Protein 8R7S (pdb70)

Solvent-accessible surface area: 17486 Å² total

Foldseek 3Di:
DLADDPVRDAWQPDPVNQQQFDQAGRRDRPWWKKKFFKDFFPRGQGMWIKTFQCVQFVQVSVFQQCLQAQVADDVHGRHHAAFWFFFAAAAQWKTKIFQRPPNHPPAFATSVGRWAFDGDQNYFQAAFFWKKFDADFGGGGGGMIITTPGRDRVCGPTIHTTMGIHHPSNVSSRNVRNPADADPRRGHPTTMGRNHMHTD/DQEDDPVRDAPQPDPVNQQPFDQAGRRDRPFWKKKFFKDFFNHTQGMWIKTFQCVQFVQVRVQQQCLQAQNADDVNHGHHAAFKWFFAAAAQWKTKIFQSPPNHPPAFATSVGRFAFDDDQNYFQAAFFWKKFDADWGGGGGGMIITTPGRDRVCGPTIHGTIGTHHDSNVVSRNVRNPADADPRRGHPTIMGRNHMHTD

B-factor: mean 18.12, std 10.49, range [7.28, 86.23]

Organism: Toxoplasma gondii (strain ATCC 50611 / Me49) (NCBI:txid508771)

Secondary structure (DSSP, 8-state):
--PPPTTSPPTT-SHHHHHT--SS-SS-TT--EEEEEEEETTEEEEEEEEEE-TTT-HHHHHHHHHHHHT--EETTEE-SSTT-BEEEEETTTEEEE--TTTSSS----BTTBS-B------S---STTEEEE--SSTT-B-S-EEEESS--GGGTTTS-EEEEEESHHHHHHHHHHHTS-B-TTS-BSS-EEEEEEEE-/--PPPGGGPPTT-SHHHHHT--SS-SS-TT--EEEEEEEETTEEEEEEEEEE-TTT-HHHHHHHHHHHHT--EETTEE-SSTT-BEEEEETTTEEEE--TTTSSS----BTTBS-B------S---STTEEEE--SSTT-B-S-EEEESS--GGGTTTS-EEEEEESHHHHHHHHHHHTS-B-TTS-BSS-EEEEEEEE-/--/--

Structure (mmCIF, N/CA/C/O backbone):
data_8R7S
#
_entry.id   8R7S
#
_cell.length_a   38.095
_cell.length_b   118.187
_cell.length_c   45.885
_cell.angle_alpha   90.000
_cell.angle_beta   103.270
_cell.angle_gamma   90.000
#
_symmetry.space_group_name_H-M   'P 1 21 1'
#
loop_
_entity.id
_entity.type
_entity.pdbx_description
1 polymer 'Peptidyl-prolyl cis-trans isomerase'
2 polymer 'CYCLOSPORIN A, 8 mutation'
3 water water
#
loop_
_atom_site.group_PDB
_atom_site.id
_atom_site.type_symbol
_atom_site.label_atom_id
_atom_site.label_alt_id
_atom_site.label_comp_id
_atom_site.label_asym_id
_atom_site.label_entity_id
_atom_site.label_seq_id
_atom_site.pdbx_PDB_ins_code
_atom_site.Cartn_x
_atom_site.Cartn_y
_atom_site.Cartn_z
_atom_site.occupancy
_atom_site.B_iso_or_equiv
_atom_site.auth_seq_id
_atom_site.auth_comp_id
_atom_site.auth_asym_id
_atom_site.auth_atom_id
_atom_site.pdbx_PDB_model_num
ATOM 1 N N . SER A 1 14 ? 34.46821 34.21448 24.03839 1.000 69.45234 12 SER A N 1
ATOM 2 C CA . SER A 1 14 ? 33.43937 33.29921 23.55638 1.000 43.36175 12 SER A CA 1
ATOM 3 C C . SER A 1 14 ? 32.09716 34.00408 23.40802 1.000 49.30848 12 SER A C 1
ATOM 4 O O . SER A 1 14 ? 31.63492 34.68923 24.32195 1.000 43.58663 12 SER A O 1
ATOM 7 N N . SER A 1 15 ? 31.47056 33.82912 22.24380 1.000 38.87807 13 SER A N 1
ATOM 8 C CA . SER A 1 15 ? 30.13220 34.35360 22.04213 1.000 33.02653 13 SER A CA 1
ATOM 9 C C . SER A 1 15 ? 29.06430 33.56202 22.79206 1.000 18.68192 13 SER A C 1
ATOM 10 O O . SER A 1 15 ? 27.93573 34.05794 22.90799 1.000 21.20542 13 SER A O 1
ATOM 13 N N . LEU A 1 16 ? 29.37752 32.36773 23.29488 1.000 20.57284 14 LEU A N 1
ATOM 14 C CA . LEU A 1 16 ? 28.34831 31.52860 23.90701 1.000 19.98607 14 LEU A CA 1
ATOM 15 C C . LEU A 1 16 ? 28.01287 32.08454 25.28858 1.000 18.01462 14 LEU A C 1
ATOM 16 O O . LEU A 1 16 ? 28.91336 32.26795 26.12894 1.000 20.61546 14 LEU A O 1
ATOM 21 N N . LEU A 1 17 ? 26.74067 32.40461 25.50800 1.000 16.92040 15 LEU A N 1
ATOM 22 C CA . LEU A 1 17 ? 26.28808 32.98064 26.77086 1.000 18.16789 15 LEU A CA 1
ATOM 23 C C . LEU A 1 17 ? 26.15516 31.89088 27.82302 1.000 17.85893 15 LEU A C 1
ATOM 24 O O . LEU A 1 17 ? 25.71289 30.77492 27.52933 1.000 20.26579 15 LEU A O 1
ATOM 29 N N . SER A 1 18 ? 26.57323 32.20228 29.05148 1.000 19.23764 16 SER A N 1
ATOM 30 C CA . SER A 1 18 ? 26.28349 31.24526 30.10364 1.000 20.40675 16 SER A CA 1
ATOM 31 C C . SER A 1 18 ? 24.81560 31.37921 30.50796 1.000 19.42268 16 SER A C 1
ATOM 32 O O . SER A 1 18 ? 24.13650 32.35455 30.17454 1.000 19.04763 16 SER A O 1
ATOM 35 N N . GLU A 1 19 ? 24.32535 30.36906 31.22759 1.000 20.88637 17 GLU A N 1
ATOM 36 C CA . GLU A 1 19 ? 22.90992 30.31899 31.57681 1.000 24.68646 17 GLU A CA 1
ATOM 37 C C . GLU A 1 19 ? 22.49509 31.42878 32.52419 1.000 31.05879 17 GLU A C 1
ATOM 38 O O . GLU A 1 19 ? 21.30543 31.75113 32.59898 1.000 50.36487 17 GLU A O 1
ATOM 44 N N . SER A 1 20 ? 23.44739 32.05162 33.21171 1.000 24.48830 18 SER A N 1
ATOM 45 C CA . SER A 1 20 ? 23.16790 33.22828 34.02280 1.000 27.75980 18 SER A CA 1
ATOM 46 C C . SER A 1 20 ? 23.21428 34.54108 33.24046 1.000 38.04185 18 SER A C 1
ATOM 47 O O . SER A 1 20 ? 22.77865 35.57090 33.76647 1.000 44.95457 18 SER A O 1
ATOM 50 N N . GLU A 1 21 ? 23.73373 34.53314 32.01333 1.000 22.75269 19 GLU A N 1
ATOM 51 C CA . GLU A 1 21 ? 23.86651 35.71340 31.16222 1.000 23.88243 19 GLU A CA 1
ATOM 52 C C . GLU A 1 21 ? 22.78616 35.80433 30.09361 1.000 20.02416 19 GLU A C 1
ATOM 53 O O . GLU A 1 21 ? 22.92633 36.60105 29.16185 1.000 23.79890 19 GLU A O 1
ATOM 59 N N . LEU A 1 22 ? 21.74133 34.97754 30.17021 1.000 20.23957 20 LEU A N 1
ATOM 60 C CA . LEU A 1 22 ? 20.79277 34.90993 29.07170 1.000 17.60585 20 LEU A CA 1
ATOM 61 C C . LEU A 1 22 ? 19.90796 36.15439 29.00058 1.000 20.49036 20 LEU A C 1
ATOM 62 O O . LEU A 1 22 ? 19.54434 36.73215 30.01996 1.000 21.14308 20 LEU A O 1
ATOM 67 N N . PRO A 1 23 ? 19.50061 36.54196 27.79531 1.000 20.20225 21 PRO A N 1
ATOM 68 C CA . PRO A 1 23 ? 18.63830 37.71520 27.65462 1.000 19.35084 21 PRO A CA 1
ATOM 69 C C . PRO A 1 23 ? 17.22512 37.43162 28.14183 1.000 20.99317 21 PRO A C 1
ATOM 70 O O . PRO A 1 23 ? 16.78166 36.28094 28.22884 1.000 20.96442 21 PRO A O 1
ATOM 74 N N . ALA A 1 24 ? 16.51110 38.51676 28.45196 1.000 20.53138 22 ALA A N 1
ATOM 75 C CA . ALA A 1 24 ? 15.11315 38.41835 28.85648 1.000 18.82124 22 ALA A CA 1
ATOM 76 C C . ALA A 1 24 ? 14.28997 37.82237 27.72791 1.000 17.48029 22 ALA A C 1
ATOM 77 O O . ALA A 1 24 ? 14.520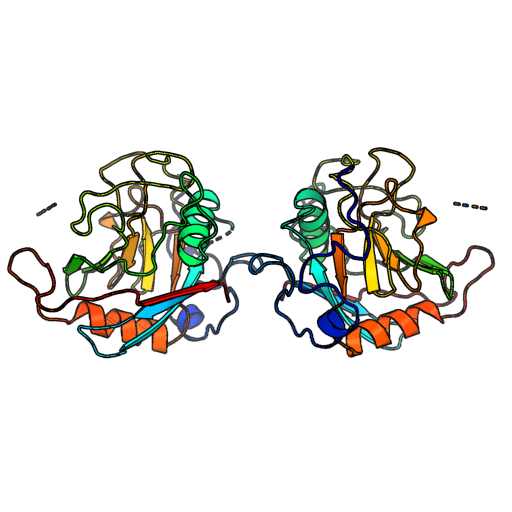58 38.10971 26.54952 1.000 18.17208 22 ALA A O 1
ATOM 79 N N . GLY A 1 25 ? 13.31202 36.98593 28.08535 1.000 15.54580 23 GLY A N 1
ATOM 80 C CA . GLY A 1 25 ? 12.36266 36.50501 27.10252 1.000 14.73974 23 GLY A CA 1
ATOM 81 C C . GLY A 1 25 ? 12.53492 35.05892 26.69882 1.000 14.65237 23 GLY A C 1
ATOM 82 O O . GLY A 1 25 ? 11.71429 34.56047 25.91123 1.000 14.89634 23 GLY A O 1
ATOM 83 N N . ILE A 1 26 ? 13.56525 34.35730 27.18352 1.000 13.02650 24 ILE A N 1
ATOM 84 C CA . ILE A 1 26 ? 13.83540 33.01833 26.69079 1.000 13.25368 24 ILE A CA 1
ATOM 85 C C . ILE A 1 26 ? 13.86221 31.96646 27.79496 1.000 12.23545 24 ILE A C 1
ATOM 86 O O . ILE A 1 26 ? 14.22459 30.81777 27.51753 1.000 13.55210 24 ILE A O 1
ATOM 91 N N . SER A 1 27 ? 13.48304 32.29027 29.02712 1.000 14.46902 25 SER A N 1
ATOM 92 C CA . SER A 1 27 ? 13.35134 31.22312 30.02323 1.000 14.60816 25 SER A CA 1
ATOM 93 C C . SER A 1 27 ? 12.17604 30.32342 29.64309 1.000 13.95231 25 SER A C 1
ATOM 94 O O . SER A 1 27 ? 11.26952 30.74324 28.91790 1.000 14.78558 25 SER A O 1
ATOM 97 N N . TYR A 1 28 ? 12.17176 29.08918 30.16819 1.000 15.05250 26 TYR A N 1
ATOM 98 C CA . TYR A 1 28 ? 11.04453 28.20275 29.89679 1.000 14.16107 26 TYR A CA 1
ATOM 99 C C . TYR A 1 28 ? 9.73594 28.86662 30.33464 1.000 14.98746 26 TYR A C 1
ATOM 100 O O . TYR A 1 28 ? 8.74692 28.86520 29.59549 1.000 16.15159 26 TYR A O 1
ATOM 109 N N . ALA A 1 29 ? 9.72827 29.45787 31.53735 1.000 15.97456 27 ALA A N 1
ATOM 110 C CA . ALA A 1 29 ? 8.51476 30.07720 32.06902 1.000 15.61587 27 ALA A CA 1
ATOM 111 C C . ALA A 1 29 ? 8.03802 31.21024 31.17396 1.000 17.68847 27 ALA A C 1
ATOM 112 O O . ALA A 1 29 ? 6.84050 31.34628 30.90961 1.000 17.95085 27 ALA A O 1
ATOM 114 N N . GLU A 1 30 ? 8.97206 32.00858 30.67591 1.000 16.06750 28 GLU A N 1
ATOM 115 C CA . GLU A 1 30 ? 8.60001 33.12668 29.81679 1.000 15.14144 28 GLU A CA 1
ATOM 116 C C . GLU A 1 30 ? 8.03251 32.60753 28.49660 1.000 14.51691 28 GLU A C 1
ATOM 117 O O . GLU A 1 30 ? 6.99068 33.08651 28.02585 1.000 15.95112 28 GLU A O 1
ATOM 123 N N . ALA A 1 31 ? 8.70074 31.62319 27.89503 1.000 13.26659 29 ALA A N 1
ATOM 124 C CA . ALA A 1 31 ? 8.24550 31.09775 26.61531 1.000 12.19716 29 ALA A CA 1
ATOM 125 C C . ALA A 1 31 ? 6.85508 30.48290 26.74548 1.000 13.27833 29 ALA A C 1
ATOM 126 O O . ALA A 1 31 ? 6.02787 30.59500 25.83254 1.000 13.17541 29 ALA A O 1
ATOM 128 N N . MET A 1 32 ? 6.58696 29.80959 27.87158 1.000 14.44264 30 MET A N 1
ATOM 129 C CA . MET A 1 32 ? 5.29584 29.15282 28.03456 1.000 16.32525 30 MET A CA 1
ATOM 130 C C . MET A 1 32 ? 4.16001 30.16263 28.22448 1.000 17.23832 30 MET A C 1
ATOM 131 O O . MET A 1 32 ? 2.98869 29.82457 27.99182 1.000 18.28323 30 MET A O 1
ATOM 136 N N . GLU A 1 33 ? 4.48032 31.39784 28.60185 1.000 16.71323 31 GLU A N 1
ATOM 137 C CA . GLU A 1 33 ? 3.50379 32.47393 28.65195 1.000 18.27974 31 GLU A CA 1
ATOM 138 C C . GLU A 1 33 ? 3.37851 33.21149 27.32936 1.000 19.03759 31 GLU A C 1
ATOM 139 O O . GLU A 1 33 ? 2.52860 34.11018 27.21485 1.000 23.05921 31 GLU A O 1
ATOM 145 N N . GLY A 1 34 ? 4.20596 32.86573 26.34610 1.000 16.85885 32 GLY A N 1
ATOM 146 C CA . GLY A 1 34 ? 4.12783 33.50407 25.05198 1.000 18.70933 32 GLY A CA 1
ATOM 147 C C . GLY A 1 34 ? 2.86939 33.12451 24.29796 1.000 22.30164 32 GLY A C 1
ATOM 148 O O . GLY A 1 34 ? 2.28101 32.05672 24.50484 1.000 22.13145 32 GLY A O 1
ATOM 149 N N . GLY A 1 35 ? 2.45391 34.04385 23.42487 1.000 25.99265 33 GLY A N 1
ATOM 150 C CA . GLY A 1 35 ? 1.31158 33.88607 22.54936 1.000 27.33978 33 GLY A CA 1
ATOM 151 C C . GLY A 1 35 ? 1.75068 33.73425 21.10807 1.000 24.30872 33 GLY A C 1
ATOM 152 O O . GLY A 1 35 ? 2.34550 32.73443 20.72941 1.000 22.37591 33 GLY A O 1
ATOM 153 N N . SER A 1 36 ? 1.46830 34.74045 20.28684 1.000 18.17148 34 SER A N 1
ATOM 154 C CA A SER A 1 36 ? 1.82015 34.71475 18.87640 0.545 15.01065 34 SER A CA 1
ATOM 155 C CA B SER A 1 36 ? 1.78642 34.73791 18.86751 0.455 16.03139 34 SER A CA 1
ATOM 156 C C . SER A 1 36 ? 2.73487 35.86538 18.48285 1.000 14.20482 34 SER A C 1
ATOM 157 O O . SER A 1 36 ? 2.99399 36.05779 17.28338 1.000 14.43365 34 SER A O 1
ATOM 162 N N . ARG A 1 37 ? 3.27077 36.58020 19.45784 1.000 12.71963 35 ARG A N 1
ATOM 163 C CA . ARG A 1 37 ? 4.21046 37.67481 19.24971 1.000 12.70085 35 ARG A CA 1
ATOM 164 C C . ARG A 1 37 ? 5.54370 37.32767 19.90571 1.000 12.55183 35 ARG A C 1
ATOM 165 O O . ARG A 1 37 ? 5.60123 36.57159 20.89376 1.000 12.52735 35 ARG A O 1
ATOM 173 N N . PRO A 1 38 ? 6.64467 37.80122 19.34397 1.000 11.21446 36 PRO A N 1
ATOM 174 C CA . PRO A 1 38 ? 7.96700 37.41074 19.85328 1.000 11.29499 36 PRO A CA 1
ATOM 175 C C . PRO A 1 38 ? 8.28226 38.00383 21.21535 1.000 11.31338 36 PRO A C 1
ATOM 176 O O . PRO A 1 38 ? 7.81438 39.08694 21.56990 1.000 13.25032 36 PRO A O 1
ATOM 180 N N . LEU A 1 39 ? 9.09901 37.28297 21.97959 1.000 11.91819 37 LEU A N 1
ATOM 181 C CA . LEU A 1 39 ? 9.50538 37.66362 23.32351 1.000 12.68212 37 LEU A CA 1
ATOM 182 C C . LEU A 1 39 ? 10.91589 38.20611 23.39762 1.000 12.12700 37 LEU A C 1
ATOM 183 O O . LEU A 1 39 ? 11.20399 38.99746 24.29974 1.000 14.13903 37 LEU A O 1
ATOM 188 N N . LEU A 1 40 ? 11.82746 37.78971 22.53895 1.000 12.61604 38 LEU A N 1
ATOM 189 C CA . LEU A 1 40 ? 13.22316 38.19527 22.66580 1.000 13.16555 38 LEU A CA 1
ATOM 190 C C . LEU A 1 40 ? 13.49429 39.53259 21.98773 1.000 12.48318 38 LEU A C 1
ATOM 191 O O . LEU A 1 40 ? 14.27408 40.33850 22.49981 1.000 14.34967 38 LEU A O 1
ATOM 196 N N . HIS A 1 41 ? 12.87346 39.79999 20.83535 1.000 12.83068 39 HIS A N 1
ATOM 197 C CA . HIS A 1 41 ? 13.07100 41.06685 20.12768 1.000 12.59899 39 HIS A CA 1
ATOM 198 C C . HIS A 1 41 ? 11.80717 41.33103 19.31960 1.000 12.58733 39 HIS A C 1
ATOM 199 O O . HIS A 1 41 ? 11.22719 40.38337 18.77788 1.000 11.86844 39 HIS A O 1
ATOM 206 N N . PRO A 1 42 ? 11.34606 42.57460 19.23405 1.000 12.89495 40 PRO A N 1
ATOM 207 C CA . PRO A 1 42 ? 10.04299 42.81509 18.61007 1.000 13.14711 40 PRO A CA 1
ATOM 208 C C . PRO A 1 42 ? 9.96045 42.47086 17.14429 1.000 13.00914 40 PRO A C 1
ATOM 209 O O . PRO A 1 42 ? 8.85305 42.29167 16.64269 1.000 13.70183 40 PRO A O 1
ATOM 213 N N . ASP A 1 43 ? 11.08681 42.42028 16.43491 1.000 11.84102 41 ASP A N 1
ATOM 214 C CA . ASP A 1 43 ? 11.04474 42.12746 15.01463 1.000 11.70479 41 ASP A CA 1
ATOM 215 C C . ASP A 1 43 ? 11.28495 40.65483 14.72234 1.000 11.11951 41 ASP A C 1
ATOM 216 O O . ASP A 1 43 ? 11.45323 40.28362 13.54635 1.000 12.15500 41 ASP A O 1
ATOM 221 N N . ASN A 1 44 ? 11.33914 39.78871 15.74362 1.000 10.82374 42 ASN A N 1
ATOM 222 C CA . ASN A 1 44 ? 11.50079 38.37084 15.45552 1.000 10.33929 42 ASN A CA 1
ATOM 223 C C . ASN A 1 44 ? 10.21795 37.81505 14.84604 1.000 10.36890 42 ASN A C 1
ATOM 224 O O . ASN A 1 44 ? 9.12346 38.04233 15.38467 1.000 12.11846 42 ASN A O 1
ATOM 229 N N . PRO A 1 45 ? 10.31169 37.02101 13.77951 1.000 10.39617 43 PRO A N 1
ATOM 230 C CA . PRO A 1 45 ? 9.10960 36.36617 13.25070 1.000 11.36475 43 PRO A CA 1
ATOM 231 C C . PRO A 1 45 ? 8.61537 35.26474 14.18060 1.000 10.38845 43 PRO A C 1
ATOM 232 O O . PRO A 1 45 ? 9.39487 34.64028 14.91613 1.000 11.46624 43 PRO A O 1
ATOM 236 N N . VAL A 1 46 ? 7.31262 35.03722 14.16197 1.000 11.22223 44 VAL A N 1
ATOM 237 C CA . VAL A 1 46 ? 6.70936 33.88909 14.82755 1.000 10.38367 44 VAL A CA 1
ATOM 238 C C . VAL A 1 46 ? 6.04362 33.06706 13.72994 1.000 10.32400 44 VAL A C 1
ATOM 239 O O . VAL A 1 46 ? 5.24815 33.60258 12.93709 1.000 10.90802 44 VAL A O 1
ATOM 243 N N . VAL A 1 47 ? 6.37749 31.77465 13.66602 1.000 10.16361 45 VAL A N 1
ATOM 244 C CA . VAL A 1 47 ? 5.86337 30.87954 12.65018 1.000 10.37464 45 VAL A CA 1
ATOM 245 C C . VAL A 1 47 ? 5.11784 29.75586 13.36948 1.000 9.97038 45 VAL A C 1
ATOM 246 O O . VAL A 1 47 ? 5.12614 29.66306 14.60909 1.000 10.14380 45 VAL A O 1
ATOM 250 N N . PHE A 1 48 ? 4.47157 28.89571 12.59145 1.000 10.88024 46 PHE A N 1
ATOM 251 C CA . PHE A 1 48 ? 3.74832 27.79717 13.20457 1.000 10.57633 46 PHE A CA 1
ATOM 252 C C . PHE A 1 48 ? 3.81931 26.56264 12.32443 1.000 10.59145 46 PHE A C 1
ATOM 253 O O . PHE A 1 48 ? 3.93310 26.66336 11.08629 1.000 11.32113 46 PHE A O 1
ATOM 261 N N . PHE A 1 49 ? 3.66407 25.39226 12.98399 1.000 10.19127 47 PHE A N 1
ATOM 262 C CA . PHE A 1 49 ? 3.38827 24.10997 12.33444 1.000 10.71121 47 PHE A CA 1
ATOM 263 C C . PHE A 1 49 ? 2.09031 23.57311 12.93201 1.000 12.07278 47 PHE A C 1
ATOM 264 O O . PHE A 1 49 ? 1.94230 23.50066 14.17149 1.000 12.42734 47 PHE A O 1
ATOM 272 N N . ASP A 1 50 ? 1.17529 23.13720 12.07384 1.000 10.91042 48 ASP A N 1
ATOM 273 C CA . ASP A 1 50 ? 0.10922 22.24181 12.52098 1.000 11.65229 48 ASP A CA 1
ATOM 274 C C . ASP A 1 50 ? 0.60041 20.81160 12.34016 1.000 12.35769 48 ASP A C 1
ATOM 275 O O . ASP A 1 50 ? 1.08439 20.45103 11.25450 1.000 12.69099 48 ASP A O 1
ATOM 280 N N . ILE A 1 51 ? 0.50834 20.00703 13.39439 1.000 11.70369 49 ILE A N 1
ATOM 281 C CA . ILE A 1 51 ? 1.09842 18.67350 13.42736 1.000 11.83287 49 ILE A CA 1
ATOM 282 C C . ILE A 1 51 ? -0.00486 17.63287 13.43671 1.000 12.32172 49 ILE A C 1
ATOM 283 O O . ILE A 1 51 ? -0.97388 17.73713 14.21483 1.000 13.16159 49 ILE A O 1
ATOM 288 N N . SER A 1 52 ? 0.16343 16.58993 12.61636 1.000 12.35602 50 SER A N 1
ATOM 289 C CA A SER A 1 52 ? -0.63596 15.38105 12.73438 0.299 13.02064 50 SER A CA 1
ATOM 290 C CA B SER A 1 52 ? -0.62256 15.37097 12.72540 0.701 12.96350 50 SER A CA 1
ATOM 291 C C . SER A 1 52 ? 0.27324 14.19776 13.04505 1.000 13.46251 50 SER A C 1
ATOM 292 O O . SER A 1 52 ? 1.38576 14.09758 12.52118 1.000 15.40569 50 SER A O 1
ATOM 297 N N . ILE A 1 53 ? -0.20311 13.30859 13.90044 1.000 13.38147 51 ILE A N 1
ATOM 298 C CA . ILE A 1 53 ? 0.47702 12.06549 14.19944 1.000 14.20236 51 ILE A CA 1
ATOM 299 C C . ILE A 1 53 ? -0.38102 10.96907 13.59417 1.000 14.47637 51 ILE A C 1
ATOM 300 O O . ILE A 1 53 ? -1.51056 10.72066 14.03152 1.000 15.45442 51 ILE A O 1
ATOM 305 N N . GLY A 1 54 ? 0.15260 10.34588 12.55979 1.000 16.00100 52 GLY A N 1
ATOM 306 C CA . GLY A 1 54 ? -0.67185 9.48405 11.74152 1.000 20.17341 52 GLY A CA 1
ATOM 307 C C . GLY A 1 54 ? -1.81811 10.27431 11.18876 1.000 17.41492 52 GLY A C 1
ATOM 308 O O . GLY A 1 54 ? -1.63473 11.37296 10.63326 1.000 20.25432 52 GLY A O 1
ATOM 309 N N . SER A 1 55 ? -3.01552 9.75192 11.42764 1.000 19.23896 53 SER A N 1
ATOM 310 C CA A SER A 1 55 ? -4.27691 10.35541 11.00684 0.500 20.05018 53 SER A CA 1
ATOM 311 C CA B SER A 1 55 ? -4.23545 10.41310 10.97716 0.500 20.79432 53 SER A CA 1
ATOM 312 C C . SER A 1 55 ? -4.83954 11.34099 12.02767 1.000 19.78193 53 SER A C 1
ATOM 313 O O . SER A 1 55 ? -5.92397 11.88287 11.79620 1.000 23.09699 53 SER A O 1
ATOM 318 N N . HIS A 1 56 ? -4.16079 11.54754 13.16327 1.000 18.06349 54 HIS A N 1
ATOM 319 C CA . HIS A 1 56 ? -4.70499 12.25911 14.32792 1.000 17.87216 54 HIS A CA 1
ATOM 320 C C . HIS A 1 56 ? -4.03293 13.63741 14.47467 1.000 16.70156 54 HIS A C 1
ATOM 321 O O . HIS A 1 56 ? -2.85123 13.71821 14.82600 1.000 15.81330 54 HIS A O 1
ATOM 328 N N . GLU A 1 57 ? -4.76835 14.72583 14.23371 1.000 17.59719 55 GLU A N 1
ATOM 329 C CA . GLU A 1 57 ? -4.27948 16.07845 14.52314 1.000 17.51658 55 GLU A CA 1
ATOM 330 C C . GLU A 1 57 ? -3.82345 16.14436 15.97120 1.000 15.79160 55 GLU A C 1
ATOM 331 O O . GLU A 1 57 ? -4.57044 15.76402 16.87458 1.000 18.81186 55 GLU A O 1
ATOM 337 N N . ALA A 1 58 ? -2.60060 16.61279 16.18564 1.000 15.62217 56 ALA A N 1
ATOM 338 C CA . ALA A 1 58 ? -2.01839 16.73587 17.52249 1.000 15.83381 56 ALA A CA 1
ATOM 339 C C . ALA A 1 58 ? -2.06185 18.15412 18.07059 1.000 19.33648 56 ALA A C 1
ATOM 340 O O . ALA A 1 58 ? -2.07398 18.33652 19.29284 1.000 25.69286 56 ALA A O 1
ATOM 342 N N . GLY A 1 59 ? -2.09732 19.16071 17.21295 1.000 15.23593 57 GLY A N 1
ATOM 343 C CA . GLY A 1 59 ? -2.14133 20.54018 17.64781 1.000 13.95441 57 GLY A CA 1
ATOM 344 C C . GLY A 1 59 ? -1.10177 21.36478 16.91550 1.000 14.14899 57 GLY A C 1
ATOM 345 O O . GLY A 1 59 ? -0.40678 20.90848 15.99606 1.000 14.86076 57 GLY A O 1
ATOM 346 N N . ARG A 1 60 ? -0.92550 22.58817 17.37707 1.000 12.55189 58 ARG A N 1
ATOM 347 C CA . ARG A 1 60 ? -0.07758 23.55805 16.71286 1.000 12.60784 58 ARG A CA 1
ATOM 348 C C . ARG A 1 60 ? 1.15013 23.87822 17.55634 1.000 11.37690 58 ARG A C 1
ATOM 349 O O . ARG A 1 60 ? 1.04616 24.05864 18.79069 1.000 12.45970 58 ARG A O 1
ATOM 357 N N . ILE A 1 61 ? 2.29671 23.96779 16.89674 1.000 10.82083 59 ILE A N 1
ATOM 358 C CA . ILE A 1 61 ? 3.51841 24.46486 17.52023 1.000 10.36834 59 ILE A CA 1
ATOM 359 C C . ILE A 1 61 ? 3.78445 25.85222 16.96586 1.000 10.61007 59 ILE A C 1
ATOM 360 O O . ILE A 1 61 ? 3.97567 26.01386 15.74626 1.000 12.21145 59 ILE A O 1
ATOM 365 N N . LYS A 1 62 ? 3.84266 26.84385 17.84353 1.000 10.57440 60 LYS A N 1
ATOM 366 C CA . LYS A 1 62 ? 4.23316 28.19610 17.45790 1.000 9.80709 60 LYS A CA 1
ATOM 367 C C . LYS A 1 62 ? 5.68262 28.38502 17.88009 1.000 10.70978 60 LYS A C 1
ATOM 368 O O . LYS A 1 62 ? 6.11004 27.89547 18.94027 1.000 10.07023 60 LYS A O 1
ATOM 374 N N . ILE A 1 63 ? 6.45259 29.06286 17.03088 1.000 9.40498 61 ILE A N 1
ATOM 375 C CA . ILE A 1 63 ? 7.89525 29.16122 17.22224 1.000 9.66941 61 ILE A CA 1
ATOM 376 C C . ILE A 1 63 ? 8.33259 30.59636 16.94955 1.000 9.24926 61 ILE A C 1
ATOM 377 O O . ILE A 1 63 ? 8.08954 31.11812 15.84472 1.000 10.77311 61 ILE A O 1
ATOM 382 N N . GLU A 1 64 ? 8.99394 31.23420 17.90674 1.000 9.10318 62 GLU A N 1
ATOM 383 C CA . GLU A 1 64 ? 9.69056 32.49851 17.66848 1.000 9.86737 62 GLU A CA 1
ATOM 384 C C . GLU A 1 64 ? 11.04499 32.18113 17.06197 1.000 8.91340 62 GLU A C 1
ATOM 385 O O . GLU A 1 64 ? 11.78712 31.34543 17.60989 1.000 9.85902 62 GLU A O 1
ATOM 391 N N . LEU A 1 65 ? 11.39418 32.84056 15.95771 1.000 9.37096 63 LEU A N 1
ATOM 392 C CA . LEU A 1 65 ? 12.69558 32.68288 15.33578 1.000 9.63770 63 LEU A CA 1
ATOM 393 C C . LEU A 1 65 ? 13.57685 33.86931 15.72770 1.000 9.54185 63 LEU A C 1
ATOM 394 O O . LEU A 1 65 ? 13.16980 35.03368 15.54989 1.000 10.08844 63 LEU A O 1
ATOM 399 N N . PHE A 1 66 ? 14.76625 33.60339 16.24591 1.000 9.18423 64 PHE A N 1
ATOM 400 C CA . PHE A 1 66 ? 15.63463 34.64943 16.81040 1.000 9.62583 64 PHE A CA 1
ATOM 401 C C . PHE A 1 66 ? 16.44579 35.33913 15.71211 1.000 10.47504 64 PHE A C 1
ATOM 402 O O . PHE A 1 66 ? 17.67544 35.23850 15.63282 1.000 10.92322 64 PHE A O 1
ATOM 410 N N A LYS A 1 67 ? 15.71187 36.06417 14.86174 0.426 11.19335 65 LYS A N 1
ATOM 411 N N B LYS A 1 67 ? 15.72620 36.04272 14.84206 0.574 10.35277 65 LYS A N 1
ATOM 412 C CA A LYS A 1 67 ? 16.29737 36.90595 13.82421 0.426 12.59164 65 LYS A CA 1
ATOM 413 C CA B LYS A 1 67 ? 16.37294 36.85968 13.82428 0.574 10.04709 65 LYS A CA 1
ATOM 414 C C A LYS A 1 67 ? 17.35695 37.84003 14.40414 0.426 12.01251 65 LYS A C 1
ATOM 415 C C B LYS A 1 67 ? 17.40769 37.80228 14.42757 0.574 10.54306 65 LYS A C 1
ATOM 416 O O A LYS A 1 67 ? 18.37296 38.10834 13.75186 0.426 13.28040 65 LYS A O 1
ATOM 417 O O B LYS A 1 67 ? 18.43896 38.06643 13.79490 0.574 10.74797 65 LYS A O 1
ATOM 428 N N . ASN A 1 68 ? 17.15958 38.30559 15.64035 1.000 11.89056 66 ASN A N 1
ATOM 429 C CA . ASN A 1 68 ? 18.10860 39.23518 16.24461 1.000 11.72880 66 ASN A CA 1
ATOM 430 C C . ASN A 1 68 ? 19.45508 38.60496 16.53990 1.000 11.91101 66 ASN A C 1
ATOM 431 O O . ASN A 1 68 ? 20.44845 39.33071 16.63368 1.000 14.64977 66 ASN A O 1
ATOM 436 N N . LEU A 1 69 ? 19.50124 37.29701 16.72838 1.000 11.42535 67 LEU A N 1
ATOM 437 C CA . LEU A 1 69 ? 20.73914 36.57333 17.04540 1.000 14.06288 67 LEU A CA 1
ATOM 438 C C . LEU A 1 69 ? 21.28003 35.71718 15.90725 1.000 11.52250 67 LEU A C 1
ATOM 439 O O . LEU A 1 69 ? 22.48235 35.41193 15.88417 1.000 12.76128 67 LEU A O 1
ATOM 444 N N . ALA A 1 70 ? 20.41420 35.27142 14.99312 1.000 11.12651 68 ALA A N 1
ATOM 445 C CA . ALA A 1 70 ? 20.77328 34.27110 13.98474 1.000 11.37711 68 ALA A CA 1
ATOM 446 C C . ALA A 1 70 ? 19.92306 34.56480 12.76246 1.000 11.87139 68 ALA A C 1
ATOM 447 O O . ALA A 1 70 ? 19.02291 33.79402 12.39585 1.000 11.44799 68 ALA A O 1
ATOM 449 N N . PRO A 1 71 ? 20.15675 35.71125 12.11059 1.000 11.67628 69 PRO A N 1
ATOM 450 C CA . PRO A 1 71 ? 19.22383 36.13844 11.05904 1.000 11.71369 69 PRO A CA 1
ATOM 451 C C . PRO A 1 71 ? 19.19211 35.19446 9.86998 1.000 11.88264 69 PRO A C 1
ATOM 452 O O . PRO A 1 71 ? 18.11913 34.98045 9.28133 1.000 11.86802 69 PRO A O 1
ATOM 456 N N . LYS A 1 72 ? 20.33540 34.66386 9.44347 1.000 11.85171 70 LYS A N 1
ATOM 457 C CA . LYS A 1 72 ? 20.29847 33.79644 8.27034 1.000 11.71771 70 LYS A CA 1
ATOM 458 C C . LYS A 1 72 ? 19.55523 32.50268 8.56125 1.000 12.23413 70 LYS A C 1
ATOM 459 O O . LYS A 1 72 ? 18.81299 31.99110 7.70330 1.000 12.26077 70 LYS A O 1
ATOM 465 N N . SER A 1 73 ? 19.77219 31.94574 9.75239 1.000 10.76613 71 SER A N 1
ATOM 466 C CA . SER A 1 73 ? 19.10693 30.70513 10.14213 1.000 10.27455 71 SER A CA 1
ATOM 467 C C . SER A 1 73 ? 17.61562 30.93198 10.29002 1.000 9.30655 71 SER A C 1
ATOM 468 O O . SER A 1 73 ? 16.79665 30.10664 9.86152 1.000 9.97157 71 SER A O 1
ATOM 471 N N . ALA A 1 74 ? 17.23615 32.08225 10.87486 1.000 10.37511 72 ALA A N 1
ATOM 472 C CA . ALA A 1 74 ? 15.82139 32.41123 11.04237 1.000 10.22339 72 ALA A CA 1
ATOM 473 C C . ALA A 1 74 ? 15.15441 32.56990 9.69371 1.000 10.62419 72 ALA A C 1
ATOM 474 O O . ALA A 1 74 ? 14.05319 32.04926 9.49123 1.000 10.76711 72 ALA A O 1
ATOM 476 N N . GLU A 1 75 ? 15.80269 33.26414 8.75836 1.000 10.56549 73 GLU A N 1
ATOM 477 C CA . GLU A 1 75 ? 15.14909 33.54654 7.48402 1.000 10.33375 73 GLU A CA 1
ATOM 478 C C . GLU A 1 75 ? 14.98514 32.28607 6.64407 1.000 11.07334 73 GLU A C 1
ATOM 479 O O . GLU A 1 75 ? 13.97345 32.12198 5.96354 1.000 11.14782 73 GLU A O 1
ATOM 485 N N . ASN A 1 76 ? 15.98199 31.39481 6.67794 1.000 10.91404 74 ASN A N 1
ATOM 486 C CA . ASN A 1 76 ? 15.88331 30.12046 5.98522 1.000 11.31084 74 ASN A CA 1
ATOM 487 C C . ASN A 1 76 ? 14.67191 29.34539 6.47741 1.000 10.16921 74 ASN A C 1
ATOM 488 O O . ASN A 1 76 ? 13.83199 28.91639 5.68312 1.000 10.70938 74 ASN A O 1
ATOM 493 N N . PHE A 1 77 ? 14.55459 29.17936 7.79453 1.000 9.40335 75 PHE A N 1
ATOM 494 C CA . PHE A 1 77 ? 13.42970 28.44499 8.36865 1.000 9.94587 75 PHE A CA 1
ATOM 495 C C . PHE A 1 77 ? 12.11577 29.13446 8.03502 1.000 9.88063 75 PHE A C 1
ATOM 496 O O . PHE A 1 77 ? 11.12205 28.48965 7.67579 1.000 10.18660 75 PHE A O 1
ATOM 504 N N . ARG A 1 78 ? 12.09296 30.46171 8.17990 1.000 10.20651 76 ARG A N 1
ATOM 505 C CA . ARG A 1 78 ? 10.86885 31.22026 7.92469 1.000 9.99423 76 ARG A CA 1
ATOM 506 C C . ARG A 1 78 ? 10.36447 31.00593 6.50722 1.000 10.44123 76 ARG A C 1
ATOM 507 O O . ARG A 1 78 ? 9.16899 30.74445 6.29408 1.000 10.84601 76 ARG A O 1
ATOM 515 N N . GLN A 1 79 ? 11.25364 31.10883 5.51712 1.000 10.30315 77 GLN A N 1
ATOM 516 C CA . GLN A 1 79 ? 10.79133 30.91784 4.14140 1.000 11.99984 77 GLN A CA 1
ATOM 517 C C . GLN A 1 79 ? 10.28575 29.49967 3.92828 1.000 10.88455 77 GLN A C 1
ATOM 518 O O . GLN A 1 79 ? 9.33475 29.29839 3.16352 1.000 11.70337 77 GLN A O 1
ATOM 524 N N . PHE A 1 80 ? 10.92068 28.50046 4.55504 1.000 10.42329 78 PHE A N 1
ATOM 525 C CA . PHE A 1 80 ? 10.40191 27.14701 4.40567 1.000 10.38531 78 PHE A CA 1
ATOM 526 C C . PHE A 1 80 ? 9.04396 26.96706 5.07965 1.000 10.57024 78 PHE A C 1
ATOM 527 O O . PHE A 1 80 ? 8.26842 26.10096 4.65854 1.000 11.85162 78 PHE A O 1
ATOM 535 N N . CYS A 1 81 ? 8.69638 27.81199 6.06232 1.000 11.76658 79 CYS A N 1
ATOM 536 C CA . CYS A 1 81 ? 7.36546 27.75687 6.65495 1.000 12.56534 79 CYS A CA 1
ATOM 537 C C . CYS A 1 81 ? 6.31345 28.37541 5.75515 1.000 13.71070 79 CYS A C 1
ATOM 538 O O . CYS A 1 81 ? 5.16387 27.94809 5.76360 1.000 14.78415 79 CYS A O 1
ATOM 541 N N . THR A 1 82 ? 6.64335 29.41442 5.00324 1.000 14.27366 80 THR A N 1
ATOM 542 C CA . THR A 1 82 ? 5.60944 30.13260 4.26675 1.000 14.40529 80 THR A CA 1
ATOM 543 C C . THR A 1 82 ? 5.46291 29.67461 2.82957 1.000 17.23054 80 THR A C 1
ATOM 544 O O . THR A 1 82 ? 4.49562 30.07645 2.16254 1.000 20.87479 80 THR A O 1
ATOM 548 N N . GLY A 1 83 ? 6.38208 28.85200 2.33558 1.000 16.57709 81 GLY A N 1
ATOM 549 C CA . GLY A 1 83 ? 6.34276 28.47328 0.94020 1.000 21.19044 81 GLY A CA 1
ATOM 550 C C . GLY A 1 83 ? 6.85670 29.53719 0.00867 1.000 18.52466 81 GLY A C 1
ATOM 551 O O . GLY A 1 83 ? 6.60611 29.45865 -1.20109 1.000 22.76373 81 GLY A O 1
ATOM 552 N N . GLU A 1 84 ? 7.58749 30.52276 0.52689 1.000 17.91113 82 GLU A N 1
ATOM 553 C CA . GLU A 1 84 ? 8.10024 31.63733 -0.26308 1.000 22.33605 82 GLU A CA 1
ATOM 554 C C . GLU A 1 84 ? 9.24128 31.23213 -1.16935 1.000 17.94003 82 GLU A C 1
ATOM 555 O O . GLU A 1 84 ? 9.47711 31.90342 -2.18377 1.000 22.49359 82 GLU A O 1
ATOM 561 N N . PHE A 1 85 ? 9.99391 30.21380 -0.79478 1.000 19.25552 83 PHE A N 1
ATOM 562 C CA . PHE A 1 85 ? 11.17844 29.82835 -1.53870 1.000 17.31700 83 PHE A CA 1
ATOM 563 C C . PHE A 1 85 ? 10.82699 28.88130 -2.66892 1.000 16.17656 83 PHE A C 1
ATOM 564 O O . PHE A 1 85 ? 10.16631 27.85939 -2.45184 1.000 17.11460 83 PHE A O 1
ATOM 572 N N . ARG A 1 86 ? 11.32054 29.19598 -3.86015 1.000 19.27812 84 ARG A N 1
ATOM 573 C CA . ARG A 1 86 ? 11.10762 28.37131 -5.04144 1.000 20.09187 84 ARG A CA 1
ATOM 574 C C . ARG A 1 86 ? 12.41687 27.73961 -5.47961 1.000 23.94296 84 ARG A C 1
ATOM 575 O O . ARG A 1 86 ? 13.44424 28.42030 -5.57556 1.000 25.87871 84 ARG A O 1
ATOM 583 N N . GLN A 1 87 ? 12.37312 26.44085 -5.73223 1.000 25.18010 85 GLN A N 1
ATOM 584 C CA . GLN A 1 87 ? 13.49219 25.71620 -6.31835 1.000 28.84923 85 GLN A CA 1
ATOM 585 C C . GLN A 1 87 ? 13.04740 25.23899 -7.68627 1.000 25.39619 85 GLN A C 1
ATOM 586 O O . GLN A 1 87 ? 12.05497 24.51381 -7.79914 1.000 28.95444 85 GLN A O 1
ATOM 592 N N . ASN A 1 88 ? 13.77531 25.65558 -8.72194 1.000 47.60921 86 ASN A N 1
ATOM 593 C CA . ASN A 1 88 ? 13.39854 25.35950 -10.10177 1.000 38.45477 86 ASN A CA 1
ATOM 594 C C . ASN A 1 88 ? 11.95298 25.78737 -10.35846 1.000 34.29958 86 ASN A C 1
ATOM 595 O O . ASN A 1 88 ? 11.16927 25.09203 -11.00880 1.000 30.38885 86 ASN A O 1
ATOM 600 N N . GLN A 1 89 ? 11.59813 26.93768 -9.78169 1.000 36.89978 87 GLN A N 1
ATOM 601 C CA . GLN A 1 89 ? 10.31447 27.62288 -9.92440 1.000 27.03443 87 GLN A CA 1
ATOM 602 C C . GLN A 1 89 ? 9.15269 26.88080 -9.25250 1.000 31.39978 87 GLN A C 1
ATOM 603 O O . GLN A 1 89 ? 7.98539 27.15033 -9.54197 1.000 43.14944 87 GLN A O 1
ATOM 609 N N . VAL A 1 90 ? 9.46133 25.98210 -8.32095 1.000 24.75738 88 VAL A N 1
ATOM 610 C CA . VAL A 1 90 ? 8.47408 25.22731 -7.55344 1.000 23.09754 88 VAL A CA 1
ATOM 611 C C . VAL A 1 90 ? 8.64203 25.59337 -6.08316 1.000 18.93582 88 VAL A C 1
ATOM 612 O O . VAL A 1 90 ? 9.74901 25.48588 -5.55921 1.000 20.07108 88 VAL A O 1
ATOM 616 N N . PRO A 1 91 ? 7.57532 25.99017 -5.37474 1.000 19.69707 89 PRO A N 1
ATOM 617 C CA . PRO A 1 91 ? 7.70146 26.27703 -3.93734 1.000 19.98525 89 PRO A CA 1
ATOM 618 C C . PRO A 1 91 ? 8.04487 25.00813 -3.19776 1.000 18.25081 89 PRO A C 1
ATOM 619 O O . PRO A 1 91 ? 7.53213 23.93013 -3.49670 1.000 19.85938 89 PRO A O 1
ATOM 623 N N . ILE A 1 92 ? 8.94736 25.14262 -2.24638 1.000 15.01775 90 ILE A N 1
ATOM 624 C CA . ILE A 1 92 ? 9.42055 24.01722 -1.45881 1.000 15.57182 90 ILE A CA 1
ATOM 625 C C . ILE A 1 92 ? 9.56711 24.46945 -0.02729 1.000 14.85760 90 ILE A C 1
ATOM 626 O O . ILE A 1 92 ? 9.90652 25.62467 0.24012 1.000 17.41078 90 ILE A O 1
ATOM 631 N N . GLY A 1 93 ? 9.32596 23.55340 0.89552 1.000 12.98238 91 GLY A N 1
ATOM 632 C CA . GLY A 1 93 ? 9.41844 23.91993 2.29744 1.000 13.13985 91 GLY A CA 1
ATOM 633 C C . GLY A 1 93 ? 8.86203 22.85051 3.21244 1.000 11.26734 91 GLY A C 1
ATOM 634 O O . GLY A 1 93 ? 8.79945 21.66186 2.85395 1.000 12.89116 91 GLY A O 1
ATOM 635 N N . TYR A 1 94 ? 8.44657 23.28563 4.39377 1.000 10.50057 92 TYR A N 1
ATOM 636 C CA . TYR A 1 94 ? 8.04370 22.35788 5.43506 1.000 10.72101 92 TYR A CA 1
ATOM 637 C C . TYR A 1 94 ? 6.61645 21.83516 5.31152 1.000 11.23957 92 TYR A C 1
ATOM 638 O O . TYR A 1 94 ? 6.26648 20.89700 6.03216 1.000 11.86079 92 TYR A O 1
ATOM 647 N N . LYS A 1 95 ? 5.78905 22.35121 4.41812 1.000 12.02846 93 LYS A N 1
ATOM 648 C CA . LYS A 1 95 ? 4.44448 21.80925 4.31503 1.000 12.43339 93 LYS A CA 1
ATOM 649 C C . LYS A 1 95 ? 4.54034 20.36515 3.82884 1.000 13.10031 93 LYS A C 1
ATOM 650 O O . LYS A 1 95 ? 5.12100 20.08743 2.76636 1.000 14.37717 93 LYS A O 1
ATOM 656 N N . GLY A 1 96 ? 3.99606 19.43391 4.61814 1.000 12.46993 94 GLY A N 1
ATOM 657 C CA . GLY A 1 96 ? 4.08178 18.03306 4.32952 1.000 13.74886 94 GLY A CA 1
ATOM 658 C C . GLY A 1 96 ? 5.35868 17.39399 4.79804 1.000 14.46706 94 GLY A C 1
ATOM 659 O O . GLY A 1 96 ? 5.51763 16.18657 4.60546 1.000 16.05781 94 GLY A O 1
ATOM 660 N N . ALA A 1 97 ? 6.27515 18.14088 5.39357 1.000 13.15137 95 ALA A N 1
ATOM 661 C CA . ALA A 1 97 ? 7.50299 17.54218 5.89918 1.000 13.20612 95 ALA A CA 1
ATOM 662 C C . ALA A 1 97 ? 7.22914 16.81459 7.21171 1.000 11.75306 95 ALA A C 1
ATOM 663 O O . ALA A 1 97 ? 6.16038 16.93264 7.82946 1.000 13.41936 95 ALA A O 1
ATOM 665 N N . THR A 1 98 ? 8.23750 16.09044 7.70364 1.000 11.51705 96 THR A N 1
ATOM 666 C CA . THR A 1 98 ? 8.00933 15.17690 8.81647 1.000 11.68151 96 THR A CA 1
ATOM 667 C C . THR A 1 98 ? 9.09821 15.34013 9.86611 1.000 11.17938 96 THR A C 1
ATOM 668 O O . THR A 1 98 ? 10.13850 15.96736 9.63444 1.000 11.14169 96 THR A O 1
ATOM 672 N N . PHE A 1 99 ? 8.84615 14.73834 11.02993 1.000 10.48729 97 PHE A N 1
ATOM 673 C CA . PHE A 1 99 ? 9.86093 14.51025 12.05811 1.000 9.85025 97 PHE A CA 1
ATOM 674 C C . PHE A 1 99 ? 10.29856 13.06002 11.90293 1.000 10.09730 97 PHE A C 1
ATOM 675 O O . PHE A 1 99 ? 9.56711 12.13086 12.29554 1.000 13.34088 97 PHE A O 1
ATOM 683 N N . HIS A 1 100 ? 11.49171 12.85017 11.32691 1.000 9.30803 98 HIS A N 1
ATOM 684 C CA . HIS A 1 100 ? 11.93493 11.52582 10.94038 1.000 9.18172 98 HIS A CA 1
ATOM 685 C C . HIS A 1 100 ? 12.82996 10.87277 11.97357 1.000 9.09663 98 HIS A C 1
ATOM 686 O O . HIS A 1 100 ? 13.10878 9.67355 11.81930 1.000 10.43631 98 HIS A O 1
ATOM 693 N N . ARG A 1 101 ? 13.25112 11.58433 13.01667 1.000 8.94539 99 ARG A N 1
ATOM 694 C CA . ARG A 1 101 ? 14.14399 10.98522 14.01124 1.000 9.54019 99 ARG A CA 1
ATOM 695 C C . ARG A 1 101 ? 13.74617 11.54558 15.36377 1.000 8.54778 99 ARG A C 1
ATOM 696 O O . ARG A 1 101 ? 13.80437 12.76411 15.58535 1.000 8.97923 99 ARG A O 1
ATOM 704 N N . ILE A 1 102 ? 13.29492 10.66795 16.25012 1.000 8.74311 100 ILE A N 1
ATOM 705 C CA . ILE A 1 102 ? 12.66433 11.05176 17.50683 1.000 9.01210 100 ILE A CA 1
ATOM 706 C C . ILE A 1 102 ? 13.32360 10.25931 18.61614 1.000 8.92967 100 ILE A C 1
ATOM 707 O O . ILE A 1 102 ? 13.30441 9.02143 18.57819 1.000 9.28232 100 ILE A O 1
ATOM 712 N N . ILE A 1 103 ? 13.94611 10.95348 19.57485 1.000 9.25765 101 ILE A N 1
ATOM 713 C CA . ILE A 1 103 ? 14.64487 10.28453 20.67361 1.000 9.72932 101 ILE A CA 1
ATOM 714 C C . ILE A 1 103 ? 14.09397 10.84391 21.97358 1.000 9.25530 101 ILE A C 1
ATOM 715 O O . ILE A 1 103 ? 14.41129 11.97562 22.38387 1.000 9.34938 101 ILE A O 1
ATOM 720 N N . LYS A 1 104 ? 13.25191 10.05395 22.61355 1.000 10.27389 102 LYS A N 1
ATOM 721 C CA . LYS A 1 104 ? 12.62277 10.44268 23.86196 1.000 10.00031 102 LYS A CA 1
ATOM 722 C C . LYS A 1 104 ? 13.66977 10.89299 24.87903 1.000 10.08442 102 LYS A C 1
ATOM 723 O O . LYS A 1 104 ? 14.74060 10.28551 25.01273 1.000 10.87915 102 LYS A O 1
ATOM 729 N N . ASN A 1 105 ? 13.37203 11.99662 25.57458 1.000 10.71430 103 ASN A N 1
ATOM 730 C CA . ASN A 1 105 ? 14.22440 12.58554 26.59808 1.000 10.34805 103 ASN A CA 1
ATOM 731 C C . ASN A 1 105 ? 15.45332 13.24763 26.00047 1.000 9.93674 103 ASN A C 1
ATOM 732 O O . ASN A 1 105 ? 16.35290 13.63272 26.75538 1.000 10.43953 103 ASN A O 1
ATOM 737 N N . PHE A 1 106 ? 15.48911 13.46352 24.68952 1.000 9.93351 104 PHE A N 1
ATOM 738 C CA . PHE A 1 106 ? 16.60060 14.13710 24.02884 1.000 9.14142 104 PHE A CA 1
ATOM 739 C C . PHE A 1 106 ? 16.04805 15.22853 23.11554 1.000 8.96403 104 PHE A C 1
ATOM 740 O O . PHE A 1 106 ? 16.12387 16.42421 23.45657 1.000 9.13214 104 PHE A O 1
ATOM 748 N N . MET A 1 107 ? 15.51605 14.86796 21.94357 1.000 8.53735 105 MET A N 1
ATOM 749 C CA . MET A 1 107 ? 15.04226 15.86339 20.97888 1.000 8.59259 105 MET A CA 1
ATOM 750 C C . MET A 1 107 ? 14.18288 15.19467 19.91215 1.000 8.19291 105 MET A C 1
ATOM 751 O O . MET A 1 107 ? 14.13691 13.95374 19.80951 1.000 9.02569 105 MET A O 1
ATOM 756 N N . ILE A 1 108 ? 13.48644 16.03446 19.13246 1.000 8.05177 106 ILE A N 1
ATOM 757 C CA . ILE A 1 108 ? 12.75949 15.61767 17.94378 1.000 8.05076 106 ILE A CA 1
ATOM 758 C C . ILE A 1 108 ? 13.37428 16.32871 16.75203 1.000 7.84624 106 ILE A C 1
ATOM 759 O O . ILE A 1 108 ? 13.57167 17.54718 16.79365 1.000 8.70039 106 ILE A O 1
ATOM 764 N N . GLN A 1 109 ? 13.67268 15.57541 15.68724 1.000 7.88802 107 GLN A N 1
ATOM 765 C CA . GLN A 1 109 ? 14.38630 16.09554 14.54108 1.000 8.02232 107 GLN A CA 1
ATOM 766 C C . GLN A 1 109 ? 13.52350 15.95630 13.29458 1.000 7.97728 107 GLN A C 1
ATOM 767 O O . GLN A 1 109 ? 12.89407 14.91021 13.06355 1.000 9.19646 107 GLN A O 1
ATOM 773 N N . GLY A 1 110 ? 13.49832 16.99879 12.46918 1.000 7.96349 108 GLY A N 1
ATOM 774 C CA . GLY A 1 110 ? 12.69600 16.94149 11.26341 1.000 8.68149 108 GLY A CA 1
ATOM 775 C C . GLY A 1 110 ? 13.12003 17.97042 10.23841 1.000 9.29845 108 GLY A C 1
ATOM 776 O O . GLY A 1 110 ? 14.22759 18.50694 10.29396 1.000 9.59423 108 GLY A O 1
ATOM 777 N N . GLY A 1 111 ? 12.23823 18.20229 9.27039 1.000 9.11481 109 GLY A N 1
ATOM 778 C CA . GLY A 1 111 ? 12.49973 19.20223 8.25271 1.000 9.97020 109 GLY A CA 1
ATOM 779 C C . GLY A 1 111 ? 13.22525 18.70971 7.03296 1.000 10.00534 109 GLY A C 1
ATOM 780 O O . GLY A 1 111 ? 13.59141 19.54942 6.18213 1.000 11.09373 109 GLY A O 1
ATOM 781 N N . ASP A 1 112 ? 13.42786 17.39164 6.89621 1.000 9.67154 110 ASP A N 1
ATOM 782 C CA . ASP A 1 112 ? 14.05257 16.89650 5.66939 1.000 10.21015 110 ASP A CA 1
ATOM 783 C C . ASP A 1 112 ? 12.94974 16.74415 4.61613 1.000 10.26994 110 ASP A C 1
ATOM 784 O O . ASP A 1 112 ? 12.44807 15.65265 4.33267 1.000 11.44634 110 ASP A O 1
ATOM 789 N N . PHE A 1 113 ? 12.58280 17.86346 3.97317 1.000 10.95642 111 PHE A N 1
ATOM 790 C CA . PHE A 1 113 ? 11.56885 17.80436 2.93395 1.000 11.53598 111 PHE A CA 1
ATOM 791 C C . PHE A 1 113 ? 12.11149 17.28092 1.62081 1.000 13.38937 111 PHE A C 1
ATOM 792 O O . PHE A 1 113 ? 11.32150 17.02306 0.71797 1.000 14.06479 111 PHE A O 1
ATOM 800 N N . VAL A 1 114 ? 13.43354 17.11214 1.50514 1.000 12.44771 112 VAL A N 1
ATOM 801 C CA . VAL A 1 114 ? 14.04150 16.62054 0.27369 1.000 13.81773 112 VAL A CA 1
ATOM 802 C C . VAL A 1 114 ? 13.90877 15.11480 0.18138 1.000 13.11161 112 VAL A C 1
ATOM 803 O O . VAL A 1 114 ? 13.45730 14.57551 -0.83664 1.000 15.85817 112 VAL A O 1
ATOM 807 N N . LYS A 1 115 ? 14.28162 14.41603 1.25508 1.000 13.89903 113 LYS A N 1
ATOM 808 C CA . LYS A 1 115 ? 14.39142 12.97374 1.23048 1.000 14.48239 113 LYS A CA 1
ATOM 809 C C . LYS A 1 115 ? 13.59677 12.30597 2.32291 1.000 14.18749 113 LYS A C 1
ATOM 810 O O . LYS A 1 115 ? 13.39019 11.08495 2.25590 1.000 16.06424 113 LYS A O 1
ATOM 816 N N . GLY A 1 116 ? 13.16672 13.03187 3.33561 1.000 13.35364 114 GLY A N 1
ATOM 817 C CA . GLY A 1 116 ? 12.31785 12.45990 4.36715 1.000 14.33295 114 GLY A CA 1
ATOM 818 C C . GLY A 1 116 ? 12.98835 11.50261 5.32050 1.000 15.89265 114 GLY A C 1
ATOM 819 O O . GLY A 1 116 ? 12.30276 10.87198 6.13170 1.000 14.95089 114 GLY A O 1
ATOM 820 N N . ASP A 1 117 ? 14.31339 11.40169 5.29731 1.000 12.97362 115 ASP A N 1
ATOM 821 C CA . ASP A 1 117 ? 14.99915 10.39335 6.09127 1.000 13.68952 115 ASP A CA 1
ATOM 822 C C . ASP A 1 117 ? 16.23795 10.86447 6.82084 1.000 12.31410 115 ASP A C 1
ATOM 823 O O . ASP A 1 117 ? 16.88042 10.04360 7.48680 1.000 13.69549 115 ASP A O 1
ATOM 828 N N . GLY A 1 118 ? 16.57790 12.14546 6.75771 1.000 10.86204 116 GLY A N 1
ATOM 829 C CA . GLY A 1 118 ? 17.76247 12.66231 7.40899 1.000 10.29072 116 GLY A CA 1
ATOM 830 C C . GLY A 1 118 ? 18.91960 12.84893 6.47029 1.000 10.25058 116 GLY A C 1
ATOM 831 O O . GLY A 1 118 ? 19.87454 13.55224 6.84952 1.000 11.33605 116 GLY A O 1
ATOM 832 N N . THR A 1 119 ? 18.84183 12.33526 5.23099 1.000 10.58259 117 THR A N 1
ATOM 833 C CA . THR A 1 119 ? 19.93451 12.53014 4.28903 1.000 11.08814 117 THR A CA 1
ATOM 834 C C . THR A 1 119 ? 19.82674 13.84724 3.52341 1.000 11.22750 117 THR A C 1
ATOM 835 O O . THR A 1 119 ? 20.81498 14.21648 2.86910 1.000 13.14120 117 THR A O 1
ATOM 839 N N . GLY A 1 120 ? 18.67138 14.52341 3.55241 1.000 10.97422 118 GLY A N 1
ATOM 840 C CA . GLY A 1 120 ? 18.44018 15.65680 2.67981 1.000 12.39720 118 GLY A CA 1
ATOM 841 C C . GLY A 1 120 ? 19.03755 16.94596 3.21800 1.000 10.92551 118 GLY A C 1
ATOM 842 O O . GLY A 1 120 ? 19.02444 17.22104 4.42019 1.000 10.84636 118 GLY A O 1
ATOM 843 N N . ARG A 1 121 ? 19.55423 17.75728 2.29016 1.000 11.71405 119 ARG A N 1
ATOM 844 C CA . ARG A 1 121 ? 20.05920 19.07194 2.62525 1.000 12.28668 119 ARG A CA 1
ATOM 845 C C . ARG A 1 121 ? 19.81089 20.03605 1.48205 1.000 11.77600 119 ARG A C 1
ATOM 846 O O . ARG A 1 121 ? 20.25822 19.80961 0.35147 1.000 14.34627 119 ARG A O 1
ATOM 854 N N . LEU A 1 122 ? 19.15458 21.14556 1.80712 1.000 11.81687 120 LEU A N 1
ATOM 855 C CA . LEU A 1 122 ? 18.96478 22.26633 0.89627 1.000 12.17738 120 LEU A CA 1
ATOM 856 C C . LEU A 1 122 ? 18.65693 23.46451 1.77428 1.000 11.47061 120 LEU A C 1
ATOM 857 O O . LEU A 1 122 ? 18.02157 23.31296 2.81344 1.000 12.16966 120 LEU A O 1
ATOM 862 N N . SER A 1 123 ? 19.10889 24.64948 1.36806 1.000 11.82533 121 SER A N 1
ATOM 863 C CA . SER A 1 123 ? 18.76875 25.88527 2.06742 1.000 11.49994 121 SER A CA 1
ATOM 864 C C . SER A 1 123 ? 18.34444 26.93232 1.05315 1.000 12.25374 121 SER A C 1
ATOM 865 O O . SER A 1 123 ? 18.54819 26.77964 -0.15498 1.000 12.76762 121 SER A O 1
ATOM 868 N N . ILE A 1 124 ? 17.84579 28.06114 1.56501 1.000 13.33425 122 ILE A N 1
ATOM 869 C CA . ILE A 1 124 ? 17.52701 29.17660 0.67313 1.000 12.92383 122 ILE A CA 1
ATOM 870 C C . ILE A 1 124 ? 18.76457 29.84883 0.09243 1.000 13.07628 122 ILE A C 1
ATOM 871 O O . ILE A 1 124 ? 18.63764 30.69494 -0.80721 1.000 14.87955 122 ILE A O 1
ATOM 876 N N . TYR A 1 125 ? 19.95829 29.48692 0.57772 1.000 13.94314 123 TYR A N 1
ATOM 877 C CA . TYR A 1 125 ? 21.22553 30.08566 0.16668 1.000 13.79594 123 TYR A CA 1
ATOM 878 C C . TYR A 1 125 ? 22.01828 29.21010 -0.78539 1.000 16.11662 123 TYR A C 1
ATOM 879 O O . TYR A 1 125 ? 23.05213 29.64758 -1.29594 1.000 18.28166 123 TYR A O 1
ATOM 888 N N . GLY A 1 126 ? 21.56323 28.00087 -1.04849 1.000 15.21192 124 GLY A N 1
ATOM 889 C CA . GLY A 1 126 ? 22.32633 27.03257 -1.80114 1.000 15.90038 124 GLY A CA 1
ATOM 890 C C . GLY A 1 126 ? 22.26641 25.70269 -1.08212 1.000 14.61394 124 GLY A C 1
ATOM 891 O O . GLY A 1 126 ? 21.39336 25.46970 -0.23626 1.000 13.58831 124 GLY A O 1
ATOM 892 N N . SER A 1 127 ? 23.19592 24.80601 -1.40034 1.000 14.48622 125 SER A N 1
ATOM 893 C CA . SER A 1 127 ? 23.15510 23.47094 -0.81448 1.000 14.61124 125 SER A CA 1
ATOM 894 C C . SER A 1 127 ? 23.29094 23.53136 0.69681 1.000 13.49093 125 SER A C 1
ATOM 895 O O . SER A 1 127 ? 22.66463 22.74855 1.41591 1.000 14.05786 125 SER A O 1
ATOM 898 N N . SER A 1 128 ? 24.10804 24.44566 1.20126 1.000 13.89541 126 SER A N 1
ATOM 899 C CA . SER A 1 128 ? 24.30499 24.57275 2.64087 1.000 12.92187 126 SER A CA 1
ATOM 900 C C . SER A 1 128 ? 24.55178 26.03720 2.98650 1.000 12.59543 126 SER A C 1
ATOM 901 O O . SER A 1 128 ? 24.76019 26.87954 2.09857 1.000 14.00285 126 SER A O 1
ATOM 904 N N . PHE A 1 129 ? 24.59358 26.34313 4.28497 1.000 12.05027 127 PHE A N 1
ATOM 905 C CA . PHE A 1 129 ? 25.01221 27.66201 4.73808 1.000 12.24593 127 PHE A CA 1
ATOM 906 C C . PHE A 1 129 ? 25.82900 27.55763 6.01455 1.000 12.64741 127 PHE A C 1
ATOM 907 O O . PHE A 1 129 ? 25.67390 26.59563 6.78346 1.000 12.29564 127 PHE A O 1
ATOM 915 N N . PRO A 1 130 ? 26.74648 28.50884 6.23360 1.000 12.54711 128 PRO A N 1
ATOM 916 C CA . PRO A 1 130 ? 27.64944 28.42379 7.38842 1.000 12.61446 128 PRO A CA 1
ATOM 917 C C . PRO A 1 130 ? 26.90982 28.60843 8.69838 1.000 11.76977 128 PRO A C 1
ATOM 918 O O . PRO A 1 130 ? 25.80898 29.17024 8.79406 1.000 12.66573 128 PRO A O 1
ATOM 922 N N . ASP A 1 131 ? 27.57962 28.15238 9.75298 1.000 12.46493 129 ASP A N 1
ATOM 923 C CA . ASP A 1 131 ? 27.15008 28.41260 11.11551 1.000 12.20326 129 ASP A CA 1
ATOM 924 C C . ASP A 1 131 ? 27.24621 29.89907 11.40373 1.000 12.85929 129 ASP A C 1
ATOM 925 O O . ASP A 1 131 ? 28.29863 30.50486 11.20846 1.000 14.64875 129 ASP A O 1
ATOM 930 N N . GLU A 1 132 ? 26.16066 30.46640 11.89875 1.000 12.47637 130 GLU A N 1
ATOM 931 C CA . GLU A 1 132 ? 26.18620 31.78652 12.51340 1.000 13.25674 130 GLU A CA 1
ATOM 932 C C . GLU A 1 132 ? 26.86952 31.69136 13.88813 1.000 14.95871 130 GLU A C 1
ATOM 933 O O . GLU A 1 132 ? 27.33829 30.62258 14.30598 1.000 14.01152 130 GLU A O 1
ATOM 939 N N . ALA A 1 133 ? 26.96047 32.82511 14.59523 1.000 14.40860 131 ALA A N 1
ATOM 940 C CA . ALA A 1 133 ? 27.58826 32.82443 15.91596 1.000 15.05749 131 ALA A CA 1
ATOM 941 C C . ALA A 1 133 ? 26.84202 31.86161 16.83929 1.000 13.70635 131 ALA A C 1
ATOM 942 O O . ALA A 1 133 ? 25.61651 31.77387 16.81332 1.000 14.27132 131 ALA A O 1
ATOM 944 N N . PHE A 1 134 ? 27.56991 31.16205 17.68777 1.000 14.75599 132 PHE A N 1
ATOM 945 C CA . PHE A 1 134 ? 26.93577 30.26054 18.65182 1.000 13.84984 132 PHE A CA 1
ATOM 946 C C . PHE A 1 134 ? 26.67238 31.05708 19.92871 1.000 15.44768 132 PHE A C 1
ATOM 947 O O . PHE A 1 134 ? 27.46323 31.04872 20.87785 1.000 19.02250 132 PHE A O 1
ATOM 955 N N . VAL A 1 135 ? 25.57690 31.81344 19.92870 1.000 13.47739 133 VAL A N 1
ATOM 956 C CA . VAL A 1 135 ? 25.24900 32.69738 21.05456 1.000 14.35478 133 VAL A CA 1
ATOM 957 C C . VAL A 1 135 ? 24.53819 31.93679 22.17446 1.000 12.95277 133 VAL A C 1
ATOM 958 O O . VAL A 1 135 ? 24.93231 32.00786 23.35310 1.000 13.94723 133 VAL A O 1
ATOM 962 N N . LEU A 1 136 ? 23.50764 31.15371 21.82543 1.000 12.40252 134 LEU A N 1
ATOM 963 C CA . LEU A 1 136 ? 22.71866 30.52935 22.88479 1.000 11.18385 134 LEU A CA 1
ATOM 964 C C . LEU A 1 136 ? 23.12117 29.06776 23.07985 1.000 12.55851 134 LEU A C 1
ATOM 965 O O . LEU A 1 136 ? 23.39676 28.34288 22.10633 1.000 12.14409 134 LEU A O 1
ATOM 970 N N . PRO A 1 137 ? 23.13020 28.62594 24.32923 1.000 10.82494 135 PRO A N 1
ATOM 971 C CA . PRO A 1 137 ? 23.33940 27.20820 24.64365 1.000 11.15455 135 PRO A CA 1
ATOM 972 C C . PRO A 1 137 ? 22.02636 26.43260 24.53400 1.000 10.96941 135 PRO A C 1
ATOM 973 O O . PRO A 1 137 ? 20.92295 26.98774 24.54022 1.000 10.92146 135 PRO A O 1
ATOM 977 N N . HIS A 1 138 ? 22.17489 25.11068 24.46664 1.000 10.07338 136 HIS A N 1
ATOM 978 C CA . HIS A 1 138 ? 21.04967 24.16476 24.43264 1.000 10.54583 136 HIS A CA 1
ATOM 979 C C . HIS A 1 138 ? 20.58056 23.87608 25.85999 1.000 10.15836 136 HIS A C 1
ATOM 980 O O . HIS A 1 138 ? 20.66492 22.74496 26.34779 1.000 11.62666 136 HIS A O 1
ATOM 987 N N . PHE A 1 139 ? 20.13041 24.94083 26.54799 1.000 10.58049 137 PHE A N 1
ATOM 988 C CA . PHE A 1 139 ? 20.03822 24.90391 28.00285 1.000 11.43676 137 PHE A CA 1
ATOM 989 C C . PHE A 1 139 ? 18.75417 24.28011 28.54677 1.000 11.09560 137 PHE A C 1
ATOM 990 O O . PHE A 1 139 ? 18.67571 24.06148 29.77613 1.000 12.61445 137 PHE A O 1
ATOM 998 N N . ARG A 1 140 ? 17.76161 24.00617 27.69018 1.000 10.91514 138 ARG A N 1
ATOM 999 C CA . ARG A 1 140 ? 16.47106 23.54363 28.19546 1.000 11.16213 138 ARG A CA 1
ATOM 1000 C C . ARG A 1 140 ? 15.70963 22.92703 27.03631 1.000 10.74252 138 ARG A C 1
ATOM 1001 O O . ARG A 1 140 ? 16.06776 23.10147 25.87973 1.000 9.75895 138 ARG A O 1
ATOM 1009 N N . SER A 1 141 ? 14.61842 22.26063 27.38113 1.000 11.23531 139 SER A N 1
ATOM 1010 C CA A SER A 1 141 ? 13.63148 21.81032 26.41275 0.773 10.69765 139 SER A CA 1
ATOM 1011 C CA B SER A 1 141 ? 13.66317 21.80649 26.38714 0.227 10.01134 139 SER A CA 1
ATOM 1012 C C . SER A 1 141 ? 12.96005 22.99822 25.74309 1.000 10.31058 139 SER A C 1
ATOM 1013 O O . SER A 1 141 ? 12.83056 24.09089 26.33256 1.000 10.97645 139 SER A O 1
ATOM 1018 N N . GLY A 1 142 ? 12.47676 22.78479 24.52725 1.000 9.42338 140 GLY A N 1
ATOM 1019 C CA . GLY A 1 142 ? 11.68724 23.78640 23.83166 1.000 10.07096 140 GLY A CA 1
ATOM 1020 C C . GLY A 1 142 ? 12.45915 24.74547 22.95029 1.000 9.16267 140 GLY A C 1
ATOM 1021 O O . GLY A 1 142 ? 11.88757 25.75966 22.50559 1.000 9.98917 140 GLY A O 1
ATOM 1022 N N . LEU A 1 143 ? 13.72184 24.47329 22.67184 1.000 8.76577 141 LEU A N 1
ATOM 1023 C CA . LEU A 1 143 ? 14.56633 25.30975 21.83006 1.000 8.94952 141 LEU A CA 1
ATOM 1024 C C . LEU A 1 143 ? 14.66350 24.71662 20.44020 1.000 8.25210 141 LEU A C 1
ATOM 1025 O O . LEU A 1 143 ? 14.69719 23.49520 20.28257 1.000 9.26195 141 LEU A O 1
ATOM 1030 N N . LEU A 1 144 ? 14.70977 25.59646 19.44542 1.000 8.02357 142 LEU A N 1
ATOM 1031 C CA . LEU A 1 144 ? 14.87660 25.21540 18.04347 1.000 7.87153 142 LEU A CA 1
ATOM 1032 C C . LEU A 1 144 ? 16.33699 25.37998 17.66188 1.000 8.03031 142 LEU A C 1
ATOM 1033 O O . LEU A 1 144 ? 16.92194 26.44925 17.91681 1.000 9.29323 142 LEU A O 1
ATOM 1038 N N . SER A 1 145 ? 16.93568 24.34000 17.09032 1.000 8.36425 143 SER A N 1
ATOM 1039 C CA . SER A 1 145 ? 18.35593 24.34740 16.76195 1.000 8.00037 143 SER A CA 1
ATOM 1040 C C . SER A 1 145 ? 18.57921 23.67038 15.41578 1.000 7.80385 143 SER A C 1
ATOM 1041 O O . SER A 1 145 ? 17.73832 22.88272 14.93659 1.000 8.10525 143 SER A O 1
ATOM 1044 N N . LEU A 1 146 ? 19.70436 23.96782 14.76225 1.000 8.26747 144 LEU A N 1
ATOM 1045 C CA . LEU A 1 146 ? 19.99136 23.46953 13.42053 1.000 8.70665 144 LEU A CA 1
ATOM 1046 C C . LEU A 1 146 ? 20.63410 22.10128 13.49097 1.000 8.16976 144 LEU A C 1
ATOM 1047 O O . LEU A 1 146 ? 21.65694 21.92403 14.16357 1.000 9.92779 144 LEU A O 1
ATOM 1052 N N . ALA A 1 147 ? 20.05612 21.13507 12.77990 1.000 8.52345 145 ALA A N 1
ATOM 1053 C CA . ALA A 1 147 ? 20.75082 19.86386 12.52529 1.000 8.81528 145 ALA A CA 1
ATOM 1054 C C . ALA A 1 147 ? 21.81089 20.10114 11.44983 1.000 9.73464 145 ALA A C 1
ATOM 1055 O O . ALA A 1 147 ? 21.66764 21.01529 10.63988 1.000 11.21429 145 ALA A O 1
ATOM 1057 N N . ASN A 1 148 ? 22.90399 19.33192 11.44433 1.000 8.93700 146 ASN A N 1
ATOM 1058 C CA . ASN A 1 148 ? 23.93193 19.52293 10.41253 1.000 9.39005 146 ASN A CA 1
ATOM 1059 C C . ASN A 1 148 ? 24.75902 18.25574 10.36344 1.000 9.66978 146 ASN A C 1
ATOM 1060 O O . ASN A 1 148 ? 24.42439 17.26069 11.01481 1.000 10.22587 146 ASN A O 1
ATOM 1065 N N . SER A 1 149 ? 25.82711 18.27493 9.59059 1.000 10.21619 147 SER A N 1
ATOM 1066 C CA . SER A 1 149 ? 26.70513 17.11649 9.48979 1.000 11.08481 147 SER A CA 1
ATOM 1067 C C . SER A 1 149 ? 28.13955 17.53702 9.70368 1.000 11.63968 147 SER A C 1
ATOM 1068 O O . SER A 1 149 ? 29.05563 17.01345 9.07209 1.000 15.28484 147 SER A O 1
ATOM 1071 N N . GLY A 1 150 ? 28.36505 18.46134 10.62209 1.000 12.46914 148 GLY A N 1
ATOM 1072 C CA . GLY A 1 150 ? 29.67678 19.00920 10.87560 1.000 15.22554 148 GLY A CA 1
ATOM 1073 C C . GLY A 1 150 ? 29.69238 20.49941 10.59473 1.000 14.83118 148 GLY A C 1
ATOM 1074 O O . GLY A 1 150 ? 28.67643 21.10625 10.24358 1.000 12.74714 148 GLY A O 1
ATOM 1075 N N . PRO A 1 151 ? 30.86096 21.11924 10.72978 1.000 14.56503 149 PRO A N 1
ATOM 1076 C CA . PRO A 1 151 ? 30.95391 22.58397 10.58798 1.000 15.14183 149 PRO A CA 1
ATOM 1077 C C . PRO A 1 151 ? 30.39266 23.06792 9.26195 1.000 12.86500 149 PRO A C 1
ATOM 1078 O O . PRO A 1 151 ? 30.68819 22.53208 8.19637 1.000 13.82500 149 PRO A O 1
ATOM 1082 N N . ASP A 1 152 ? 29.59034 24.13665 9.33624 1.000 13.72594 150 ASP A N 1
ATOM 1083 C CA . ASP A 1 152 ? 29.14323 24.85824 8.14337 1.000 13.41199 150 ASP A CA 1
ATOM 1084 C C . ASP A 1 152 ? 28.40279 23.97739 7.14021 1.000 13.64205 150 ASP A C 1
ATOM 1085 O O . ASP A 1 152 ? 28.65601 24.04203 5.93411 1.000 15.24199 150 ASP A O 1
ATOM 1090 N N . THR A 1 153 ? 27.43922 23.18201 7.63749 1.000 11.97290 151 THR A N 1
ATOM 1091 C CA . THR A 1 153 ? 26.65263 22.30897 6.76386 1.000 11.51124 151 THR A CA 1
ATOM 1092 C C . THR A 1 153 ? 25.16675 22.40391 7.05963 1.000 10.82580 151 THR A C 1
ATOM 1093 O O . THR A 1 153 ? 24.45006 21.40029 6.96705 1.000 12.52649 151 THR A O 1
ATOM 1097 N N . ASN A 1 154 ? 24.70902 23.59126 7.45890 1.000 10.79868 152 ASN A N 1
ATOM 1098 C CA . ASN A 1 154 ? 23.28909 23.78751 7.72033 1.000 10.59817 152 ASN A CA 1
ATOM 1099 C C . ASN A 1 154 ? 22.51780 23.74672 6.41084 1.000 10.28355 152 ASN A C 1
ATOM 1100 O O . ASN A 1 154 ? 23.00956 24.17499 5.36242 1.000 12.02117 152 ASN A O 1
ATOM 1105 N N . GLY A 1 155 ? 21.28330 23.23921 6.48742 1.000 10.26784 153 GLY A N 1
ATOM 1106 C CA . GLY A 1 155 ? 20.43789 23.14158 5.31175 1.000 10.49592 153 GLY A CA 1
ATOM 1107 C C . GLY A 1 155 ? 19.01203 23.39002 5.69035 1.000 10.62029 153 GLY A C 1
ATOM 1108 O O . GLY A 1 155 ? 18.63631 24.55203 5.91469 1.000 14.01022 153 GLY A O 1
ATOM 1109 N N . CYS A 1 156 ? 18.19236 22.34970 5.67816 1.000 9.66550 154 CYS A N 1
ATOM 1110 C CA . CYS A 1 156 ? 16.77323 22.45916 6.00130 1.000 10.37296 154 CYS A CA 1
ATOM 1111 C C . CYS A 1 156 ? 16.37054 21.77758 7.29504 1.000 9.36810 154 CYS A C 1
ATOM 1112 O O . CYS A 1 156 ? 15.32882 22.12250 7.87436 1.000 10.34067 154 CYS A O 1
ATOM 1115 N N . GLN A 1 157 ? 17.14537 20.81243 7.76627 1.000 8.78694 155 GLN A N 1
ATOM 1116 C CA . GLN A 1 157 ? 16.73247 20.07863 8.94982 1.000 9.48223 155 GLN A CA 1
ATOM 1117 C C . GLN A 1 157 ? 16.98324 20.86721 10.23235 1.000 8.57823 155 GLN A C 1
ATOM 1118 O O . GLN A 1 157 ? 17.77525 21.82469 10.28999 1.000 10.32540 155 GLN A O 1
ATOM 1124 N N . PHE A 1 158 ? 16.22501 20.51229 11.25008 1.000 7.91708 156 PHE A N 1
ATOM 1125 C CA . PHE A 1 158 ? 16.25346 21.20582 12.53288 1.000 8.43451 156 PHE A CA 1
ATOM 1126 C C . PHE A 1 158 ? 15.87172 20.19532 13.60099 1.000 7.61470 156 PHE A C 1
ATOM 1127 O O . PHE A 1 158 ? 15.41674 19.08546 13.32385 1.000 8.09619 156 PHE A O 1
ATOM 1135 N N . PHE A 1 159 ? 16.04025 20.60788 14.86365 1.000 8.06558 157 PHE A N 1
ATOM 1136 C CA . PHE A 1 159 ? 15.49626 19.82147 15.96056 1.000 7.58209 157 PHE A CA 1
ATOM 1137 C C . PHE A 1 159 ? 14.91654 20.74294 17.02289 1.000 7.54313 157 PHE A C 1
ATOM 1138 O O . PHE A 1 159 ? 15.27275 21.93498 17.11756 1.000 8.67011 157 PHE A O 1
ATOM 1146 N N . ILE A 1 160 ? 13.99245 20.20080 17.81065 1.000 7.67708 158 ILE A N 1
ATOM 1147 C CA . ILE A 1 160 ? 13.45139 20.88356 18.96797 1.000 8.24616 158 ILE A CA 1
ATOM 1148 C C . ILE A 1 160 ? 13.89215 20.07915 20.17935 1.000 8.28644 158 ILE A C 1
ATOM 1149 O O . ILE A 1 160 ? 13.68233 18.86048 20.24671 1.000 8.42228 158 ILE A O 1
ATOM 1154 N N . THR A 1 161 ? 14.56898 20.74843 21.09845 1.000 8.28761 159 THR A N 1
ATOM 1155 C CA . THR A 1 161 ? 15.07572 20.06096 22.27677 1.000 8.39231 159 THR A CA 1
ATOM 1156 C C . THR A 1 161 ? 13.93693 19.56407 23.16510 1.000 8.86734 159 THR A C 1
ATOM 1157 O O . THR A 1 161 ? 12.91813 20.24613 23.38425 1.000 9.47509 159 THR A O 1
ATOM 1161 N N . CYS A 1 162 ? 14.14106 18.37526 23.72538 1.000 8.77798 160 CYS A N 1
ATOM 1162 C CA . CYS A 1 162 ? 13.22853 17.80373 24.69017 1.000 9.34648 160 CYS A CA 1
ATOM 1163 C C . CYS A 1 162 ? 13.86836 17.64355 26.05556 1.000 9.83243 160 CYS A C 1
ATOM 1164 O O . CYS A 1 162 ? 13.24143 17.08511 26.97009 1.000 11.76837 160 CYS A O 1
ATOM 1167 N N . ALA A 1 163 ? 15.09781 18.15485 26.21015 1.000 10.40480 161 ALA A N 1
ATOM 1168 C CA . ALA A 1 163 ? 15.86250 18.13000 27.43661 1.000 11.38536 161 ALA A CA 1
ATOM 1169 C C . ALA A 1 163 ? 16.98661 19.11702 27.21238 1.000 10.99806 161 ALA A C 1
ATOM 1170 O O . ALA A 1 163 ? 17.28885 19.48672 26.08413 1.000 11.35425 161 ALA A O 1
ATOM 1172 N N . LYS A 1 164 ? 17.65930 19.46740 28.30289 1.000 11.59627 162 LYS A N 1
ATOM 1173 C CA . LYS A 1 164 ? 18.95913 20.12950 28.20831 1.000 11.50829 162 LYS A CA 1
ATOM 1174 C C . LYS A 1 164 ? 19.94478 19.22927 27.45725 1.000 11.36504 162 LYS A C 1
ATOM 1175 O O . LYS A 1 164 ? 19.95763 18.00243 27.64419 1.000 12.51963 162 LYS A O 1
ATOM 1181 N N . CYS A 1 165 ? 20.78250 19.81610 26.60525 1.000 10.48667 163 CYS A N 1
ATOM 1182 C CA . CYS A 1 165 ? 21.68840 19.00068 25.77220 1.000 10.21789 163 CYS A CA 1
ATOM 1183 C C . CYS A 1 165 ? 22.87613 19.87810 25.37160 1.000 10.29493 163 CYS A C 1
ATOM 1184 O O . CYS A 1 165 ? 23.21481 20.07074 24.20027 1.000 10.75746 163 CYS A O 1
ATOM 1187 N N . ASP A 1 166 ? 23.60186 20.34378 26.38080 1.000 10.56997 164 ASP A N 1
ATOM 1188 C CA . ASP A 1 166 ? 24.70175 21.27701 26.19599 1.000 11.69000 164 ASP A CA 1
ATOM 1189 C C . ASP A 1 166 ? 25.90607 20.67989 25.50624 1.000 10.96302 164 ASP A C 1
ATOM 1190 O O . ASP A 1 166 ? 26.75892 21.44869 25.03698 1.000 11.60055 164 ASP A O 1
ATOM 1195 N N . TRP A 1 167 ? 25.97524 19.36095 25.37089 1.000 10.89166 165 TRP A N 1
ATOM 1196 C CA . TRP A 1 167 ? 27.05041 18.78478 24.56892 1.000 11.00834 165 TRP A CA 1
ATOM 1197 C C . TRP A 1 167 ? 26.92373 19.17569 23.10465 1.000 10.57027 165 TRP A C 1
ATOM 1198 O O . TRP A 1 167 ? 27.88961 18.96766 22.36533 1.000 12.68642 165 TRP A O 1
ATOM 1209 N N . LEU A 1 168 ? 25.78228 19.73150 22.66733 1.000 10.27452 166 LEU A N 1
ATOM 1210 C CA . LEU A 1 168 ? 25.59098 20.22287 21.30715 1.000 10.34126 166 LEU A CA 1
ATOM 1211 C C . LEU A 1 168 ? 26.06629 21.66003 21.13777 1.000 10.72864 166 LEU A C 1
ATOM 1212 O O . LEU A 1 168 ? 26.11480 22.16054 19.99901 1.000 10.50977 166 LEU A O 1
ATOM 1217 N N . ASN A 1 169 ? 26.44357 22.32844 22.23295 1.000 10.35263 167 ASN A N 1
ATOM 1218 C CA . ASN A 1 169 ? 26.84070 23.73613 22.15071 1.000 10.88399 167 ASN A CA 1
ATOM 1219 C C . ASN A 1 169 ? 28.06255 23.91957 21.25050 1.000 11.00180 167 ASN A C 1
ATOM 1220 O O . ASN A 1 169 ? 28.98819 23.10289 21.25330 1.000 12.84508 167 ASN A O 1
ATOM 1225 N N . ARG A 1 170 ? 28.06730 25.02180 20.49203 1.000 11.52018 168 ARG A N 1
ATOM 1226 C CA . ARG A 1 170 ? 29.15035 25.36616 19.57184 1.000 12.43524 168 ARG A CA 1
ATOM 1227 C C . ARG A 1 170 ? 29.25183 24.42479 18.38914 1.000 12.59788 168 ARG A C 1
ATOM 1228 O O . ARG A 1 170 ? 30.22951 24.49478 17.62785 1.000 14.63873 168 ARG A O 1
ATOM 1236 N N . LYS A 1 171 ? 28.29098 23.51200 18.23124 1.000 12.56101 169 LYS A N 1
ATOM 1237 C CA . LYS A 1 171 ? 28.20204 22.68792 17.04279 1.000 12.35397 169 LYS A CA 1
ATOM 1238 C C . LYS A 1 171 ? 26.88943 22.87534 16.30767 1.000 11.22027 169 LYS A C 1
ATOM 1239 O O . LYS A 1 171 ? 26.79216 22.50079 15.14221 1.000 12.69615 169 LYS A O 1
ATOM 1245 N N . HIS A 1 172 ? 25.87133 23.39418 16.97360 1.000 10.06736 170 HIS A N 1
ATOM 1246 C CA . HIS A 1 172 ? 24.55660 23.64916 16.38854 1.000 9.70154 170 HIS A CA 1
ATOM 1247 C C . HIS A 1 172 ? 24.09045 25.01148 16.83855 1.000 9.42939 170 HIS A C 1
ATOM 1248 O O . HIS A 1 172 ? 24.19667 25.31367 18.03428 1.000 10.81275 170 HIS A O 1
ATOM 1255 N N . VAL A 1 173 ? 23.57549 25.81186 15.91964 1.000 9.17658 171 VAL A N 1
ATOM 1256 C CA . VAL A 1 173 ? 23.06834 27.14100 16.25183 1.000 9.57054 171 VAL A CA 1
ATOM 1257 C C . VAL A 1 173 ? 21.65195 27.02324 16.78295 1.000 8.87831 171 VAL A C 1
ATOM 1258 O O . VAL A 1 173 ? 20.74555 26.56989 16.06529 1.000 9.35916 171 VAL A O 1
ATOM 1262 N N . VAL A 1 174 ? 21.44206 27.47608 18.01457 1.000 9.08399 172 VAL A N 1
ATOM 1263 C CA . VAL A 1 174 ? 20.11016 27.61464 18.60492 1.000 8.80140 172 VAL A CA 1
ATOM 1264 C C . VAL A 1 174 ? 19.50430 28.90904 18.07590 1.000 9.60160 172 VAL A C 1
ATOM 1265 O O . VAL A 1 174 ? 20.06117 29.99726 18.28144 1.000 10.77765 172 VAL A O 1
ATOM 1269 N N . PHE A 1 175 ? 18.37988 28.80488 17.36326 1.000 8.98735 173 PHE A N 1
ATOM 1270 C CA . PHE A 1 175 ? 17.84642 29.96437 16.64929 1.000 9.61210 173 PHE A CA 1
ATOM 1271 C C . PHE A 1 175 ? 16.36618 30.20563 16.87799 1.000 9.61851 173 PHE A C 1
ATOM 1272 O O . PHE A 1 175 ? 15.79541 31.05772 16.18846 1.000 9.91538 173 PHE A O 1
ATOM 1280 N N . GLY A 1 176 ? 15.72136 29.54066 17.82632 1.000 8.77929 174 GLY A N 1
ATOM 1281 C CA . GLY A 1 176 ? 14.33764 29.85376 18.10629 1.000 9.65497 174 GLY A CA 1
ATOM 1282 C C . GLY A 1 176 ? 13.84965 29.17947 19.35047 1.000 8.59177 174 GLY A C 1
ATOM 1283 O O . GLY A 1 176 ? 14.59023 28.42561 20.00663 1.000 8.78466 174 GLY A O 1
ATOM 1284 N N . GLN A 1 177 ? 12.59923 29.43794 19.70714 1.000 8.98689 175 GLN A N 1
ATOM 1285 C CA . GLN A 1 177 ? 11.97278 28.79567 20.85213 1.000 10.09957 175 GLN A CA 1
ATOM 1286 C C . GLN A 1 177 ? 10.49920 28.57766 20.57584 1.000 9.80699 175 GLN A C 1
ATOM 1287 O O . GLN A 1 177 ? 9.83018 29.42576 19.97021 1.000 10.65911 175 GLN A O 1
ATOM 1293 N N . VAL A 1 178 ? 9.96508 27.45938 21.04380 1.000 9.46002 176 VAL A N 1
ATOM 1294 C CA . VAL A 1 178 ? 8.51932 27.29908 20.95137 1.000 9.97248 176 VAL A CA 1
ATOM 1295 C C . VAL A 1 178 ? 7.81613 28.20527 21.96548 1.000 10.13044 176 VAL A C 1
ATOM 1296 O O . VAL A 1 178 ? 8.33521 28.48430 23.06010 1.000 10.87222 176 VAL A O 1
ATOM 1300 N N . LEU A 1 179 ? 6.61389 28.66756 21.60777 1.000 10.32065 177 LEU A N 1
ATOM 1301 C CA . LEU A 1 179 ? 5.84849 29.60596 22.42542 1.000 11.12051 177 LEU A CA 1
ATOM 1302 C C . LEU A 1 179 ? 4.55131 28.97262 22.89104 1.000 12.26453 177 LEU A C 1
ATOM 1303 O O . LEU A 1 179 ? 3.77233 28.47269 22.06301 1.000 12.66592 177 LEU A O 1
ATOM 1308 N N . GLY A 1 180 ? 4.29511 29.03850 24.18880 1.000 12.75098 178 GLY A N 1
ATOM 1309 C CA . GLY A 1 180 ? 3.00182 28.65406 24.74239 1.000 14.20520 178 GLY A CA 1
ATOM 1310 C C . GLY A 1 180 ? 2.95147 27.19740 25.15210 1.000 12.96389 178 GLY A C 1
ATOM 1311 O O . GLY A 1 180 ? 3.65832 26.32790 24.61632 1.000 14.44348 178 GLY A O 1
ATOM 1312 N N . LYS A 1 181 ? 2.08440 26.92895 26.13768 1.000 15.13737 179 LYS A N 1
ATOM 1313 C CA . LYS A 1 181 ? 1.92644 25.57014 26.66665 1.000 14.14000 179 LYS A CA 1
ATOM 1314 C C . LYS A 1 181 ? 1.47176 24.55889 25.62691 1.000 13.11216 179 LYS A C 1
ATOM 1315 O O . LYS A 1 181 ? 1.97102 23.42866 25.62920 1.000 13.73771 179 LYS A O 1
ATOM 1321 N N . GLU A 1 182 ? 0.52686 24.92314 24.74324 1.000 14.88592 180 GLU A N 1
ATOM 1322 C CA . GLU A 1 182 ? 0.09633 23.97314 23.71251 1.000 19.69181 180 GLU A CA 1
ATOM 1323 C C . GLU A 1 182 ? 1.26826 23.52208 22.85877 1.000 15.22754 180 GLU A C 1
ATOM 1324 O O . GLU A 1 182 ? 1.40065 22.33446 22.53423 1.000 15.31004 180 GLU A O 1
ATOM 1330 N N . SER A 1 183 ? 2.14414 24.46104 22.49450 1.000 12.70741 181 SER A N 1
ATOM 1331 C CA . SER A 1 183 ? 3.29059 24.09847 21.67225 1.000 12.66557 181 SER A CA 1
ATOM 1332 C C . SER A 1 183 ? 4.10465 22.99613 22.32773 1.000 12.42739 181 SER A C 1
ATOM 1333 O O . SER A 1 183 ? 4.47672 22.00777 21.68544 1.000 12.99058 181 SER A O 1
ATOM 1336 N N . MET A 1 184 ? 4.42317 23.16847 23.61610 1.000 12.24938 182 MET A N 1
ATOM 1337 C CA . MET A 1 184 ? 5.17592 22.13695 24.30979 1.000 13.23281 182 MET A CA 1
ATOM 1338 C C . MET A 1 184 ? 4.41509 20.85091 24.43654 1.000 12.66078 182 MET A C 1
ATOM 1339 O O . MET A 1 184 ? 5.02869 19.77852 24.38217 1.000 14.11398 182 MET A O 1
ATOM 1344 N N . GLN A 1 185 ? 3.09743 20.91657 24.63182 1.000 12.35616 183 GLN A N 1
ATOM 1345 C CA . GLN A 1 185 ? 2.33637 19.68005 24.69545 1.000 13.10096 183 GLN A CA 1
ATOM 1346 C C . GLN A 1 185 ? 2.46595 18.90810 23.39767 1.000 13.75811 183 GLN A C 1
ATOM 1347 O O . GLN A 1 185 ? 2.54156 17.67419 23.40005 1.000 13.28980 183 GLN A O 1
ATOM 1353 N N . VAL A 1 186 ? 2.44582 19.62096 22.27465 1.000 11.87708 184 VAL A N 1
ATOM 1354 C CA . VAL A 1 186 ? 2.57778 18.95927 20.97966 1.000 12.17367 184 VAL A CA 1
ATOM 1355 C C . VAL A 1 186 ? 3.96524 18.37682 20.81661 1.000 11.10409 184 VAL A C 1
ATOM 1356 O O . VAL A 1 186 ? 4.11278 17.22923 20.36373 1.000 11.90580 184 VAL A O 1
ATOM 1360 N N . VAL A 1 187 ? 4.99351 19.12717 21.22914 1.000 11.63366 185 VAL A N 1
ATOM 1361 C CA . VAL A 1 187 ? 6.35803 18.59709 21.19480 1.000 10.65255 185 VAL A CA 1
ATOM 1362 C C . VAL A 1 187 ? 6.44598 17.29774 21.98278 1.000 11.00648 185 VAL A C 1
ATOM 1363 O O . VAL A 1 187 ? 7.01317 16.30223 21.51231 1.000 10.93405 185 VAL A O 1
ATOM 1367 N N . ARG A 1 188 ? 5.86124 17.27989 23.18337 1.000 11.04072 186 ARG A N 1
ATOM 1368 C CA . ARG A 1 188 ? 5.91008 16.07507 24.01366 1.000 12.02964 186 ARG A CA 1
ATOM 1369 C C . ARG A 1 188 ? 5.15712 14.91595 23.36777 1.000 12.26176 186 ARG A C 1
ATOM 1370 O O . ARG A 1 188 ? 5.57136 13.75572 23.51213 1.000 12.70640 186 ARG A O 1
ATOM 1378 N N . LYS A 1 189 ? 4.02578 15.19423 22.69034 1.000 11.98171 187 LYS A N 1
ATOM 1379 C CA . LYS A 1 189 ? 3.33122 14.12769 21.97606 1.000 13.06815 187 LYS A CA 1
ATOM 1380 C C . LYS A 1 189 ? 4.23684 13.51597 20.91952 1.000 11.76710 187 LYS A C 1
ATOM 1381 O O . LYS A 1 189 ? 4.37214 12.29176 20.82740 1.000 12.13076 187 LYS A O 1
ATOM 1387 N N . ILE A 1 190 ? 4.89166 14.35334 20.12051 1.000 10.74383 188 ILE A N 1
ATOM 1388 C CA . ILE A 1 190 ? 5.78641 13.84999 19.08751 1.000 10.41155 188 ILE A CA 1
ATOM 1389 C C . ILE A 1 190 ? 6.89478 13.02158 19.71862 1.000 10.51479 188 ILE A C 1
ATOM 1390 O O . ILE A 1 190 ? 7.23351 11.92449 19.23711 1.000 10.70220 188 ILE A O 1
ATOM 1395 N N . GLU A 1 191 ? 7.48435 13.54539 20.80433 1.000 10.66791 189 GLU A N 1
ATOM 1396 C CA . GLU A 1 191 ? 8.61186 12.91473 21.47185 1.000 10.44933 189 GLU A CA 1
ATOM 1397 C C . GLU A 1 191 ? 8.30331 11.49123 21.88808 1.000 10.39624 189 GLU A C 1
ATOM 1398 O O . GLU A 1 191 ? 9.22636 10.67594 22.00846 1.000 11.49344 189 GLU A O 1
ATOM 1404 N N . HIS A 1 192 ? 7.04552 11.20831 22.21967 1.000 10.95931 190 HIS A N 1
ATOM 1405 C CA . HIS A 1 192 ? 6.68299 9.92842 22.79321 1.000 12.34225 190 HIS A CA 1
ATOM 1406 C C . HIS A 1 192 ? 6.08490 8.93713 21.80478 1.000 12.58586 190 HIS A C 1
ATOM 1407 O O . HIS A 1 192 ? 5.63870 7.85666 22.22663 1.000 14.77601 190 HIS A O 1
ATOM 1414 N N . VAL A 1 193 ? 6.09846 9.23535 20.50390 1.000 12.60492 191 VAL A N 1
ATOM 1415 C CA . VAL A 1 193 ? 5.55496 8.26180 19.56008 1.000 13.54326 191 VAL A CA 1
ATOM 1416 C C . VAL A 1 193 ? 6.48294 7.05495 19.46192 1.000 13.95185 191 VAL A C 1
ATOM 1417 O O . VAL A 1 193 ? 7.70794 7.13997 19.65923 1.000 14.74273 191 VAL A O 1
ATOM 1421 N N . THR A 1 194 ? 5.91154 5.92393 19.09768 1.000 13.80937 192 THR A N 1
ATOM 1422 C CA . THR A 1 194 ? 6.69109 4.70112 18.96326 1.000 13.20316 192 THR A CA 1
ATOM 1423 C C . THR A 1 194 ? 7.64003 4.81021 17.78052 1.000 12.60016 192 THR A C 1
ATOM 1424 O O . THR A 1 194 ? 7.26082 5.27830 16.70505 1.000 15.00407 192 THR A O 1
ATOM 1428 N N . VAL A 1 195 ? 8.87213 4.38077 17.98749 1.000 12.19693 193 VAL A N 1
ATOM 1429 C CA . VAL A 1 195 ? 9.91011 4.45011 16.96634 1.000 12.50510 193 VAL A CA 1
ATOM 1430 C C . VAL A 1 195 ? 10.48516 3.06594 16.68152 1.000 12.95008 193 VAL A C 1
ATOM 1431 O O . VAL A 1 195 ? 10.44560 2.15561 17.51609 1.000 15.52928 193 VAL A O 1
ATOM 1435 N N . ASP A 1 196 ? 11.09288 2.94062 15.49501 1.000 13.38653 194 ASP A N 1
ATOM 1436 C CA . ASP A 1 196 ? 11.82972 1.73873 15.11942 1.000 15.40165 194 ASP A CA 1
ATOM 1437 C C . ASP A 1 196 ? 13.26208 1.82775 15.66016 1.000 15.02123 194 ASP A C 1
ATOM 1438 O O . ASP A 1 196 ? 13.62049 2.75752 16.40208 1.000 14.79764 194 ASP A O 1
ATOM 1443 N N . GLY A 1 197 ? 14.09680 0.85212 15.27932 1.000 16.09803 195 GLY A N 1
ATOM 1444 C CA . GLY A 1 197 ? 15.45604 0.77050 15.76469 1.000 17.53815 195 GLY A CA 1
ATOM 1445 C C . GLY A 1 197 ? 16.32966 1.92788 15.33315 1.000 18.21129 195 GLY A C 1
ATOM 1446 O O . GLY A 1 197 ? 17.35222 2.18334 15.97124 1.000 23.32945 195 GLY A O 1
ATOM 1447 N N . GLY A 1 198 ? 15.95556 2.61881 14.26351 1.000 16.62040 196 GLY A N 1
ATOM 1448 C CA . GLY A 1 198 ? 16.64319 3.80658 13.81166 1.000 17.85137 196 GLY A CA 1
ATOM 1449 C C . GLY A 1 198 ? 16.04589 5.09397 14.33390 1.000 13.66136 196 GLY A C 1
ATOM 1450 O O . GLY A 1 198 ? 16.36683 6.16955 13.81425 1.000 14.37802 196 GLY A O 1
ATOM 1451 N N . ASN A 1 199 ? 15.14737 5.01101 15.31202 1.000 12.25416 197 ASN A N 1
ATOM 1452 C CA . ASN A 1 199 ? 14.47883 6.16631 15.89624 1.000 11.48488 197 ASN A CA 1
ATOM 1453 C C . ASN A 1 199 ? 13.55632 6.85844 14.91988 1.000 10.41194 197 ASN A C 1
ATOM 1454 O O . ASN A 1 199 ? 13.20584 8.01885 15.12083 1.000 10.99652 197 ASN A O 1
ATOM 1459 N N . ARG A 1 200 ? 13.12060 6.16237 13.88526 1.000 11.13711 198 ARG A N 1
ATOM 1460 C CA . ARG A 1 200 ? 12.14809 6.71290 12.95070 1.000 11.08780 198 ARG A CA 1
ATOM 1461 C C . ARG A 1 200 ? 10.75892 6.33238 13.44011 1.000 11.59564 198 ARG A C 1
ATOM 1462 O O . ARG A 1 200 ? 10.53470 5.15892 13.77781 1.000 12.29749 198 ARG A O 1
ATOM 1470 N N . PRO A 1 201 ? 9.80358 7.25652 13.51766 1.000 11.63687 199 PRO A N 1
ATOM 1471 C CA . PRO A 1 201 ? 8.46952 6.91102 14.03852 1.000 12.87349 199 PRO A CA 1
ATOM 1472 C C . PRO A 1 201 ? 7.82236 5.84651 13.17601 1.000 13.91451 199 PRO A C 1
ATOM 1473 O O . PRO A 1 201 ? 7.96618 5.83035 11.95144 1.000 14.35659 199 PRO A O 1
ATOM 1477 N N . ARG A 1 202 ? 7.08574 4.96805 13.83948 1.000 14.59063 200 ARG A N 1
ATOM 1478 C CA . ARG A 1 202 ? 6.35212 3.93674 13.10527 1.000 16.20003 200 ARG A CA 1
ATOM 1479 C C . ARG A 1 202 ? 5.12321 4.48657 12.40279 1.000 19.13364 200 ARG A C 1
ATOM 1480 O O . ARG A 1 202 ? 4.62371 3.86533 11.45596 1.000 20.84536 200 ARG A O 1
ATOM 1488 N N . ILE A 1 203 ? 4.60267 5.61183 12.86047 1.000 15.85858 201 ILE A N 1
ATOM 1489 C CA . ILE A 1 203 ? 3.51041 6.29114 12.18836 1.000 17.32880 201 ILE A CA 1
ATOM 1490 C C . ILE A 1 203 ? 4.02408 7.69353 11.90768 1.000 16.11023 201 ILE A C 1
ATOM 1491 O O . ILE A 1 203 ? 4.64103 8.30249 12.79002 1.000 15.85305 201 ILE A O 1
ATOM 1496 N N . PRO A 1 204 ? 3.88836 8.20408 10.69751 1.000 16.62503 202 PRO A N 1
ATOM 1497 C CA A PRO A 1 204 ? 4.55702 9.47090 10.41128 0.494 12.08110 202 PRO A CA 1
ATOM 1498 C CA B PRO A 1 204 ? 4.50527 9.48564 10.34765 0.506 19.30385 202 PRO A CA 1
ATOM 1499 C C . PRO A 1 204 ? 3.97114 10.64167 11.18359 1.000 12.49593 202 PRO A C 1
ATOM 1500 O O . PRO A 1 204 ? 2.77615 10.71440 11.50503 1.000 13.64780 202 PRO A O 1
ATOM 1507 N N . VAL A 1 205 ? 4.86074 11.55845 11.49489 1.000 11.76441 203 VAL A N 1
ATOM 1508 C CA . VAL A 1 205 ? 4.55729 12.79061 12.19987 1.000 10.69859 203 VAL A CA 1
ATOM 1509 C C . VAL A 1 205 ? 4.77365 13.91159 11.19382 1.000 10.52878 203 VAL A C 1
ATOM 1510 O O . VAL A 1 205 ? 5.90016 14.16448 10.75289 1.000 10.88341 203 VAL A O 1
ATOM 1514 N N . THR A 1 206 ? 3.68123 14.56606 10.78238 1.000 11.44677 204 THR A N 1
ATOM 1515 C CA . THR A 1 206 ? 3.70289 15.45190 9.62763 1.000 12.86907 204 THR A CA 1
ATOM 1516 C C . THR A 1 206 ? 3.30548 16.86550 10.00231 1.000 11.09065 204 THR A C 1
ATOM 1517 O O . THR A 1 206 ? 2.35001 17.08366 10.76182 1.000 13.11203 204 THR A O 1
ATOM 1521 N N . VAL A 1 207 ? 4.00896 17.82549 9.41459 1.000 11.54249 205 VAL A N 1
ATOM 1522 C CA . VAL A 1 207 ? 3.60936 19.22958 9.36669 1.000 13.33828 205 VAL A CA 1
ATOM 1523 C C . VAL A 1 207 ? 2.54694 19.33665 8.27160 1.000 13.70303 205 VAL A C 1
ATOM 1524 O O . VAL A 1 207 ? 2.86872 19.31551 7.07697 1.000 15.75205 205 VAL A O 1
ATOM 1528 N N . THR A 1 208 ? 1.28332 19.39043 8.64628 1.000 12.15795 206 THR A N 1
ATOM 1529 C CA . THR A 1 208 ? 0.27236 19.42723 7.58792 1.000 13.54787 206 THR A CA 1
ATOM 1530 C C . THR A 1 208 ? 0.08362 20.82196 7.00433 1.000 13.92258 206 THR A C 1
ATOM 1531 O O . THR A 1 208 ? -0.36017 20.95802 5.84818 1.000 15.86813 206 THR A O 1
ATOM 1535 N N . GLN A 1 209 ? 0.36476 21.85516 7.78492 1.000 12.42459 207 GLN A N 1
ATOM 1536 C CA . GLN A 1 209 ? 0.24381 23.23719 7.36103 1.000 13.44433 207 GLN A CA 1
ATOM 1537 C C . GLN A 1 209 ? 1.27446 23.99401 8.15975 1.000 11.54348 207 GLN A C 1
ATOM 1538 O O . GLN A 1 209 ? 1.56527 23.64916 9.31137 1.000 12.29044 207 GLN A O 1
ATOM 1544 N N . CYS A 1 210 ? 1.79765 25.06413 7.57617 1.000 11.87538 208 CYS A N 1
ATOM 1545 C CA . CYS A 1 210 ? 2.73322 25.90520 8.29709 1.000 11.21855 208 CYS A CA 1
ATOM 1546 C C . CYS A 1 210 ? 2.67211 27.28990 7.68916 1.000 11.94476 208 CYS A C 1
ATOM 1547 O O . CYS A 1 210 ? 2.13019 27.49377 6.58971 1.000 12.78012 208 CYS A O 1
ATOM 1550 N N . GLY A 1 211 ? 3.21239 28.25321 8.42458 1.000 12.10729 209 GLY A N 1
ATOM 1551 C CA . GLY A 1 211 ? 3.16832 29.61727 7.95159 1.000 12.86408 209 GLY A CA 1
ATOM 1552 C C . GLY A 1 211 ? 3.65088 30.54726 9.03514 1.000 11.75409 209 GLY A C 1
ATOM 1553 O O . GLY A 1 211 ? 4.30636 30.13670 9.99840 1.000 11.48162 209 GLY A O 1
ATOM 1554 N N . GLU A 1 212 ? 3.36801 31.82199 8.82650 1.000 13.04724 210 GLU A N 1
ATOM 1555 C CA . GLU A 1 212 ? 3.86167 32.88633 9.68555 1.000 11.41313 210 GLU A CA 1
ATOM 1556 C C . GLU A 1 212 ? 2.67803 33.60222 10.32002 1.000 14.21701 210 GLU A C 1
ATOM 1557 O O . GLU A 1 212 ? 1.68712 33.88846 9.63556 1.000 15.67038 210 GLU A O 1
ATOM 1563 N N . LEU A 1 213 ? 2.79286 33.92604 11.61552 1.000 13.35848 211 LEU A N 1
ATOM 1564 C CA . LEU A 1 213 ? 1.73892 34.59816 12.37187 1.000 12.33433 211 LEU A CA 1
ATOM 1565 C C . LEU A 1 213 ? 1.96450 36.10837 12.44913 1.000 15.08657 211 LEU A C 1
ATOM 1566 O O . LEU A 1 213 ? 3.00764 36.63968 12.04057 1.000 14.97857 211 LEU A O 1
ATOM 1572 N N . SER B 1 14 ? 9.24795 49.00572 -17.14468 1.000 45.76657 12 SER B N 1
ATOM 1573 C CA . SER B 1 14 ? 9.03698 49.82095 -15.94683 1.000 42.94239 12 SER B CA 1
ATOM 1574 C C . SER B 1 14 ? 8.60025 48.97427 -14.75213 1.000 31.55508 12 SER B C 1
ATOM 1575 O O . SER B 1 14 ? 7.96083 47.93625 -14.91891 1.000 43.40524 12 SER B O 1
ATOM 1578 N N . SER B 1 15 ? 8.92822 49.43532 -13.54427 1.000 34.61564 13 SER B N 1
ATOM 1579 C CA . SER B 1 15 ? 8.59608 48.68070 -12.34271 1.000 35.89252 13 SER B CA 1
ATOM 1580 C C . SER B 1 15 ? 7.22091 49.03019 -11.77479 1.000 22.58801 13 SER B C 1
ATOM 1581 O O . SER B 1 15 ? 6.68104 48.26769 -10.96577 1.000 23.39158 13 SER B O 1
ATOM 1584 N N . LEU B 1 16 ? 6.62762 50.14082 -12.19721 1.000 21.76063 14 LEU B N 1
ATOM 1585 C CA . LEU B 1 16 ? 5.39808 50.60814 -11.57065 1.000 21.46434 14 LEU B CA 1
ATOM 1586 C C . LEU B 1 16 ? 4.19954 49.76321 -12.00031 1.000 26.53976 14 LEU B C 1
ATOM 1587 O O . LEU B 1 16 ? 3.92489 49.61302 -13.19902 1.000 23.12917 14 LEU B O 1
ATOM 1592 N N . LEU B 1 17 ? 3.46165 49.25103 -11.01538 1.000 20.24252 15 LEU B N 1
ATOM 1593 C CA . LEU B 1 17 ? 2.24293 48.48802 -11.27412 1.000 22.52052 15 LEU B CA 1
ATOM 1594 C C . LEU B 1 17 ? 1.06250 49.39357 -11.57505 1.000 22.81636 15 LEU B C 1
ATOM 1595 O O . LEU B 1 17 ? 0.85420 50.41742 -10.91882 1.000 24.38988 15 LEU B O 1
ATOM 1600 N N . SER B 1 18 ? 0.26786 48.98413 -12.56436 1.000 26.93663 16 SER B N 1
ATOM 1601 C CA . SER B 1 18 ? -1.00847 49.63889 -12.78452 1.000 32.66213 16 SER B CA 1
ATOM 1602 C C . SER B 1 18 ? -2.00023 49.16391 -11.72759 1.000 27.72139 16 SER B C 1
ATOM 1603 O O . SER B 1 18 ? -1.79790 48.14683 -11.05542 1.000 24.68604 16 SER B O 1
ATOM 1606 N N . GLU B 1 19 ? -3.06593 49.93930 -11.54491 1.000 29.58222 17 GLU B N 1
ATOM 1607 C CA . GLU B 1 19 ? -4.05334 49.59115 -10.52872 1.000 35.30073 17 GLU B CA 1
ATOM 1608 C C . GLU B 1 19 ? -4.68008 48.22724 -10.78637 1.000 36.98999 17 GLU B C 1
ATOM 1609 O O . GLU B 1 19 ? -5.04978 47.52727 -9.83695 1.000 55.87438 17 GLU B O 1
ATOM 1615 N N . SER B 1 20 ? -4.78155 47.81433 -12.04969 1.000 33.41169 18 SER B N 1
ATOM 1616 C CA . SER B 1 20 ? -5.31410 46.48181 -12.32937 1.000 32.05642 18 SER B CA 1
ATOM 1617 C C . SER B 1 20 ? -4.33315 45.36444 -11.99128 1.000 42.98444 18 SER B C 1
ATOM 1618 O O . SER B 1 20 ? -4.73811 44.19770 -11.93921 1.000 43.82414 18 SER B O 1
ATOM 1621 N N . GLU B 1 21 ? -3.06875 45.69554 -11.74655 1.000 30.90607 19 GLU B N 1
ATOM 1622 C CA . GLU B 1 21 ? -2.00789 44.73739 -11.47501 1.000 29.22178 19 GLU B CA 1
ATOM 1623 C C . GLU B 1 21 ? -1.66115 44.64086 -9.98957 1.000 24.73953 19 GLU B C 1
ATOM 1624 O O . GLU B 1 21 ? -0.68349 43.97533 -9.63998 1.000 30.36003 19 GLU B O 1
ATOM 1630 N N . LEU B 1 22 ? -2.41421 45.29808 -9.10985 1.000 24.17892 20 LEU B N 1
ATOM 1631 C CA . LEU B 1 22 ? -1.97818 45.40944 -7.72891 1.000 20.21658 20 LEU B CA 1
ATOM 1632 C C . LEU B 1 22 ? -2.09946 44.06779 -7.00338 1.000 22.65185 20 LEU B C 1
ATOM 1633 O O . LEU B 1 22 ? -3.02788 43.28972 -7.26406 1.000 24.60801 20 LEU B O 1
ATOM 1638 N N . PRO B 1 23 ? -1.18073 43.77151 -6.09244 1.000 22.60836 21 PRO B N 1
ATOM 1639 C CA . PRO B 1 23 ? -1.27086 42.53270 -5.30961 1.000 21.17590 21 PRO B CA 1
ATOM 1640 C C . PRO B 1 23 ? -2.42945 42.57726 -4.32229 1.000 22.53977 21 PRO B C 1
ATOM 1641 O O . PRO B 1 23 ? -2.90182 43.64586 -3.92777 1.000 22.55961 21 PRO B O 1
ATOM 1645 N N . ALA B 1 24 ? -2.86179 41.39128 -3.89222 1.000 23.75022 22 ALA B N 1
ATOM 1646 C CA . ALA B 1 24 ? -3.88273 41.30001 -2.85764 1.000 19.31273 22 ALA B CA 1
ATOM 1647 C C . ALA B 1 24 ? -3.38452 41.90266 -1.54460 1.000 18.54034 22 ALA B C 1
ATOM 1648 O O . ALA B 1 24 ? -2.20389 41.79509 -1.19805 1.000 20.89200 22 ALA B O 1
ATOM 1650 N N . GLY B 1 25 ? -4.32156 42.48624 -0.78451 1.000 19.23558 23 GLY B N 1
ATOM 1651 C CA . GLY B 1 25 ? -4.07342 42.93596 0.57510 1.000 17.60921 23 GLY B CA 1
ATOM 1652 C C . GLY B 1 25 ? -3.88802 44.42335 0.74260 1.000 17.58553 23 GLY B C 1
ATOM 1653 O O . GLY B 1 25 ? -3.62842 44.86697 1.87032 1.000 18.81470 23 GLY B O 1
ATOM 1654 N N . ILE B 1 26 ? -4.00581 45.21375 -0.33104 1.000 16.57362 24 ILE B N 1
ATOM 1655 C CA . ILE B 1 26 ? -3.66865 46.63192 -0.25884 1.000 16.37292 24 ILE B CA 1
ATOM 1656 C C . ILE B 1 26 ? -4.77650 47.53019 -0.78470 1.000 17.35902 24 ILE B C 1
ATOM 1657 O O . ILE B 1 26 ? -4.57856 48.74366 -0.91105 1.000 16.38505 24 ILE B O 1
ATOM 1662 N N . SER B 1 27 ? -5.95118 46.97366 -1.07504 1.000 18.73691 25 SER B N 1
ATOM 1663 C CA . SER B 1 27 ? -7.06429 47.86080 -1.35963 1.000 17.54408 25 SER B CA 1
ATOM 1664 C C . SER B 1 27 ? -7.47661 48.61426 -0.10449 1.000 18.49647 25 SER B C 1
ATOM 1665 O O . SER B 1 27 ? -7.16525 48.21861 1.02124 1.000 18.67892 25 SER B O 1
ATOM 1668 N N . TYR B 1 28 ? -8.16919 49.73231 -0.29997 1.000 19.75979 26 TYR B N 1
ATOM 1669 C CA . TYR B 1 28 ? -8.68387 50.46718 0.84370 1.000 18.61166 26 TYR B CA 1
ATOM 1670 C C . TYR B 1 28 ? -9.54449 49.57837 1.73740 1.000 22.54888 26 TYR B C 1
ATOM 1671 O O . TYR B 1 28 ? -9.36143 49.54776 2.96104 1.000 18.73795 26 TYR B O 1
ATOM 1680 N N . ALA B 1 29 ? -10.49154 48.84976 1.14406 1.000 19.36109 27 ALA B N 1
ATOM 1681 C CA . ALA B 1 29 ? -11.36268 47.98742 1.93451 1.000 20.74579 27 ALA B CA 1
ATOM 1682 C C . ALA B 1 29 ? -10.56682 46.95877 2.72057 1.000 28.76521 27 ALA B C 1
ATOM 1683 O O . ALA B 1 29 ? -10.85454 46.72421 3.89366 1.000 19.69246 27 ALA B O 1
ATOM 1685 N N . GLU B 1 30 ? -9.57823 46.32475 2.08576 1.000 18.17881 28 GLU B N 1
ATOM 1686 C CA . GLU B 1 30 ? -8.75336 45.32712 2.77854 1.000 19.85599 28 GLU B CA 1
ATOM 1687 C C . GLU B 1 30 ? -7.98875 45.92977 3.94173 1.000 17.54349 28 GLU B C 1
ATOM 1688 O O . GLU B 1 30 ? -7.97081 45.36903 5.04447 1.000 17.71628 28 GLU B O 1
ATOM 1694 N N . ALA B 1 31 ? -7.36836 47.08098 3.71301 1.000 16.23753 29 ALA B N 1
ATOM 1695 C CA . ALA B 1 31 ? -6.57169 47.69305 4.77087 1.000 15.19992 29 ALA B CA 1
ATOM 1696 C C . ALA B 1 31 ? -7.45037 48.08214 5.95385 1.000 15.87449 29 ALA B C 1
ATOM 1697 O O . ALA B 1 31 ? -7.02352 47.96703 7.11237 1.000 15.83368 29 ALA B O 1
ATOM 1699 N N . MET B 1 32 ? -8.68547 48.53964 5.68607 1.000 16.15440 30 MET B N 1
ATOM 1700 C CA . MET B 1 32 ? -9.57263 48.94852 6.76615 1.000 18.54868 30 MET B CA 1
ATOM 1701 C C . MET B 1 32 ? -10.05165 47.78517 7.61352 1.000 20.38213 30 MET B C 1
ATOM 1702 O O . MET B 1 32 ? -10.48226 48.00533 8.75162 1.000 20.42574 30 MET B O 1
ATOM 1707 N N . GLU B 1 33 ? -9.94422 46.56288 7.10498 1.000 18.41362 31 GLU B N 1
ATOM 1708 C CA . GLU B 1 33 ? -10.24322 45.34678 7.84898 1.000 21.94500 31 GLU B CA 1
ATOM 1709 C C . GLU B 1 33 ? -9.02856 44.82763 8.59865 1.000 20.44712 31 GLU B C 1
ATOM 1710 O O . GLU B 1 33 ? -9.14675 43.85331 9.35680 1.000 23.57628 31 GLU B O 1
ATOM 1716 N N . GLY B 1 34 ? -7.85998 45.42936 8.40226 1.000 18.63428 32 GLY B N 1
ATOM 1717 C CA . GLY B 1 34 ? -6.66573 44.94179 9.07005 1.000 18.44939 32 GLY B CA 1
ATOM 1718 C C . GLY B 1 34 ? -6.67994 45.25523 10.55093 1.000 32.76226 32 GLY B C 1
ATOM 1719 O O . GLY B 1 34 ? -7.33664 46.19358 11.01676 1.000 24.39894 32 GLY B O 1
ATOM 1720 N N . GLY B 1 35 ? -5.95294 44.43040 11.29690 1.000 26.13687 33 GLY B N 1
ATOM 1721 C CA . GLY B 1 35 ? -5.76875 44.63133 12.71607 1.000 24.89039 33 GLY B CA 1
ATOM 1722 C C . GLY B 1 35 ? -4.33925 45.03350 12.99407 1.000 26.39722 33 GLY B C 1
ATOM 1723 O O . GLY B 1 35 ? -3.93420 46.15289 12.68633 1.000 24.71604 33 GLY B O 1
ATOM 1724 N N . SER B 1 36 ? -3.54394 44.11119 13.52504 1.000 19.59621 34 SER B N 1
ATOM 1725 C CA A SER B 1 36 ? -2.16203 44.39226 13.89260 0.724 17.24889 34 SER B CA 1
ATOM 1726 C CA B SER B 1 36 ? -2.16611 44.37645 13.90969 0.276 16.84816 34 SER B CA 1
ATOM 1727 C C . SER B 1 36 ? -1.19330 43.48312 13.15915 1.000 13.73721 34 SER B C 1
ATOM 1728 O O . SER B 1 36 ? 0.00043 43.47173 13.49148 1.000 15.55425 34 SER B O 1
ATOM 1733 N N . ARG B 1 37 ? -1.67303 42.72877 12.17429 1.000 14.52134 35 ARG B N 1
ATOM 1734 C CA . ARG B 1 37 ? -0.85351 41.78812 11.42168 1.000 14.00764 35 ARG B CA 1
ATOM 1735 C C . ARG B 1 37 ? -0.83683 42.20102 9.94658 1.000 13.07019 35 ARG B C 1
ATOM 1736 O O . ARG B 1 37 ? -1.79886 42.80467 9.46025 1.000 14.30615 35 ARG B O 1
ATOM 1744 N N . PRO B 1 38 ? 0.25574 41.96215 9.22210 1.000 12.75712 36 PRO B N 1
ATOM 1745 C CA . PRO B 1 38 ? 0.35350 42.46488 7.84942 1.000 13.44278 36 PRO B CA 1
ATOM 1746 C C . PRO B 1 38 ? -0.59274 41.75498 6.90298 1.000 13.46463 36 PRO B C 1
ATOM 1747 O O . PRO B 1 38 ? -0.92140 40.57860 7.07307 1.000 13.92192 36 PRO B O 1
ATOM 1751 N N . LEU B 1 39 ? -0.96779 42.46838 5.84798 1.000 13.43300 37 LEU B N 1
ATOM 1752 C CA . LEU B 1 39 ? -1.88673 41.95284 4.84454 1.000 13.96787 37 LEU B CA 1
ATOM 1753 C C . LEU B 1 39 ? -1.23898 41.66363 3.50258 1.000 15.89619 37 LEU B C 1
ATOM 1754 O O . LEU B 1 39 ? -1.75133 40.80490 2.76902 1.000 16.39843 37 LEU B O 1
ATOM 1759 N N . LEU B 1 40 ? -0.16244 42.36385 3.13435 1.000 15.05860 38 LEU B N 1
ATOM 1760 C CA . LEU B 1 40 ? 0.42450 42.16067 1.81312 1.000 14.10403 38 LEU B CA 1
ATOM 1761 C C . LEU B 1 40 ? 1.38386 40.98607 1.78979 1.000 15.37772 38 LEU B C 1
ATOM 1762 O O . LEU B 1 40 ? 1.44912 40.25269 0.79536 1.000 16.49099 38 LEU B O 1
ATOM 1767 N N . HIS B 1 41 ? 2.19493 40.84390 2.84851 1.000 14.51779 39 HIS B N 1
ATOM 1768 C CA . HIS B 1 41 ? 3.11782 39.72884 2.91809 1.000 14.10554 39 HIS B CA 1
ATOM 1769 C C . HIS B 1 41 ? 3.28958 39.38047 4.38596 1.000 15.24975 39 HIS B C 1
ATOM 1770 O O . HIS B 1 41 ? 3.33354 40.30143 5.23070 1.000 13.62675 39 HIS B O 1
ATOM 1777 N N . PRO B 1 42 ? 3.37378 38.08342 4.72237 1.000 14.78753 40 PRO B N 1
ATOM 1778 C CA . PRO B 1 42 ? 3.33660 37.70317 6.14565 1.000 14.54867 40 PRO B CA 1
ATOM 1779 C C . PRO B 1 42 ? 4.51737 38.18387 6.96067 1.000 14.64271 40 PRO B C 1
ATOM 1780 O O . PRO B 1 42 ? 4.40594 38.24912 8.18697 1.000 14.84968 40 PRO B O 1
ATOM 1784 N N . ASP B 1 43 ? 5.64236 38.50088 6.33868 1.000 12.59874 41 ASP B N 1
ATOM 1785 C CA . ASP B 1 43 ? 6.80051 38.97479 7.08654 1.000 12.06507 41 ASP B CA 1
ATOM 1786 C C . ASP B 1 43 ? 6.90559 40.49401 7.15739 1.000 13.68687 41 ASP B C 1
ATOM 1787 O O . ASP B 1 43 ? 7.92915 41.01616 7.65011 1.000 13.06773 41 ASP B O 1
ATOM 1792 N N . ASN B 1 44 ? 5.90159 41.22777 6.69630 1.000 11.23459 42 ASN B N 1
ATOM 1793 C CA . ASN B 1 44 ? 5.97790 42.66496 6.79796 1.000 12.42690 42 ASN B CA 1
ATOM 1794 C C . ASN B 1 44 ? 5.78979 43.08164 8.25365 1.000 11.38773 42 ASN B C 1
ATOM 1795 O O . ASN B 1 44 ? 4.86514 42.61352 8.92963 1.000 12.91541 42 ASN B O 1
ATOM 1800 N N . PRO B 1 45 ? 6.62638 43.97540 8.77930 1.000 11.60948 43 PRO B N 1
ATOM 1801 C CA . PRO B 1 45 ? 6.43304 44.44274 10.15786 1.000 11.53758 43 PRO B CA 1
ATOM 1802 C C . PRO B 1 45 ? 5.25225 45.39419 10.21707 1.000 12.29217 43 PRO B C 1
ATOM 1803 O O . PRO B 1 45 ? 4.91705 46.09467 9.24316 1.000 12.68635 43 PRO B O 1
ATOM 1807 N N . VAL B 1 46 ? 4.59581 45.41004 11.37946 1.000 10.89663 44 VAL B N 1
ATOM 1808 C CA . VAL B 1 46 ? 3.52863 46.36212 11.67634 1.000 11.39595 44 VAL B CA 1
ATOM 1809 C C . VAL B 1 46 ? 3.98701 47.20765 12.85628 1.000 10.63256 44 VAL B C 1
ATOM 1810 O O . VAL B 1 46 ? 4.40218 46.66801 13.88875 1.000 11.03456 44 VAL B O 1
ATOM 1814 N N . VAL B 1 47 ? 3.93519 48.52985 12.68071 1.000 10.60247 45 VAL B N 1
ATOM 1815 C CA . VAL B 1 47 ? 4.36427 49.49155 13.68606 1.000 10.98858 45 VAL B CA 1
ATOM 1816 C C . VAL B 1 47 ? 3.18546 50.38279 14.04211 1.000 10.51592 45 VAL B C 1
ATOM 1817 O O . VAL B 1 47 ? 2.12967 50.31977 13.41650 1.000 10.67535 45 VAL B O 1
ATOM 1821 N N . PHE B 1 48 ? 3.37483 51.22936 15.05282 1.000 10.16045 46 PHE B N 1
ATOM 1822 C CA . PHE B 1 48 ? 2.30446 52.13529 15.42857 1.000 11.33062 46 PHE B CA 1
ATOM 1823 C C . PHE B 1 48 ? 2.86441 53.48006 15.86379 1.000 10.25245 46 PHE B C 1
ATOM 1824 O O . PHE B 1 48 ? 4.00112 53.57891 16.36655 1.000 10.59974 46 PHE B O 1
ATOM 1832 N N . PHE B 1 49 ? 2.00918 54.50193 15.73462 1.000 10.30053 47 PHE B N 1
ATOM 1833 C CA . PHE B 1 49 ? 2.20173 55.82713 16.30730 1.000 9.07915 47 PHE B CA 1
ATOM 1834 C C . PHE B 1 49 ? 0.98344 56.10052 17.18336 1.000 10.84429 47 PHE B C 1
ATOM 1835 O O . PHE B 1 49 ? -0.15965 55.91790 16.71627 1.000 12.17448 47 PHE B O 1
ATOM 1843 N N . ASP B 1 50 ? 1.18701 56.57355 18.40987 1.000 10.17115 48 ASP B N 1
ATOM 1844 C CA . ASP B 1 50 ? 0.12985 57.24565 19.16107 1.000 11.16219 48 ASP B 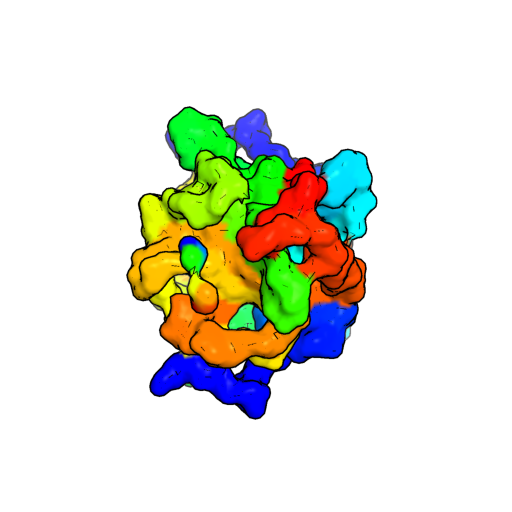CA 1
ATOM 1845 C C . ASP B 1 50 ? 0.31149 58.72961 18.94157 1.000 11.15844 48 ASP B C 1
ATOM 1846 O O . ASP B 1 50 ? 1.43879 59.23865 19.03214 1.000 12.63460 48 ASP B O 1
ATOM 1851 N N . ILE B 1 51 ? -0.78310 59.41474 18.60917 1.000 10.92682 49 ILE B N 1
ATOM 1852 C CA . ILE B 1 51 ? -0.75051 60.78677 18.12340 1.000 10.26519 49 ILE B CA 1
ATOM 1853 C C . ILE B 1 51 ? -1.38863 61.67629 19.16333 1.000 10.42639 49 ILE B C 1
ATOM 1854 O O . ILE B 1 51 ? -2.45693 61.34524 19.71119 1.000 12.21897 49 ILE B O 1
ATOM 1859 N N . SER B 1 52 ? -0.76407 62.81176 19.44921 1.000 10.45248 50 SER B N 1
ATOM 1860 C CA A SER B 1 52 ? -1.37852 63.88482 20.21962 0.418 12.52019 50 SER B CA 1
ATOM 1861 C CA B SER B 1 52 ? -1.41946 63.87322 20.20162 0.582 10.99153 50 SER B CA 1
ATOM 1862 C C . SER B 1 52 ? -1.60392 65.07505 19.29531 1.000 11.17645 50 SER B C 1
ATOM 1863 O O . SER B 1 52 ? -0.72227 65.42472 18.51266 1.000 12.05338 50 SER B O 1
ATOM 1868 N N . ILE B 1 53 ? -2.77251 65.69380 19.39182 1.000 11.93967 51 ILE B N 1
ATOM 1869 C CA . ILE B 1 53 ? -3.04354 66.96665 18.72794 1.000 12.39632 51 ILE B CA 1
ATOM 1870 C C . ILE B 1 53 ? -3.08500 67.99540 19.83080 1.000 11.95466 51 ILE B C 1
ATOM 1871 O O . ILE B 1 53 ? -3.93430 67.92950 20.72663 1.000 13.81587 51 ILE B O 1
ATOM 1876 N N . GLY B 1 54 ? -2.13747 68.93680 19.81604 1.000 13.87125 52 GLY B N 1
ATOM 1877 C CA . GLY B 1 54 ? -1.88332 69.72975 21.00317 1.000 14.38892 52 GLY B CA 1
ATOM 1878 C C . GLY B 1 54 ? -1.52978 68.80103 22.14487 1.000 12.60222 52 GLY B C 1
ATOM 1879 O O . GLY B 1 54 ? -0.65270 67.92363 22.02532 1.000 13.26926 52 GLY B O 1
ATOM 1880 N N . SER B 1 55 ? -2.25317 68.92706 23.24369 1.000 14.78152 53 SER B N 1
ATOM 1881 C CA A SER B 1 55 ? -2.03606 68.06070 24.39290 0.367 15.50216 53 SER B CA 1
ATOM 1882 C CA B SER B 1 55 ? -2.04267 68.09434 24.41374 0.633 16.21582 53 SER B CA 1
ATOM 1883 C C . SER B 1 55 ? -3.08206 66.98275 24.52666 1.000 14.99878 53 SER B C 1
ATOM 1884 O O . SER B 1 55 ? -3.15246 66.32318 25.56367 1.000 18.71920 53 SER B O 1
ATOM 1889 N N . HIS B 1 56 ? -3.86908 66.76405 23.49775 1.000 15.38301 54 HIS B N 1
ATOM 1890 C CA . HIS B 1 56 ? -4.95563 65.79895 23.55915 1.000 16.83817 54 HIS B CA 1
ATOM 1891 C C . HIS B 1 56 ? -4.64449 64.54720 22.74928 1.000 15.90442 54 HIS B C 1
ATOM 1892 O O . HIS B 1 56 ? -4.25843 64.61648 21.58170 1.000 16.84565 54 HIS B O 1
ATOM 1899 N N . GLU B 1 57 ? -4.81872 63.39465 23.38654 1.000 16.76258 55 GLU B N 1
ATOM 1900 C CA . GLU B 1 57 ? -4.56398 62.12826 22.73069 1.000 16.42245 55 GLU B CA 1
ATOM 1901 C C . GLU B 1 57 ? -5.60824 61.91529 21.64479 1.000 18.43275 55 GLU B C 1
ATOM 1902 O O . GLU B 1 57 ? -6.81293 62.05068 21.89449 1.000 25.40661 55 GLU B O 1
ATOM 1908 N N . ALA B 1 58 ? -5.15414 61.64824 20.42760 1.000 14.34683 56 ALA B N 1
ATOM 1909 C CA . ALA B 1 58 ? -6.03969 61.53333 19.27939 1.000 15.01429 56 ALA B CA 1
ATOM 1910 C C . ALA B 1 58 ? -6.23166 60.10157 18.82292 1.000 15.17294 56 ALA B C 1
ATOM 1911 O O . ALA B 1 58 ? -7.13838 59.84187 18.01659 1.000 20.26485 56 ALA B O 1
ATOM 1913 N N . GLY B 1 59 ? -5.43864 59.16063 19.32344 1.000 13.95078 57 GLY B N 1
ATOM 1914 C CA . GLY B 1 59 ? -5.58326 57.78704 18.94191 1.000 14.86833 57 GLY B CA 1
ATOM 1915 C C . GLY B 1 59 ? -4.32517 57.24666 18.30185 1.000 13.34171 57 GLY B C 1
ATOM 1916 O O . GLY B 1 59 ? -3.26766 57.89089 18.26945 1.000 14.22175 57 GLY B O 1
ATOM 1917 N N . ARG B 1 60 ? -4.46140 56.06462 17.72861 1.000 12.71135 58 ARG B N 1
ATOM 1918 C CA . ARG B 1 60 ? -3.33848 55.28389 17.23885 1.000 13.24903 58 ARG B CA 1
ATOM 1919 C C . ARG B 1 60 ? -3.42030 55.06718 15.73129 1.000 12.07688 58 ARG B C 1
ATOM 1920 O O . ARG B 1 60 ? -4.49323 54.74206 15.19812 1.000 13.72196 58 ARG B O 1
ATOM 1928 N N . ILE B 1 61 ? -2.28052 55.20153 15.05144 1.000 10.60753 59 ILE B N 1
ATOM 1929 C CA . ILE B 1 61 ? -2.14243 54.82915 13.64118 1.000 10.97583 59 ILE B CA 1
ATOM 1930 C C . ILE B 1 61 ? -1.27681 53.58374 13.59987 1.000 11.39230 59 ILE B C 1
ATOM 1931 O O . ILE B 1 61 ? -0.11942 53.61863 14.04120 1.000 11.72481 59 ILE B O 1
ATOM 1936 N N . LYS B 1 62 ? -1.81735 52.48120 13.09113 1.000 10.76060 60 LYS B N 1
ATOM 1937 C CA . LYS B 1 62 ? -1.05110 51.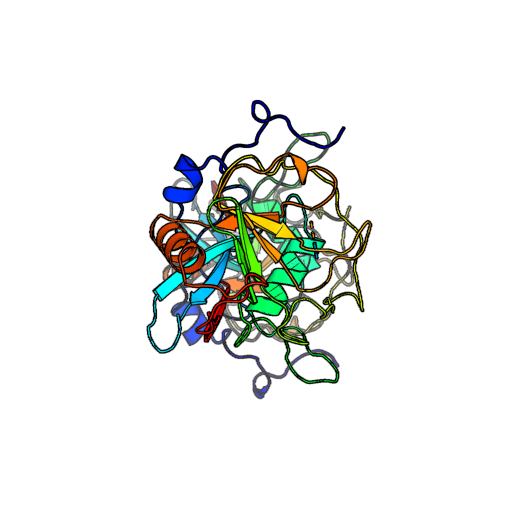26592 12.85504 1.000 10.39115 60 LYS B CA 1
ATOM 1938 C C . LYS B 1 62 ? -0.66975 51.23399 11.38720 1.000 10.97746 60 LYS B C 1
ATOM 1939 O O . LYS B 1 62 ? -1.46893 51.59881 10.51499 1.000 11.03349 60 LYS B O 1
ATOM 1945 N N . ILE B 1 63 ? 0.56099 50.80066 11.11360 1.000 11.03951 61 ILE B N 1
ATOM 1946 C CA . ILE B 1 63 ? 1.15302 50.88057 9.78866 1.000 10.63848 61 ILE B CA 1
ATOM 1947 C C . ILE B 1 63 ? 1.81160 49.55806 9.44273 1.000 10.11157 61 ILE B C 1
ATOM 1948 O O . ILE B 1 63 ? 2.73158 49.12801 10.14604 1.000 10.98446 61 ILE B O 1
ATOM 1953 N N . GLU B 1 64 ? 1.38016 48.94155 8.35150 1.000 10.44722 62 GLU B N 1
ATOM 1954 C CA . GLU B 1 64 ? 2.12672 47.83815 7.75733 1.000 10.96868 62 GLU B CA 1
ATOM 1955 C C . GLU B 1 64 ? 3.21322 48.40356 6.85636 1.000 10.70109 62 GLU B C 1
ATOM 1956 O O . GLU B 1 64 ? 2.96333 49.26704 6.01970 1.000 11.62338 62 GLU B O 1
ATOM 1962 N N . LEU B 1 65 ? 4.44477 47.93559 7.04241 1.000 10.61832 63 LEU B N 1
ATOM 1963 C CA . LEU B 1 65 ? 5.58100 48.37585 6.23737 1.000 10.30961 63 LEU B CA 1
ATOM 1964 C C . LEU B 1 65 ? 5.88425 47.29807 5.21765 1.000 10.42672 63 LEU B C 1
ATOM 1965 O O . LEU B 1 65 ? 6.09651 46.13909 5.58913 1.000 11.28741 63 LEU B O 1
ATOM 1970 N N . PHE B 1 66 ? 5.93654 47.67055 3.94591 1.000 11.17602 64 PHE B N 1
ATOM 1971 C CA . PHE B 1 66 ? 6.03878 46.71649 2.84466 1.000 11.57087 64 PHE B CA 1
ATOM 1972 C C . PHE B 1 66 ? 7.48074 46.28017 2.61202 1.000 11.91978 64 PHE B C 1
ATOM 1973 O O . PHE B 1 66 ? 8.08711 46.54353 1.56944 1.000 13.34136 64 PHE B O 1
ATOM 1981 N N . LYS B 1 67 ? 8.00859 45.57145 3.60774 1.000 11.87027 65 LYS B N 1
ATOM 1982 C CA B LYS B 1 67 ? 9.34303 44.99266 3.50576 0.340 12.32602 65 LYS B CA 1
ATOM 1983 C CA C LYS B 1 67 ? 9.33837 44.98129 3.50976 0.660 12.57026 65 LYS B CA 1
ATOM 1984 C C . LYS B 1 67 ? 9.49504 44.12530 2.25593 1.000 11.75075 65 LYS B C 1
ATOM 1985 O O . LYS B 1 67 ? 10.57518 44.08283 1.65445 1.000 13.27377 65 LYS B O 1
ATOM 1996 N N . ASN B 1 68 ? 8.42990 43.43182 1.83569 1.000 12.38281 66 ASN B N 1
ATOM 1997 C CA . ASN B 1 68 ? 8.52780 42.58199 0.65495 1.000 13.67365 66 ASN B CA 1
ATOM 1998 C C . ASN B 1 68 ? 8.84111 43.35606 -0.62542 1.000 15.36495 66 ASN B C 1
ATOM 1999 O O . ASN B 1 68 ? 9.41112 42.77936 -1.56476 1.000 16.82999 66 ASN B O 1
ATOM 2004 N N . LEU B 1 69 ? 8.42998 44.62659 -0.71077 1.000 13.14499 67 LEU B N 1
ATOM 2005 C CA . LEU B 1 69 ? 8.60150 45.45490 -1.90505 1.000 15.59593 67 LEU B CA 1
ATOM 2006 C C . LEU B 1 69 ? 9.63370 46.54660 -1.76072 1.000 13.20297 67 LEU B C 1
ATOM 2007 O O . LEU B 1 69 ? 10.17503 46.98831 -2.78356 1.000 14.83657 67 LEU B O 1
ATOM 2012 N N . ALA B 1 70 ? 9.89243 47.00093 -0.54529 1.000 12.87589 68 ALA B N 1
ATOM 2013 C CA . ALA B 1 70 ? 10.74237 48.15932 -0.27275 1.000 11.88282 68 ALA B CA 1
ATOM 2014 C C . ALA B 1 70 ? 11.45349 47.87205 1.04287 1.000 11.93363 68 ALA B C 1
ATOM 2015 O O . ALA B 1 70 ? 11.20244 48.51127 2.07046 1.000 11.62230 68 ALA B O 1
ATOM 2017 N N . PRO B 1 71 ? 12.34053 46.87824 1.05994 1.000 12.93526 69 PRO B N 1
ATOM 2018 C CA . PRO B 1 71 ? 12.91527 46.47259 2.35819 1.000 12.90331 69 PRO B CA 1
ATOM 2019 C C . PRO B 1 71 ? 13.74329 47.53250 3.04803 1.000 12.76605 69 PRO B C 1
ATOM 2020 O O . PRO B 1 71 ? 13.69412 47.64472 4.27950 1.000 12.15177 69 PRO B O 1
ATOM 2024 N N . LYS B 1 72 ? 14.53110 48.30769 2.30480 1.000 13.09869 70 LYS B N 1
ATOM 2025 C CA . LYS B 1 72 ? 15.33595 49.31810 2.98551 1.000 13.56108 70 LYS B CA 1
ATOM 2026 C C . LYS B 1 72 ? 14.45612 50.40008 3.55609 1.000 11.66309 70 LYS B C 1
ATOM 2027 O O . LYS B 1 72 ? 14.70184 50.87210 4.67739 1.000 12.63296 70 LYS B O 1
ATOM 2033 N N . SER B 1 73 ? 13.43677 50.81289 2.79275 1.000 11.66135 71 SER B N 1
ATOM 2034 C CA . SER B 1 73 ? 12.54439 51.85866 3.27866 1.000 11.40576 71 SER B CA 1
ATOM 2035 C C . SER B 1 73 ? 11.78291 51.38532 4.51286 1.000 10.57062 71 SER B C 1
ATOM 2036 O O . SER B 1 73 ? 11.59102 52.14114 5.48627 1.000 10.75672 71 SER B O 1
ATOM 2039 N N . ALA B 1 74 ? 11.32781 50.12565 4.48740 1.000 10.59995 72 ALA B N 1
ATOM 2040 C CA . ALA B 1 74 ? 10.60856 49.56877 5.61766 1.000 10.79502 72 ALA B CA 1
ATOM 2041 C C . ALA B 1 74 ? 11.48872 49.50562 6.85753 1.000 10.32378 72 ALA B C 1
ATOM 2042 O O . ALA B 1 74 ? 11.04491 49.86889 7.94710 1.000 10.53188 72 ALA B O 1
ATOM 2044 N N . GLU B 1 75 ? 12.73195 49.04259 6.71078 1.000 11.55236 73 GLU B N 1
ATOM 2045 C CA . GLU B 1 75 ? 13.55819 48.84132 7.89319 1.000 11.23911 73 GLU B CA 1
ATOM 2046 C C . GLU B 1 75 ? 13.97412 50.17647 8.50990 1.000 11.20113 73 GLU B C 1
ATOM 2047 O O . GLU B 1 75 ? 14.11227 50.28824 9.73580 1.000 10.92592 73 GLU B O 1
ATOM 2053 N N . ASN B 1 76 ? 14.23654 51.18112 7.66095 1.000 10.46881 74 ASN B N 1
ATOM 2054 C CA . ASN B 1 76 ? 14.52384 52.53012 8.12345 1.000 9.60444 74 ASN B CA 1
ATOM 2055 C C . ASN B 1 76 ? 13.39969 53.02776 9.02507 1.000 10.30738 74 ASN B C 1
ATOM 2056 O O . ASN B 1 76 ? 13.62664 53.43325 10.17566 1.000 10.66431 74 ASN B O 1
ATOM 2061 N N . PHE B 1 77 ? 12.17455 53.00340 8.50656 1.000 9.72178 75 PHE B N 1
ATOM 2062 C CA . PHE B 1 77 ? 11.02814 53.45666 9.28281 1.000 8.97251 75 PHE B CA 1
ATOM 2063 C C . PHE B 1 77 ? 10.87698 52.62608 10.55363 1.000 9.79580 75 PHE B C 1
ATOM 2064 O O . PHE B 1 77 ? 10.59258 53.15160 11.62989 1.000 9.94575 75 PHE B O 1
ATOM 2072 N N . ARG B 1 78 ? 11.01074 51.30196 10.42234 1.000 9.74545 76 ARG B N 1
ATOM 2073 C CA . ARG B 1 78 ? 10.80355 50.41414 11.57050 1.000 9.70179 76 ARG B CA 1
ATOM 2074 C C . ARG B 1 78 ? 11.75861 50.75180 12.71041 1.000 10.11296 76 ARG B C 1
ATOM 2075 O O . ARG B 1 78 ? 11.33105 50.87247 13.86154 1.000 10.36499 76 ARG B O 1
ATOM 2083 N N . GLN B 1 79 ? 13.04844 50.89814 12.41196 1.000 10.11239 77 GLN B N 1
ATOM 2084 C CA . GLN B 1 79 ? 13.97944 51.20906 13.48282 1.000 10.87801 77 GLN B CA 1
ATOM 2085 C C . GLN B 1 79 ? 13.68934 52.55641 14.11156 1.000 10.76439 77 GLN B C 1
ATOM 2086 O O . GLN B 1 79 ? 13.87688 52.70888 15.31912 1.000 11.22992 77 GLN B O 1
ATOM 2092 N N . PHE B 1 80 ? 13.25093 53.53957 13.32231 1.000 9.57668 78 PHE B N 1
ATOM 2093 C CA . PHE B 1 80 ? 12.88326 54.82311 13.91021 1.000 9.59932 78 PHE B CA 1
ATOM 2094 C C . PHE B 1 80 ? 11.65623 54.71712 14.81102 1.000 10.23040 78 PHE B C 1
ATOM 2095 O O . PHE B 1 80 ? 11.46145 55.59285 15.66432 1.000 10.75958 78 PHE B O 1
ATOM 2103 N N . CYS B 1 81 ? 10.84997 53.64865 14.68877 1.000 10.16039 79 CYS B N 1
ATOM 2104 C CA . CYS B 1 81 ? 9.72899 53.45410 15.60146 1.000 11.75312 79 CYS B CA 1
ATOM 2105 C C . CYS B 1 81 ? 10.11837 52.73719 16.88222 1.000 11.20324 79 CYS B C 1
ATOM 2106 O O . CYS B 1 81 ? 9.46122 52.92938 17.89555 1.000 13.43356 79 CYS B O 1
ATOM 2109 N N . THR B 1 82 ? 11.15451 51.90390 16.88351 1.000 12.42311 80 THR B N 1
ATOM 2110 C CA . THR B 1 82 ? 11.39489 51.03467 18.02360 1.000 13.39392 80 THR B CA 1
ATOM 2111 C C . THR B 1 82 ? 12.51031 51.49802 18.94043 1.000 16.50243 80 THR B C 1
ATOM 2112 O O . THR B 1 82 ? 12.69414 50.88550 19.99309 1.000 20.76814 80 THR B O 1
ATOM 2116 N N . GLY B 1 83 ? 13.27573 52.52695 18.56641 1.000 15.86704 81 GLY B N 1
ATOM 2117 C CA . GLY B 1 83 ? 14.41700 52.94980 19.35018 1.000 18.59183 81 GLY B CA 1
ATOM 2118 C C . GLY B 1 83 ? 15.67452 52.17552 19.07162 1.000 16.43038 81 GLY B C 1
ATOM 2119 O O . GLY B 1 83 ? 16.64391 52.30334 19.84036 1.000 20.96498 81 GLY B O 1
ATOM 2120 N N . GLU B 1 84 ? 15.69359 51.36497 18.01480 1.000 16.16949 82 GLU B N 1
ATOM 2121 C CA . GLU B 1 84 ? 16.83665 50.50474 17.69870 1.000 20.41101 82 GLU B CA 1
ATOM 2122 C C . GLU B 1 84 ? 17.99924 51.23083 17.06356 1.000 18.36764 82 GLU B C 1
ATOM 2123 O O . GLU B 1 84 ? 19.11678 50.69033 17.07385 1.000 22.87769 82 GLU B O 1
ATOM 2129 N N . PHE B 1 85 ? 17.78102 52.39943 16.50165 1.000 15.41515 83 PHE B N 1
ATOM 2130 C CA . PHE B 1 85 ? 18.82247 53.10506 15.79527 1.000 15.57021 83 PHE B CA 1
ATOM 2131 C C . PHE B 1 85 ? 19.44725 54.12068 16.73341 1.000 16.63221 83 PHE B C 1
ATOM 2132 O O . PHE B 1 85 ? 18.75530 54.98975 17.27037 1.000 15.30724 83 PHE B O 1
ATOM 2140 N N . ARG B 1 86 ? 20.75890 54.01162 16.92806 1.000 16.71730 84 ARG B N 1
ATOM 2141 C CA . ARG B 1 86 ? 21.46246 54.92439 17.81642 1.000 17.67119 84 ARG B CA 1
ATOM 2142 C C . ARG B 1 86 ? 22.52753 55.71833 17.07041 1.000 28.00814 84 ARG B C 1
ATOM 2143 O O . ARG B 1 86 ? 23.07945 55.26706 16.05523 1.000 24.99054 84 ARG B O 1
ATOM 2151 N N . GLN B 1 87 ? 22.81931 56.90890 17.59647 1.000 22.61114 85 GLN B N 1
ATOM 2152 C CA . GLN B 1 87 ? 24.02923 57.65110 17.24988 1.000 24.39682 85 GLN B CA 1
ATOM 2153 C C . GLN B 1 87 ? 24.83936 57.84107 18.52075 1.000 38.49328 85 GLN B C 1
ATOM 2154 O O . GLN B 1 87 ? 24.38510 58.52414 19.44307 1.000 22.79304 85 GLN B O 1
ATOM 2160 N N . ASN B 1 88 ? 26.03690 57.25904 18.56010 1.000 26.14384 86 ASN B N 1
ATOM 2161 C CA . ASN B 1 88 ? 26.91505 57.36080 19.72701 1.000 28.11975 86 ASN B CA 1
ATOM 2162 C C . ASN B 1 88 ? 26.16094 56.97374 20.99374 1.000 41.24792 86 ASN B C 1
ATOM 2163 O O . ASN B 1 88 ? 26.19804 57.66925 22.01209 1.000 40.72044 86 ASN B O 1
ATOM 2168 N N . GLN B 1 89 ? 25.42037 55.86755 20.89280 1.000 26.79858 87 GLN B N 1
ATOM 2169 C CA . GLN B 1 89 ? 24.66604 55.24666 21.98090 1.000 31.67740 87 GLN B CA 1
ATOM 2170 C C . GLN B 1 89 ? 23.36322 55.96605 22.29289 1.000 25.45489 87 GLN B C 1
ATOM 2171 O O . GLN B 1 89 ? 22.68527 55.57544 23.25757 1.000 41.05647 87 GLN B O 1
ATOM 2177 N N . VAL B 1 90 ? 22.97898 56.98452 21.52407 1.000 20.33788 88 VAL B N 1
ATOM 2178 C CA . VAL B 1 90 ? 21.76358 57.74674 21.79041 1.000 20.47536 88 VAL B CA 1
ATOM 2179 C C . VAL B 1 90 ? 20.69578 57.33049 20.78054 1.000 17.10256 88 VAL B C 1
ATOM 2180 O O . VAL B 1 90 ? 20.84290 57.61545 19.57951 1.000 16.78986 88 VAL B O 1
ATOM 2184 N N . PRO B 1 91 ? 19.60655 56.70048 21.20942 1.000 17.34927 89 PRO B N 1
ATOM 2185 C CA . PRO B 1 91 ? 18.53405 56.36442 20.26351 1.000 14.39549 89 PRO B CA 1
ATOM 2186 C C . PRO B 1 91 ? 17.91454 57.61292 19.68251 1.000 14.49869 89 PRO B C 1
ATOM 2187 O O . PRO B 1 91 ? 17.74560 58.62319 20.36918 1.000 16.04800 89 PRO B O 1
ATOM 2191 N N . ILE B 1 92 ? 17.55871 57.53088 18.41276 1.000 12.14072 90 ILE B N 1
ATOM 2192 C CA . ILE B 1 92 ? 16.88113 58.60874 17.72901 1.000 12.47481 90 ILE B CA 1
ATOM 2193 C C . ILE B 1 92 ? 15.80761 58.00655 16.84701 1.000 12.80187 90 ILE B C 1
ATOM 2194 O O . ILE B 1 92 ? 15.97505 56.92019 16.27107 1.000 13.00892 90 ILE B O 1
ATOM 2199 N N . GLY B 1 93 ? 14.70794 58.72834 16.69696 1.000 11.48738 91 GLY B N 1
ATOM 2200 C CA . GLY B 1 93 ? 13.59587 58.19961 15.93521 1.000 11.63320 91 GLY B CA 1
ATOM 2201 C C . GLY B 1 93 ? 12.36519 59.06955 16.05839 1.000 11.06311 91 GLY B C 1
ATOM 2202 O O . GLY B 1 93 ? 12.45193 60.25998 16.37927 1.000 11.25613 91 GLY B O 1
ATOM 2203 N N . TYR B 1 94 ? 11.22109 58.45148 15.81803 1.000 9.93548 92 TYR B N 1
ATOM 2204 C CA . TYR B 1 94 ? 9.98058 59.18858 15.65205 1.000 9.84522 92 TYR B CA 1
ATOM 2205 C C . TYR B 1 94 ? 9.29324 59.57004 16.94440 1.000 10.12430 92 TYR B C 1
ATOM 2206 O O . TYR B 1 94 ? 8.35674 60.37459 16.88972 1.000 10.15959 92 TYR B O 1
ATOM 2215 N N . LYS B 1 95 ? 9.73875 59.09753 18.09392 1.000 10.43955 93 LYS B N 1
ATOM 2216 C CA . LYS B 1 95 ? 9.05758 59.49909 19.31063 1.000 11.62209 93 LYS B CA 1
ATOM 2217 C C . LYS B 1 95 ? 9.34824 60.97364 19.54160 1.000 10.93628 93 LYS B C 1
ATOM 2218 O O . LYS B 1 95 ? 10.52366 61.37174 19.67340 1.000 13.24546 93 LYS B O 1
ATOM 2224 N N . GLY B 1 96 ? 8.30399 61.79952 19.60639 1.000 11.32282 94 GLY B N 1
ATOM 2225 C CA . GLY B 1 96 ? 8.44689 63.24098 19.69648 1.000 12.72332 94 GLY B CA 1
ATOM 2226 C C . GLY B 1 96 ? 8.47218 63.95054 18.36697 1.000 11.52525 94 GLY B C 1
ATOM 2227 O O . GLY B 1 96 ? 8.52643 65.19121 18.33539 1.000 11.93700 94 GLY B O 1
ATOM 2228 N N . ALA B 1 97 ? 8.46908 63.21956 17.26503 1.000 11.07393 95 ALA B N 1
ATOM 2229 C CA . ALA B 1 97 ? 8.46556 63.84186 15.95444 1.000 11.38678 95 ALA B CA 1
ATOM 2230 C C . ALA B 1 97 ? 7.07458 64.37387 15.63144 1.000 10.45988 95 ALA B C 1
ATOM 2231 O O . ALA B 1 97 ? 6.05660 63.83418 16.08612 1.000 11.55452 95 ALA B O 1
ATOM 2233 N N . THR B 1 98 ? 7.02460 65.44960 14.85734 1.000 10.41151 96 THR B N 1
ATOM 2234 C CA . THR B 1 98 ? 5.76579 66.12123 14.53110 1.000 9.92971 96 THR B CA 1
ATOM 2235 C C . THR B 1 98 ? 5.36894 65.92349 13.06737 1.000 11.02661 96 THR B C 1
ATOM 2236 O O . THR B 1 98 ? 6.15444 65.47038 12.22093 1.000 10.57280 96 THR B O 1
ATOM 2240 N N . PHE B 1 99 ? 4.12422 66.28546 12.76730 1.000 10.98035 97 PHE B N 1
ATOM 2241 C CA . PHE B 1 99 ? 3.66354 66.47866 11.39353 1.000 10.71622 97 PHE B CA 1
ATOM 2242 C C . PHE B 1 99 ? 3.70051 67.96820 11.12512 1.000 11.35959 97 PHE B C 1
ATOM 2243 O O . PHE B 1 99 ? 2.90262 68.73215 11.67514 1.000 13.03972 97 PHE B O 1
ATOM 2251 N N . HIS B 1 100 ? 4.67790 68.39587 10.34257 1.000 10.19042 98 HIS B N 1
ATOM 2252 C CA . HIS B 1 100 ? 4.92927 69.80536 10.18100 1.000 11.56504 98 HIS B CA 1
ATOM 2253 C C . HIS B 1 100 ? 4.24142 70.40343 8.96770 1.000 10.76377 98 HIS B C 1
ATOM 2254 O O . HIS B 1 100 ? 4.25955 71.63990 8.82808 1.000 11.96910 98 HIS B O 1
ATOM 2261 N N . ARG B 1 101 ? 3.64836 69.60098 8.09149 1.000 10.03328 99 ARG B N 1
ATOM 2262 C CA . ARG B 1 101 ? 3.06063 70.12802 6.85812 1.000 9.65518 99 ARG B CA 1
ATOM 2263 C C . ARG B 1 101 ? 1.85069 69.28835 6.54011 1.000 10.08671 99 ARG B C 1
ATOM 2264 O O . ARG B 1 101 ? 1.95855 68.07734 6.35902 1.000 10.62999 99 ARG B O 1
ATOM 2272 N N . ILE B 1 102 ? 0.69916 69.93060 6.52184 1.000 10.31387 100 ILE B N 1
ATOM 2273 C CA . ILE B 1 102 ? -0.58240 69.25157 6.43432 1.000 11.56268 100 ILE B CA 1
ATOM 2274 C C . ILE B 1 102 ? -1.38666 69.94872 5.34758 1.000 9.97207 100 ILE B C 1
ATOM 2275 O O . ILE B 1 102 ? -1.66012 71.14892 5.46068 1.000 11.58042 100 ILE B O 1
ATOM 2280 N N . ILE B 1 103 ? -1.76775 69.20677 4.31197 1.000 11.05055 101 ILE B N 1
ATOM 2281 C CA . ILE B 1 103 ? -2.48732 69.77571 3.16247 1.000 12.08517 101 ILE B CA 1
ATOM 2282 C C . ILE B 1 103 ? -3.76037 68.97957 2.93527 1.000 12.40067 101 ILE B C 1
ATOM 2283 O O . ILE B 1 103 ? -3.72117 67.86272 2.40614 1.000 12.21552 101 ILE B O 1
ATOM 2288 N N . LYS B 1 104 ? -4.86971 69.54178 3.39752 1.000 13.46285 102 LYS B N 1
ATOM 2289 C CA . LYS B 1 104 ? -6.17484 68.90507 3.27831 1.000 13.35826 102 LYS B CA 1
ATOM 2290 C C . LYS B 1 104 ? -6.43476 68.46118 1.84033 1.000 13.93520 102 LYS B C 1
ATOM 2291 O O . LYS B 1 104 ? -6.14727 69.19499 0.88483 1.000 15.42005 102 LYS B O 1
ATOM 2297 N N . ASN B 1 105 ? -6.95111 67.24115 1.70577 1.000 15.09243 103 ASN B N 1
ATOM 2298 C CA . ASN B 1 105 ? -7.28438 66.64103 0.41496 1.000 16.84862 103 ASN B CA 1
ATOM 2299 C C . ASN B 1 105 ? -6.04115 66.23573 -0.37469 1.000 16.25523 103 ASN B C 1
ATOM 2300 O O . ASN B 1 105 ? -6.16026 65.88023 -1.56367 1.000 17.62070 103 ASN B O 1
ATOM 2305 N N . PHE B 1 106 ? -4.85704 66.23331 0.25931 1.000 14.50525 104 PHE B N 1
ATOM 2306 C CA . PHE B 1 106 ? -3.61859 65.83142 -0.40383 1.000 13.34327 104 PHE B CA 1
ATOM 2307 C C . PHE B 1 106 ? -2.87041 64.82833 0.47534 1.000 11.84640 104 PHE B C 1
ATOM 2308 O O . PHE B 1 106 ? -2.88641 63.62547 0.18726 1.000 12.08671 104 PHE B O 1
ATOM 2316 N N . MET B 1 107 ? -2.23287 65.28126 1.56030 1.000 11.73300 105 MET B N 1
ATOM 2317 C CA . MET B 1 107 ? -1.44575 64.37996 2.39466 1.000 11.37374 105 MET B CA 1
ATOM 2318 C C . MET B 1 107 ? -1.07305 65.09488 3.69280 1.000 10.34878 105 MET B C 1
ATOM 2319 O O . MET B 1 107 ? -1.23905 66.32365 3.83688 1.000 10.87616 105 MET B O 1
ATOM 2324 N N . ILE B 1 108 ? -0.56895 64.29008 4.64278 1.000 9.88678 106 ILE B N 1
ATOM 2325 C CA . ILE B 1 108 ? 0.02826 64.78564 5.87832 1.000 9.84153 106 ILE B CA 1
ATOM 2326 C C . ILE B 1 108 ? 1.48392 64.35410 5.91583 1.000 9.21745 106 ILE B C 1
ATOM 2327 O O . ILE B 1 108 ? 1.79049 63.19547 5.61332 1.000 9.96511 106 ILE B O 1
ATOM 2332 N N . GLN B 1 109 ? 2.37920 65.28321 6.25086 1.000 9.59855 107 GLN B N 1
ATOM 2333 C CA . GLN B 1 109 ? 3.81411 65.04557 6.15085 1.000 9.14489 107 GLN B CA 1
ATOM 2334 C C . GLN B 1 109 ? 4.45146 65.22685 7.52603 1.000 9.17389 107 GLN B C 1
ATOM 2335 O O . GLN B 1 109 ? 4.16262 66.20035 8.24153 1.000 9.74182 107 GLN B O 1
ATOM 2341 N N . GLY B 1 110 ? 5.33797 64.31428 7.89248 1.000 9.01483 108 GLY B N 1
ATOM 2342 C CA . GLY B 1 110 ? 6.02062 64.43008 9.16550 1.000 9.67020 108 GLY B CA 1
ATOM 2343 C C . GLY B 1 110 ? 7.28667 63.60340 9.21093 1.000 9.58255 108 GLY B C 1
ATOM 2344 O O . GLY B 1 110 ? 7.84893 63.20879 8.18763 1.000 10.13959 108 GLY B O 1
ATOM 2345 N N . GLY B 1 111 ? 7.78169 63.40127 10.43486 1.000 9.34937 109 GLY B N 1
ATOM 2346 C CA . GLY B 1 111 ? 8.95161 62.60444 10.67720 1.000 11.28272 109 GLY B CA 1
ATOM 2347 C C . GLY B 1 111 ? 10.26601 63.32339 10.67111 1.000 10.29838 109 GLY B C 1
ATOM 2348 O O . GLY B 1 111 ? 11.30954 62.65836 10.72769 1.000 10.89700 109 GLY B O 1
ATOM 2349 N N . ASP B 1 112 ? 10.27598 64.65848 10.64261 1.000 9.67268 110 ASP B N 1
ATOM 2350 C CA . ASP B 1 112 ? 11.54341 65.37777 10.70569 1.000 9.21016 110 ASP B CA 1
ATOM 2351 C C . ASP B 1 112 ? 11.95252 65.52141 12.17429 1.000 9.79433 110 ASP B C 1
ATOM 2352 O O . ASP B 1 112 ? 11.76221 66.56509 12.81020 1.000 10.32758 110 ASP B O 1
ATOM 2357 N N . PHE B 1 113 ? 12.53902 64.45069 12.72298 1.000 10.57293 111 PHE B N 1
ATOM 2358 C CA . PHE B 1 113 ? 13.05855 64.50982 14.08762 1.000 10.91651 111 PHE B CA 1
ATOM 2359 C C . PHE B 1 113 ? 14.40579 65.21032 14.15365 1.000 10.89462 111 PHE B C 1
ATOM 2360 O O . PHE B 1 113 ? 14.90548 65.47874 15.25646 1.000 13.42577 111 PHE B O 1
ATOM 2368 N N . VAL B 1 114 ? 15.01612 65.52997 13.01059 1.000 10.66594 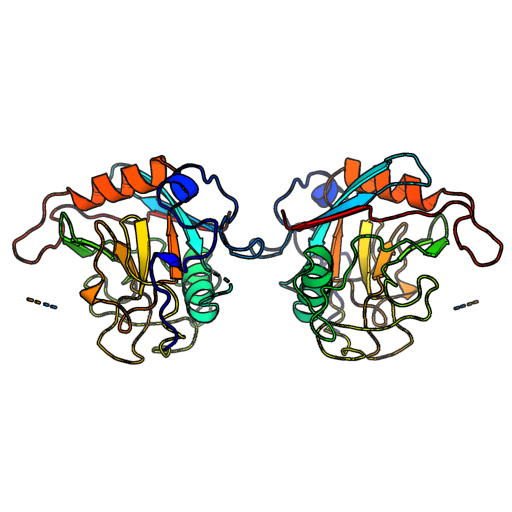112 VAL B N 1
ATOM 2369 C CA . VAL B 1 114 ? 16.30257 66.19477 13.00033 1.000 12.68979 112 VAL B CA 1
ATOM 2370 C C . VAL B 1 114 ? 16.12491 67.66055 13.31370 1.000 10.90623 112 VAL B C 1
ATOM 2371 O O . VAL B 1 114 ? 16.74974 68.18226 14.24042 1.000 13.28116 112 VAL B O 1
ATOM 2375 N N . LYS B 1 115 ? 15.23674 68.32698 12.56413 1.000 12.23743 113 LYS B N 1
ATOM 2376 C CA . LYS B 1 115 ? 15.09142 69.75667 12.68791 1.000 13.16386 113 LYS B CA 1
ATOM 2377 C C . LYS B 1 115 ? 13.67414 70.19930 12.99367 1.000 11.68972 113 LYS B C 1
ATOM 2378 O O . LYS B 1 115 ? 13.48400 71.36952 13.36039 1.000 13.80442 113 LYS B O 1
ATOM 2384 N N . GLY B 1 116 ? 12.67997 69.34815 12.84648 1.000 11.63596 114 GLY B N 1
ATOM 2385 C CA . GLY B 1 116 ? 11.32340 69.69972 13.21123 1.000 12.21007 114 GLY B CA 1
ATOM 2386 C C . GLY B 1 116 ? 10.59346 70.56331 12.20449 1.000 12.09520 114 GLY B C 1
ATOM 2387 O O . GLY B 1 116 ? 9.44302 70.92488 12.45022 1.000 16.02525 114 GLY B O 1
ATOM 2388 N N . ASP B 1 117 ? 11.21154 70.92734 11.07280 1.000 12.11044 115 ASP B N 1
ATOM 2389 C CA . ASP B 1 117 ? 10.62432 71.93704 10.18739 1.000 12.61203 115 ASP B CA 1
ATOM 2390 C C . ASP B 1 117 ? 10.53803 71.49864 8.74009 1.000 12.27203 115 ASP B C 1
ATOM 2391 O O . ASP B 1 117 ? 10.04952 72.28300 7.90904 1.000 13.24259 115 ASP B O 1
ATOM 2396 N N . GLY B 1 118 ? 10.93505 70.27690 8.41375 1.000 10.96292 116 GLY B N 1
ATOM 2397 C CA . GLY B 1 118 ? 10.96951 69.81378 7.05018 1.000 11.45698 116 GLY B CA 1
ATOM 2398 C C .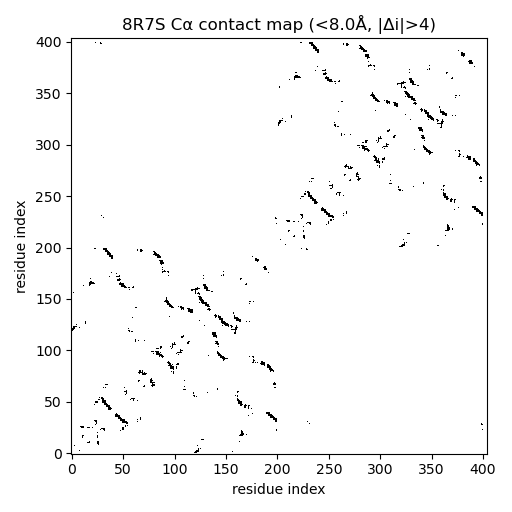 GLY B 1 118 ? 12.32743 69.86266 6.39875 1.000 11.01134 116 GLY B C 1
ATOM 2399 O O . GLY B 1 118 ? 12.47996 69.29753 5.29595 1.000 12.26031 116 GLY B O 1
ATOM 2400 N N . THR B 1 119 ? 13.32293 70.47695 7.02622 1.000 11.37499 117 THR B N 1
ATOM 2401 C CA . THR B 1 119 ? 14.62952 70.48116 6.39752 1.000 12.55670 117 THR B CA 1
ATOM 2402 C C . THR B 1 119 ? 15.49491 69.28085 6.75874 1.000 13.55595 117 THR B C 1
ATOM 2403 O O . THR B 1 119 ? 16.57953 69.12104 6.17475 1.000 17.25178 117 THR B O 1
ATOM 2407 N N . GLY B 1 120 ? 15.06429 68.44664 7.71050 1.000 12.58913 118 GLY B N 1
ATOM 2408 C CA . GLY B 1 120 ? 15.95320 67.42801 8.24798 1.000 13.68073 118 GLY B CA 1
ATOM 2409 C C . GLY B 1 120 ? 16.00223 66.17048 7.40607 1.000 12.19846 118 GLY B C 1
ATOM 2410 O O . GLY B 1 120 ? 15.00853 65.71856 6.84526 1.000 13.36776 118 GLY B O 1
ATOM 2411 N N . ARG B 1 121 ? 17.18709 65.58052 7.34427 1.000 13.11932 119 ARG B N 1
ATOM 2412 C CA . ARG B 1 121 ? 17.37754 64.33428 6.61465 1.000 14.26171 119 ARG B CA 1
ATOM 2413 C C . ARG B 1 121 ? 18.39947 63.47502 7.34184 1.000 14.05054 119 ARG B C 1
ATOM 2414 O O . ARG B 1 121 ? 19.54538 63.88259 7.53309 1.000 16.92073 119 ARG B O 1
ATOM 2422 N N . LEU B 1 122 ? 17.98034 62.28771 7.75636 1.000 12.91697 120 LEU B N 1
ATOM 2423 C CA . LEU B 1 122 ? 18.86106 61.29675 8.34566 1.000 12.10686 120 LEU B CA 1
ATOM 2424 C C . LEU B 1 122 ? 18.19318 59.95053 8.11985 1.000 11.99263 120 LEU B C 1
ATOM 2425 O O . LEU B 1 122 ? 16.97068 59.85313 8.22744 1.000 13.05761 120 LEU B O 1
ATOM 2430 N N . SER B 1 123 ? 18.98026 58.93381 7.79673 1.000 12.41550 121 SER B N 1
ATOM 2431 C CA . SER B 1 123 ? 18.45417 57.58167 7.67796 1.000 12.78976 121 SER B CA 1
ATOM 2432 C C . SER B 1 123 ? 19.31164 56.64757 8.52142 1.000 12.35774 121 SER B C 1
ATOM 2433 O O . SER B 1 123 ? 20.39083 57.01467 8.98660 1.000 13.01953 121 SER B O 1
ATOM 2436 N N . ILE B 1 124 ? 18.82888 55.41658 8.72179 1.000 12.39149 122 ILE B N 1
ATOM 2437 C CA . ILE B 1 124 ? 19.63882 54.42724 9.41462 1.000 13.27502 122 ILE B CA 1
ATOM 2438 C C . ILE B 1 124 ? 20.84002 54.00321 8.59295 1.000 13.66099 122 ILE B C 1
ATOM 2439 O O . ILE B 1 124 ? 21.76237 53.38138 9.12253 1.000 14.32160 122 ILE B O 1
ATOM 2444 N N . TYR B 1 125 ? 20.86233 54.35069 7.30234 1.000 13.62426 123 TYR B N 1
ATOM 2445 C CA . TYR B 1 125 ? 21.92446 53.92625 6.40268 1.000 15.79366 123 TYR B CA 1
ATOM 2446 C C . TYR B 1 125 ? 22.98407 54.98774 6.21161 1.000 19.09997 123 TYR B C 1
ATOM 2447 O O . TYR B 1 125 ? 24.02311 54.71414 5.58428 1.000 22.70880 123 TYR B O 1
ATOM 2456 N N . GLY B 1 126 ? 22.76152 56.16159 6.73957 1.000 15.26122 124 GLY B N 1
ATOM 2457 C CA . GLY B 1 126 ? 23.64483 57.27488 6.53649 1.000 17.33620 124 GLY B CA 1
ATOM 2458 C C . GLY B 1 126 ? 22.84645 58.52836 6.32472 1.000 15.06508 124 GLY B C 1
ATOM 2459 O O . GLY B 1 126 ? 21.66559 58.60098 6.67135 1.000 16.89260 124 GLY B O 1
ATOM 2460 N N . SER B 1 127 ? 23.51087 59.53847 5.76538 1.000 18.48473 125 SER B N 1
ATOM 2461 C CA . SER B 1 127 ? 22.85355 60.82949 5.59138 1.000 16.61369 125 SER B CA 1
ATOM 2462 C C . SER B 1 127 ? 21.59976 60.72805 4.73921 1.000 18.46031 125 SER B C 1
ATOM 2463 O O . SER B 1 127 ? 20.64094 61.46789 4.94463 1.000 21.76996 125 SER B O 1
ATOM 2466 N N . SER B 1 128 ? 21.60392 59.84534 3.75081 1.000 16.62877 126 SER B N 1
ATOM 2467 C CA . SER B 1 128 ? 20.44959 59.64679 2.88454 1.000 17.53368 126 SER B CA 1
ATOM 2468 C C . SER B 1 128 ? 20.50774 58.21215 2.39789 1.000 15.56435 126 SER B C 1
ATOM 2469 O O . SER B 1 128 ? 21.50234 57.51294 2.63359 1.000 19.03685 126 SER B O 1
ATOM 2472 N N . PHE B 1 129 ? 19.44771 57.76995 1.70901 1.000 14.02166 127 PHE B N 1
ATOM 2473 C CA . PHE B 1 129 ? 19.51443 56.48937 1.03292 1.000 14.43329 127 PHE B CA 1
ATOM 2474 C C . PHE B 1 129 ? 18.80314 56.56304 -0.30758 1.000 14.92496 127 PHE B C 1
ATOM 2475 O O . PHE B 1 129 ? 17.87684 57.37644 -0.49246 1.000 14.83233 127 PHE B O 1
ATOM 2483 N N . PRO B 1 130 ? 19.25208 55.76612 -1.27657 1.000 15.89306 128 PRO B N 1
ATOM 2484 C CA . PRO B 1 130 ? 18.66444 55.82889 -2.61509 1.000 17.28331 128 PRO B CA 1
ATOM 2485 C C . PRO B 1 130 ? 17.22271 55.34454 -2.66298 1.000 15.26369 128 PRO B C 1
ATOM 2486 O O . PRO B 1 130 ? 16.71528 54.61429 -1.80099 1.000 15.55026 128 PRO B O 1
ATOM 2490 N N . ASP B 1 131 ? 16.55305 55.74630 -3.73606 1.000 15.75620 129 ASP B N 1
ATOM 2491 C CA . ASP B 1 131 ? 15.23555 55.18812 -4.03479 1.000 14.76526 129 ASP B CA 1
ATOM 2492 C C . ASP B 1 131 ? 15.33253 53.70573 -4.37612 1.000 14.14130 129 ASP B C 1
ATOM 2493 O O . ASP B 1 131 ? 16.13166 53.30431 -5.22418 1.000 16.18053 129 ASP B O 1
ATOM 2498 N N . GLU B 1 132 ? 14.51493 52.90449 -3.69257 1.000 14.44278 130 GLU B N 1
ATOM 2499 C CA . GLU B 1 132 ? 14.24417 51.54434 -4.11918 1.000 15.41306 130 GLU B CA 1
ATOM 2500 C C . GLU B 1 132 ? 13.35878 51.56895 -5.36505 1.000 15.53633 130 GLU B C 1
ATOM 2501 O O . GLU B 1 132 ? 12.98976 52.63815 -5.88091 1.000 16.11945 130 GLU B O 1
ATOM 2507 N N . ALA B 1 133 ? 13.03678 50.38879 -5.90117 1.000 17.32338 131 ALA B N 1
ATOM 2508 C CA . ALA B 1 133 ? 12.17365 50.32230 -7.07589 1.000 17.67998 131 ALA B CA 1
ATOM 2509 C C . ALA B 1 133 ? 10.83345 50.98131 -6.77710 1.000 15.90987 131 ALA B C 1
ATOM 2510 O O . ALA B 1 133 ? 10.29415 50.85585 -5.68326 1.000 16.54182 131 ALA B O 1
ATOM 2512 N N . PHE B 1 134 ? 10.27885 51.67233 -7.76892 1.000 17.49375 132 PHE B N 1
ATOM 2513 C CA . PHE B 1 134 ? 8.97057 52.30087 -7.60374 1.000 15.61464 132 PHE B CA 1
ATOM 2514 C C . PHE B 1 134 ? 7.92554 51.29614 -8.07662 1.000 17.22602 132 PHE B C 1
ATOM 2515 O O . PHE B 1 134 ? 7.50393 51.27937 -9.24279 1.000 20.01495 132 PHE B O 1
ATOM 2523 N N . VAL B 1 135 ? 7.53728 50.41266 -7.16142 1.000 17.47526 133 VAL B N 1
ATOM 2524 C CA . VAL B 1 135 ? 6.59656 49.34824 -7.50246 1.000 17.97726 133 VAL B CA 1
ATOM 2525 C C . VAL B 1 135 ? 5.15339 49.83264 -7.37589 1.000 16.87323 133 VAL B C 1
ATOM 2526 O O . VAL B 1 135 ? 4.34660 49.67183 -8.30575 1.000 18.54613 133 VAL B O 1
ATOM 2530 N N . LEU B 1 136 ? 4.79244 50.38236 -6.23076 1.000 15.09715 134 LEU B N 1
ATOM 2531 C CA . LEU B 1 136 ? 3.41148 50.77648 -6.01669 1.000 15.69211 134 LEU B CA 1
ATOM 2532 C C . LEU B 1 136 ? 3.16005 52.23566 -6.40732 1.000 15.34855 134 LEU B C 1
ATOM 2533 O O . LEU B 1 136 ? 3.97811 53.13120 -6.13176 1.000 15.38844 134 LEU B O 1
ATOM 2538 N N . PRO B 1 137 ? 2.00338 52.47734 -6.99002 1.000 15.33169 135 PRO B N 1
ATOM 2539 C CA . PRO B 1 137 ? 1.54058 53.84567 -7.22360 1.000 16.12620 135 PRO B CA 1
ATOM 2540 C C . PRO B 1 137 ? 0.85641 54.41845 -5.98946 1.000 14.56497 135 PRO B C 1
ATOM 2541 O O . PRO B 1 137 ? 0.44403 53.71133 -5.05271 1.000 14.64521 135 PRO B O 1
ATOM 2545 N N . HIS B 1 138 ? 0.73595 55.75468 -6.00242 1.000 13.81222 136 HIS B N 1
ATOM 2546 C CA . HIS B 1 138 ? 0.02871 56.47523 -4.94076 1.000 13.58024 136 HIS B CA 1
ATOM 2547 C C . HIS B 1 138 ? -1.47561 56.48526 -5.21112 1.000 14.14656 136 HIS B C 1
ATOM 2548 O O . HIS B 1 138 ? -2.09656 57.52055 -5.43915 1.000 15.53014 136 HIS B O 1
ATOM 2555 N N . PHE B 1 139 ? -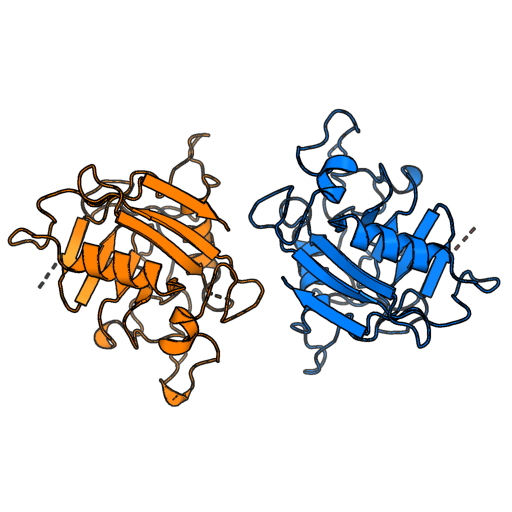2.06792 55.29002 -5.22055 1.000 14.61528 137 PHE B N 1
ATOM 2556 C CA . PHE B 1 139 ? -3.35427 55.12281 -5.89495 1.000 15.43253 137 PHE B CA 1
ATOM 2557 C C . PHE B 1 139 ? -4.55670 55.43351 -5.01840 1.000 15.09800 137 PHE B C 1
ATOM 2558 O O . PHE B 1 139 ? -5.68341 55.43785 -5.53418 1.000 17.26878 137 PHE B O 1
ATOM 2566 N N . ARG B 1 140 ? -4.36655 55.72252 -3.74118 1.000 14.47457 138 ARG B N 1
ATOM 2567 C CA . ARG B 1 140 ? -5.48550 55.95023 -2.82902 1.000 14.82949 138 ARG B CA 1
ATOM 2568 C C . ARG B 1 140 ? -4.97869 56.64682 -1.57494 1.000 14.14337 138 ARG B C 1
ATOM 2569 O O . ARG B 1 140 ? -3.76992 56.72804 -1.33780 1.000 14.51234 138 ARG B O 1
ATOM 2577 N N . SER B 1 141 ? -5.92593 57.10939 -0.75406 1.00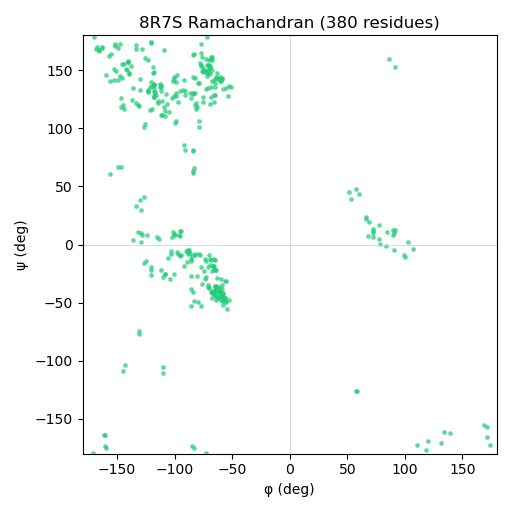0 15.17217 139 SER B N 1
ATOM 2578 C CA A SER B 1 141 ? -5.65490 57.54634 0.60842 0.730 14.05642 139 SER B CA 1
ATOM 2579 C CA B SER B 1 141 ? -5.58479 57.56497 0.58136 0.270 15.82813 139 SER B CA 1
ATOM 2580 C C . SER B 1 141 ? -5.12602 56.39412 1.45471 1.000 13.99514 139 SER B C 1
ATOM 2581 O O . SER B 1 141 ? -5.43130 55.23211 1.20325 1.000 14.34298 139 SER B O 1
ATOM 2586 N N . GLY B 1 142 ? -4.36323 56.72120 2.49419 1.000 12.95501 140 GLY B N 1
ATOM 2587 C CA . GLY B 1 142 ? -3.92547 55.75750 3.50654 1.000 13.37967 140 GLY B CA 1
ATOM 2588 C C . GLY B 1 142 ? -2.61963 55.04266 3.22614 1.000 11.93411 140 GLY B C 1
ATOM 2589 O O . GLY B 1 142 ? -2.33013 54.02296 3.88975 1.000 12.38017 140 GLY B O 1
ATOM 2590 N N . LEU B 1 143 ? -1.85054 55.49205 2.24455 1.000 11.72470 141 LEU B N 1
ATOM 2591 C CA . LEU B 1 143 ? -0.56192 54.92363 1.88939 1.000 11.58052 141 LEU B CA 1
ATOM 2592 C C . LEU B 1 143 ? 0.54873 55.74459 2.52240 1.000 10.27350 141 LEU B C 1
ATOM 2593 O O . LEU B 1 143 ? 0.45974 56.97248 2.67396 1.000 11.16689 141 LEU B O 1
ATOM 2598 N N . LEU B 1 144 ? 1.60978 55.04536 2.89539 1.000 11.05236 142 LEU B N 1
ATOM 2599 C CA . LEU B 1 144 ? 2.83645 55.66528 3.40306 1.000 10.06172 142 LEU B CA 1
ATOM 2600 C C . LEU B 1 144 ? 3.86994 55.76392 2.29368 1.000 9.81290 142 LEU B C 1
ATOM 2601 O O . LEU B 1 144 ? 4.10916 54.77740 1.57744 1.000 10.92389 142 LEU B O 1
ATOM 2606 N N . SER B 1 145 ? 4.45137 56.95958 2.12547 1.000 10.15480 143 SER B N 1
ATOM 2607 C CA . SER B 1 145 ? 5.40770 57.18218 1.05477 1.000 9.74142 143 SER B CA 1
ATOM 2608 C C . SER B 1 145 ? 6.54041 58.05956 1.58287 1.000 9.19310 143 SER B C 1
ATOM 2609 O O . SER B 1 145 ? 6.38201 58.81161 2.56091 1.000 10.43253 143 SER B O 1
ATOM 2612 N N . LEU B 1 146 ? 7.69099 57.96756 0.93101 1.000 9.80668 144 LEU B N 1
ATOM 2613 C CA . LEU B 1 146 ? 8.85704 58.70131 1.39615 1.000 9.93039 144 LEU B CA 1
ATOM 2614 C C . LEU B 1 146 ? 8.82773 60.12508 0.85922 1.000 10.20107 144 LEU B C 1
ATOM 2615 O O . LEU B 1 146 ? 8.68305 60.34799 -0.35381 1.000 10.76202 144 LEU B O 1
ATOM 2620 N N . ALA B 1 147 ? 9.02311 61.10502 1.74640 1.000 9.54214 145 ALA B N 1
ATOM 2621 C CA . ALA B 1 147 ? 9.30457 62.48050 1.31432 1.000 9.86889 145 ALA B CA 1
ATOM 2622 C C . ALA B 1 147 ? 10.75711 62.54431 0.87537 1.000 10.02560 145 ALA B C 1
ATOM 2623 O O . ALA B 1 147 ? 11.58622 61.78225 1.36830 1.000 12.86369 145 ALA B O 1
ATOM 2625 N N . ASN B 1 148 ? 11.09375 63.47236 -0.02394 1.000 10.38633 146 ASN B N 1
ATOM 2626 C CA . ASN B 1 148 ? 12.49158 63.57623 -0.45059 1.000 10.98849 146 ASN B CA 1
ATOM 2627 C C . ASN B 1 148 ? 12.72801 64.95608 -1.04146 1.000 11.48039 146 ASN B C 1
ATOM 2628 O O . ASN B 1 148 ? 11.82900 65.79472 -1.05073 1.000 12.56612 146 ASN B O 1
ATOM 2633 N N . SER B 1 149 ? 13.92650 65.17397 -1.57361 1.000 12.19730 147 SER B N 1
ATOM 2634 C CA . SER B 1 149 ? 14.22726 66.40614 -2.28572 1.000 12.84747 147 SER B CA 1
ATOM 2635 C C . SER B 1 149 ? 14.77626 66.08785 -3.66690 1.000 13.77336 147 SER B C 1
ATOM 2636 O O . SER B 1 149 ? 15.74080 66.69548 -4.13456 1.000 15.42233 147 SER B O 1
ATOM 2639 N N . GLY B 1 150 ? 14.17701 65.09275 -4.32259 1.000 13.76048 148 GLY B N 1
ATOM 2640 C CA . GLY B 1 150 ? 14.62046 64.65512 -5.61923 1.000 14.69572 148 GLY B CA 1
ATOM 2641 C C . GLY B 1 150 ? 15.24922 63.28097 -5.53975 1.000 14.77717 148 GLY B C 1
ATOM 2642 O O . GLY B 1 150 ? 15.21247 62.59624 -4.51167 1.000 14.36011 148 GLY B O 1
ATOM 2643 N N . PRO B 1 151 ? 15.83271 62.83661 -6.64568 1.000 15.74983 149 PRO B N 1
ATOM 2644 C CA . PRO B 1 151 ? 16.29410 61.43726 -6.72430 1.000 15.93135 149 PRO B CA 1
ATOM 2645 C C . PRO B 1 151 ? 17.30051 61.07970 -5.63466 1.000 15.69415 149 PRO B C 1
ATOM 2646 O O . PRO B 1 151 ? 18.23035 61.83408 -5.35301 1.000 16.35966 149 PRO B O 1
ATOM 2650 N N . ASP B 1 152 ? 17.08411 59.92132 -4.99205 1.000 15.11980 150 ASP B N 1
ATOM 2651 C CA . ASP B 1 152 ? 18.07304 59.34758 -4.07365 1.000 15.32452 150 ASP B CA 1
ATOM 2652 C C . ASP B 1 152 ? 18.39284 60.26243 -2.89409 1.000 15.16632 150 ASP B C 1
ATOM 2653 O O . ASP B 1 152 ? 19.54572 60.39483 -2.48591 1.000 17.39647 150 ASP B O 1
ATOM 2658 N N . THR B 1 153 ? 17.36098 60.86469 -2.30452 1.000 13.75839 151 THR B N 1
ATOM 2659 C CA . THR B 1 153 ? 17.53736 61.75481 -1.15633 1.000 13.33693 151 THR B CA 1
ATOM 2660 C C . THR B 1 153 ? 16.61452 61.38240 0.00142 1.000 12.93734 151 THR B C 1
ATOM 2661 O O . THR B 1 153 ? 16.20095 62.23754 0.77946 1.000 14.61042 151 THR B O 1
ATOM 2665 N N . ASN B 1 154 ? 16.27526 60.11228 0.13168 1.000 12.46771 152 ASN B N 1
ATOM 2666 C CA . ASN B 1 154 ? 15.43535 59.68138 1.23340 1.000 12.40737 152 ASN B CA 1
ATOM 2667 C C . ASN B 1 154 ? 16.18008 59.78914 2.55563 1.000 11.16155 152 ASN B C 1
ATOM 2668 O O . ASN B 1 154 ? 17.39324 59.59105 2.62680 1.000 13.62303 152 ASN B O 1
ATOM 2673 N N . GLY B 1 155 ? 15.42192 60.09039 3.61070 1.000 12.05287 153 GLY B N 1
ATOM 2674 C CA . GLY B 1 155 ? 16.00734 60.21398 4.93444 1.000 11.44579 153 GLY B CA 1
ATOM 2675 C C . GLY B 1 155 ? 15.06042 59.66593 5.96720 1.000 11.76790 153 GLY B C 1
ATOM 2676 O O . GLY B 1 155 ? 14.96481 58.44240 6.11369 1.000 13.28639 153 GLY B O 1
ATOM 2677 N N . CYS B 1 156 ? 14.36726 60.54074 6.70623 1.000 10.59164 154 CYS B N 1
ATOM 2678 C CA . CYS B 1 156 ? 13.47802 60.15201 7.78266 1.000 10.63329 154 CYS B CA 1
ATOM 2679 C C . CYS B 1 156 ? 12.04785 60.61622 7.55858 1.000 9.41216 154 CYS B C 1
ATOM 2680 O O . CYS B 1 156 ? 11.12611 60.06557 8.15824 1.000 10.86077 154 CYS B O 1
ATOM 2683 N N . GLN B 1 157 ? 11.83155 61.62605 6.73685 1.000 9.95171 155 GLN B N 1
ATOM 2684 C CA . GLN B 1 157 ? 10.48138 62.15176 6.56733 1.000 9.12376 155 GLN B CA 1
ATOM 2685 C C . GLN B 1 157 ? 9.62838 61.25294 5.67120 1.000 9.42871 155 GLN B C 1
ATOM 2686 O O . GLN B 1 157 ? 10.13326 60.48485 4.82390 1.000 11.26478 155 GLN B O 1
ATOM 2692 N N . PHE B 1 158 ? 8.32533 61.34533 5.87684 1.000 8.68158 156 PHE B N 1
ATOM 2693 C CA . PHE B 1 158 ? 7.36887 60.50888 5.17884 1.000 8.95565 156 PHE B CA 1
ATOM 2694 C C . PHE B 1 158 ? 6.09437 61.31882 5.03293 1.000 9.52049 156 PHE B C 1
ATOM 2695 O O . PHE B 1 158 ? 5.91988 62.38189 5.64890 1.000 8.91840 156 PHE B O 1
ATOM 2703 N N . PHE B 1 159 ? 5.18145 60.79730 4.22045 1.000 9.75953 157 PHE B N 1
ATOM 2704 C CA . PHE B 1 159 ? 3.83222 61.34977 4.18851 1.000 9.30720 157 PHE B CA 1
ATOM 2705 C C . PHE B 1 159 ? 2.83868 60.21051 4.12984 1.000 9.38487 157 PHE B C 1
ATOM 2706 O O . PHE B 1 159 ? 3.16238 59.08206 3.71424 1.000 10.58475 157 PHE B O 1
ATOM 2714 N N . ILE B 1 160 ? 1.64218 60.48304 4.62156 1.000 9.60564 158 ILE B N 1
ATOM 2715 C CA . ILE B 1 160 ? 0.50656 59.57192 4.52054 1.000 10.49874 158 ILE B CA 1
ATOM 2716 C C . ILE B 1 160 ? -0.47271 60.22428 3.55820 1.000 10.33464 158 ILE B C 1
ATOM 2717 O O . ILE B 1 160 ? -0.88922 61.37939 3.75784 1.000 10.99271 158 ILE B O 1
ATOM 2722 N N . THR B 1 161 ? -0.83447 59.50865 2.49569 1.000 11.29595 159 THR B N 1
ATOM 2723 C CA . THR B 1 161 ? -1.72828 60.08188 1.49694 1.000 11.40944 159 THR B CA 1
ATOM 2724 C C . THR B 1 161 ? -3.12341 60.29594 2.05736 1.000 11.98733 159 THR B C 1
ATOM 2725 O O . THR B 1 161 ? -3.65335 59.46261 2.79635 1.000 12.32847 159 THR B O 1
ATOM 2729 N N . CYS B 1 162 ? -3.73438 61.41617 1.66811 1.000 12.21488 160 CYS B N 1
ATO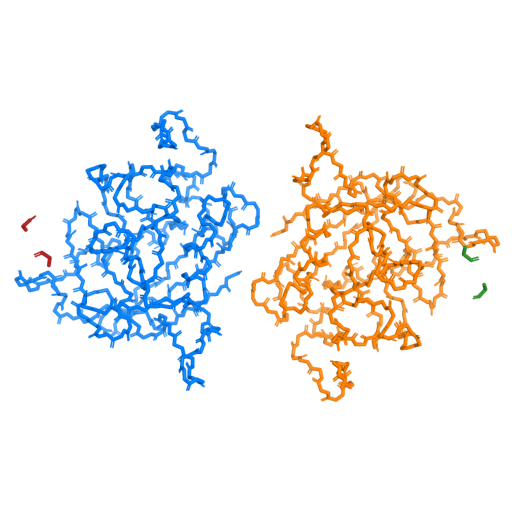M 2730 C CA . CYS B 1 162 ? -5.09890 61.73213 2.03350 1.000 12.65533 160 CYS B CA 1
ATOM 2731 C C . CYS B 1 162 ? -5.99382 61.72622 0.81064 1.000 15.44185 160 CYS B C 1
ATOM 2732 O O . CYS B 1 162 ? -7.17293 62.04753 0.92430 1.000 16.13753 160 CYS B O 1
ATOM 2735 N N . ALA B 1 163 ? -5.45752 61.35049 -0.35001 1.000 13.98567 161 ALA B N 1
ATOM 2736 C CA . ALA B 1 163 ? -6.17605 61.21305 -1.61668 1.000 15.69543 161 ALA B CA 1
ATOM 2737 C C . ALA B 1 163 ? -5.21784 60.46229 -2.53257 1.000 14.74072 161 ALA B C 1
ATOM 2738 O O . ALA B 1 163 ? -4.03666 60.34945 -2.22141 1.000 14.90973 161 ALA B O 1
ATOM 2740 N N . LYS B 1 164 ? -5.70787 60.01583 -3.69418 1.000 16.59052 162 LYS B N 1
ATOM 2741 C CA . LYS B 1 164 ? -4.77288 59.52565 -4.70447 1.000 17.48785 162 LYS B CA 1
ATOM 2742 C C . LYS B 1 164 ? -3.85781 60.66925 -5.12190 1.000 15.43094 162 LYS B C 1
ATOM 2743 O O . LYS B 1 164 ? -4.27580 61.83967 -5.16513 1.000 17.65259 162 LYS B O 1
ATOM 2749 N N A CYS B 1 165 ? -2.62661 60.33887 -5.46836 0.582 14.14655 163 CYS B N 1
ATOM 2750 N N B CYS B 1 165 ? -2.58965 60.35262 -5.37741 0.418 17.53772 163 CYS B N 1
ATOM 2751 C CA A CYS B 1 165 ? -1.70383 61.37711 -5.87170 0.582 17.39710 163 CYS B CA 1
ATOM 2752 C CA B CYS B 1 165 ? -1.58665 61.33849 -5.79959 0.418 15.28562 163 CYS B CA 1
ATOM 2753 C C A CYS B 1 165 ? -0.67938 60.76662 -6.82049 0.582 17.05383 163 CYS B C 1
ATOM 2754 C C B CYS B 1 165 ? -0.63713 60.74000 -6.82723 0.418 14.36264 163 CYS B C 1
ATOM 2755 O O A CYS B 1 165 ? 0.51948 60.76747 -6.57286 0.582 14.01313 163 CYS B O 1
ATOM 2756 O O B CYS B 1 165 ? 0.58078 60.74477 -6.65170 0.418 15.95313 163 CYS B O 1
ATOM 2761 N N . ASP B 1 166 ? -1.18489 60.26066 -7.94553 1.000 18.02929 164 ASP B N 1
ATOM 2762 C CA . ASP B 1 166 ? -0.34883 59.53105 -8.89126 1.000 16.84213 164 ASP B CA 1
ATOM 2763 C C . ASP B 1 166 ? 0.70212 60.38335 -9.58391 1.000 16.62038 164 ASP B C 1
ATOM 2764 O O . ASP B 1 166 ? 1.64556 59.82557 -10.15230 1.000 16.85783 164 ASP B O 1
ATOM 2769 N N . TRP B 1 167 ? 0.60362 61.72118 -9.51756 1.000 16.47789 165 TRP B N 1
ATOM 2770 C CA . TRP B 1 167 ? 1.66644 62.56849 -10.05610 1.000 16.69004 165 TRP B CA 1
ATOM 2771 C C . TRP B 1 167 ? 2.97438 62.41855 -9.28377 1.000 15.72058 165 TRP B C 1
ATOM 2772 O O . TRP B 1 167 ? 4.01534 62.82163 -9.81788 1.000 17.97803 165 TRP B O 1
ATOM 2783 N N . LEU B 1 168 ? 2.95231 61.77016 -8.11202 1.000 14.89395 166 LEU B N 1
ATOM 2784 C CA . LEU B 1 168 ? 4.15356 61.46584 -7.33412 1.000 14.19682 166 LEU B CA 1
ATOM 2785 C C . LEU B 1 168 ? 4.76171 60.12415 -7.69951 1.000 15.09766 166 LEU B C 1
ATOM 2786 O O . LEU B 1 168 ? 5.83138 59.79278 -7.19685 1.000 13.81368 166 LEU B O 1
ATOM 2791 N N . ASN B 1 169 ? 4.09740 59.35276 -8.55886 1.000 14.37273 167 ASN B N 1
ATOM 2792 C CA . ASN B 1 169 ? 4.59125 58.03284 -8.92538 1.000 14.68648 167 ASN B CA 1
ATOM 2793 C C . ASN B 1 169 ? 5.95552 58.12904 -9.58307 1.000 15.22161 167 ASN B C 1
ATOM 2794 O O . ASN B 1 169 ? 6.22560 59.05125 -10.36982 1.000 17.07869 167 ASN B O 1
ATOM 2799 N N . ARG B 1 170 ? 6.82728 57.17140 -9.24692 1.000 15.06361 168 ARG B N 1
ATOM 2800 C CA . ARG B 1 170 ? 8.17199 57.06047 -9.81275 1.000 15.67263 168 ARG B CA 1
ATOM 2801 C C . ARG B 1 170 ? 9.10246 58.14706 -9.28600 1.000 15.35303 168 ARG B C 1
ATOM 2802 O O . ARG B 1 170 ? 10.23281 58.27270 -9.76502 1.000 18.39089 168 ARG B O 1
ATOM 2810 N N . LYS B 1 171 ? 8.64561 58.94526 -8.31982 1.000 14.51042 169 LYS B N 1
ATOM 2811 C CA . LYS B 1 171 ? 9.49215 59.91163 -7.62306 1.000 14.14787 169 LYS B CA 1
ATOM 2812 C C . LYS B 1 171 ? 9.54987 59.67584 -6.12703 1.000 14.02184 169 LYS B C 1
ATOM 2813 O O . LYS B 1 171 ? 10.51689 60.07754 -5.49352 1.000 14.87846 169 LYS B O 1
ATOM 2819 N N . HIS B 1 172 ? 8.52705 59.07110 -5.55036 1.000 12.57421 170 HIS B N 1
ATOM 2820 C CA . HIS B 1 172 ? 8.47279 58.77226 -4.12705 1.000 12.42605 170 HIS B CA 1
ATOM 2821 C C . HIS B 1 172 ? 8.09994 57.31853 -3.96462 1.000 11.63082 170 HIS B C 1
ATOM 2822 O O . HIS B 1 172 ? 7.18576 56.84980 -4.64634 1.000 13.83773 170 HIS B O 1
ATOM 2829 N N . VAL B 1 173 ? 8.82422 56.59389 -3.11768 1.000 11.45768 171 VAL B N 1
ATOM 2830 C CA . VAL B 1 173 ? 8.57728 55.17209 -2.90601 1.000 11.89888 171 VAL B CA 1
ATOM 2831 C C . VAL B 1 173 ? 7.42878 55.01838 -1.93150 1.000 11.65671 171 VAL B C 1
ATOM 2832 O O . VAL B 1 173 ? 7.52836 55.44918 -0.77363 1.000 11.61986 171 VAL B O 1
ATOM 2836 N N . VAL B 1 174 ? 6.37979 54.32698 -2.38266 1.000 12.33150 172 VAL B N 1
ATOM 2837 C CA . VAL B 1 174 ? 5.26399 53.91312 -1.53469 1.000 11.48045 172 VAL B CA 1
ATOM 2838 C C . VAL B 1 174 ? 5.69893 52.64325 -0.78888 1.000 11.35189 172 VAL B C 1
ATOM 2839 O O . VAL B 1 174 ? 6.00227 51.61264 -1.41567 1.000 13.15556 172 VAL B O 1
ATOM 2843 N N . PHE B 1 175 ? 5.77921 52.72393 0.55101 1.000 10.71203 173 PHE B N 1
ATOM 2844 C CA . PHE B 1 175 ? 6.37276 51.63217 1.31015 1.000 11.73890 173 PHE B CA 1
ATOM 2845 C C . PHE B 1 175 ? 5.49579 51.14915 2.45990 1.000 10.70045 173 PHE B C 1
ATOM 2846 O O . PHE B 1 175 ? 5.96317 50.32644 3.25330 1.000 11.06158 173 PHE B O 1
ATOM 2854 N N . GLY B 1 176 ? 4.24858 51.56422 2.58020 1.000 11.05905 174 GLY B N 1
ATOM 2855 C CA . GLY B 1 176 ? 3.41902 51.00208 3.62528 1.000 11.46768 174 GLY B CA 1
ATOM 2856 C C . GLY B 1 176 ? 1.98468 51.43833 3.46920 1.000 10.61465 174 GLY B C 1
ATOM 2857 O O . GLY B 1 176 ? 1.62419 52.18777 2.54985 1.000 11.02053 174 GLY B O 1
ATOM 2858 N N . GLN B 1 177 ? 1.15914 50.96847 4.39935 1.000 12.52398 175 GLN B N 1
ATOM 2859 C CA . GLN B 1 177 ? -0.24569 51.32957 4.42101 1.000 12.28738 175 GLN B CA 1
ATOM 2860 C C . GLN B 1 177 ? -0.72845 51.37428 5.86187 1.000 11.34557 175 GLN B C 1
ATOM 2861 O O . GLN B 1 177 ? -0.32023 50.53767 6.68538 1.000 12.09570 175 GLN B O 1
ATOM 2867 N N . VAL B 1 178 ? -1.64017 52.28685 6.16811 1.000 12.39069 176 VAL B N 1
ATOM 2868 C CA . VAL B 1 178 ? -2.24968 52.26575 7.49962 1.000 11.82209 176 VAL B CA 1
ATOM 2869 C C . VAL B 1 178 ? -3.27157 51.13475 7.58384 1.000 13.75131 176 VAL B C 1
ATOM 2870 O O . VAL B 1 178 ? -3.90707 50.77204 6.58157 1.000 13.72874 176 VAL B O 1
ATOM 2874 N N . LEU B 1 179 ? -3.43233 50.55395 8.78213 1.000 12.30111 177 LEU B N 1
ATOM 2875 C CA . LEU B 1 179 ? -4.31961 49.40714 8.97723 1.000 12.48931 177 LEU B CA 1
ATOM 2876 C C . LEU B 1 179 ? -5.46254 49.72375 9.92332 1.000 14.73943 177 LEU B C 1
ATOM 2877 O O . LEU B 1 179 ? -5.23992 50.23245 11.03310 1.000 14.72831 177 LEU B O 1
ATOM 2882 N N . GLY B 1 180 ? -6.66451 49.38688 9.50650 1.000 13.44097 178 GLY B N 1
ATOM 2883 C CA . GLY B 1 180 ? -7.81780 49.51121 10.37409 1.000 16.11409 178 GLY B CA 1
ATOM 2884 C C . GLY B 1 180 ? -8.44941 50.89638 10.33891 1.000 15.22727 178 GLY B C 1
ATOM 2885 O O . GLY B 1 180 ? -7.82753 51.89754 9.96350 1.000 15.61228 178 GLY B O 1
ATOM 2886 N N . LYS B 1 181 ? -9.71840 50.93860 10.76082 1.000 16.40648 179 LYS B N 1
ATOM 2887 C CA . LYS B 1 181 ? -10.51615 52.16201 10.65327 1.000 15.66484 179 LYS B CA 1
ATOM 2888 C C . LYS B 1 181 ? -9.99814 53.26640 11.55355 1.000 15.34607 179 LYS B C 1
ATOM 2889 O O . LYS B 1 181 ? -9.98140 54.42811 11.14002 1.000 14.88151 179 LYS B O 1
ATOM 2895 N N . GLU B 1 182 ? -9.60446 52.94776 12.80215 1.000 15.32923 180 GLU B N 1
ATOM 2896 C CA . GLU B 1 182 ? -9.11949 54.00076 13.68473 1.000 16.64577 180 GLU B CA 1
ATOM 2897 C C . GLU B 1 182 ? -7.91798 54.72058 13.08628 1.000 13.46995 180 GLU B C 1
ATOM 2898 O O . GLU B 1 182 ? -7.82451 55.94605 13.15968 1.000 14.38413 180 GLU B O 1
ATOM 2904 N N . SER B 1 183 ? -7.02263 53.97089 12.42601 1.000 13.90334 181 SER B N 1
ATOM 2905 C CA . SER B 1 183 ? -5.83056 54.58890 11.83377 1.000 12.85339 181 SER B CA 1
ATOM 2906 C C . SER B 1 183 ? -6.22172 55.66452 10.84828 1.000 13.14774 181 SER B C 1
ATOM 2907 O O . SER B 1 183 ? -5.69260 56.77627 10.87883 1.000 12.43880 181 SER B O 1
ATOM 2910 N N . MET B 1 184 ? -7.18282 55.36763 9.96814 1.000 13.49640 182 MET B N 1
ATOM 2911 C CA . MET B 1 184 ? -7.59263 56.35847 8.98655 1.000 13.65957 182 MET B CA 1
ATOM 2912 C C . MET B 1 184 ? -8.35645 57.48635 9.65154 1.000 12.04450 182 MET B C 1
ATOM 2913 O O . MET B 1 184 ? -8.25629 58.62406 9.19822 1.000 13.09836 182 MET B O 1
ATOM 2918 N N . GLN B 1 185 ? -9.15044 57.20403 10.69279 1.000 12.99746 183 GLN B N 1
ATOM 2919 C CA . GLN B 1 185 ? -9.79885 58.28715 11.41497 1.000 13.58302 183 GLN B CA 1
ATOM 2920 C C . GLN B 1 185 ? -8.78217 59.27518 11.96136 1.000 12.29384 183 GLN B C 1
ATOM 2921 O O . GLN B 1 185 ? -8.99716 60.48391 11.90986 1.000 12.48510 183 GLN B O 1
ATOM 2927 N N . VAL B 1 186 ? -7.67900 58.76631 12.52019 1.000 12.28227 184 VAL B N 1
ATOM 2928 C CA . VAL B 1 186 ? -6.65855 59.66472 13.05991 1.000 11.78248 184 VAL B CA 1
ATOM 2929 C C . VAL B 1 186 ? -6.01659 60.47430 11.93417 1.000 10.72488 184 VAL B C 1
ATOM 2930 O O . VAL B 1 186 ? -5.79469 61.68854 12.06941 1.000 11.36846 184 VAL B O 1
ATOM 2934 N N . VAL B 1 187 ? -5.69718 59.81570 10.80871 1.000 11.17454 185 VAL B N 1
ATOM 2935 C CA . VAL B 1 187 ? -5.19119 60.51468 9.63232 1.000 12.68075 185 VAL B CA 1
ATOM 2936 C C . VAL B 1 187 ? -6.11311 61.65596 9.23598 1.000 11.79474 185 VAL B C 1
ATOM 2937 O O . VAL B 1 187 ? -5.66417 62.79089 9.02145 1.000 12.05445 185 VAL B O 1
ATOM 2941 N N . ARG B 1 188 ? -7.41436 61.37941 9.16250 1.000 12.30246 186 ARG B N 1
ATOM 2942 C CA . ARG B 1 188 ? -8.36967 62.41268 8.78269 1.000 13.14819 186 ARG B CA 1
ATOM 2943 C C . ARG B 1 188 ? -8.41449 63.55433 9.80029 1.000 13.94735 186 ARG B C 1
ATOM 2944 O O . ARG B 1 188 ? -8.57722 64.72439 9.43793 1.000 13.78618 186 ARG B O 1
ATOM 2952 N N . LYS B 1 189 ? -8.30531 63.22965 11.08157 1.000 13.04175 187 LYS B N 1
ATOM 2953 C CA . LYS B 1 189 ? -8.30016 64.27908 12.09052 1.000 13.56647 187 LYS B CA 1
ATOM 2954 C C . LYS B 1 189 ? -7.08038 65.17541 11.92191 1.000 12.27655 187 LYS B C 1
ATOM 2955 O O . LYS B 1 189 ? -7.19017 66.40561 11.95358 1.000 13.64725 187 LYS B O 1
ATOM 2961 N N . ILE B 1 190 ? -5.89844 64.57622 11.76379 1.000 12.37510 188 ILE B N 1
ATOM 2962 C CA . ILE B 1 190 ? -4.69615 65.37722 11.51667 1.000 11.80744 188 ILE B CA 1
ATOM 2963 C C . ILE B 1 190 ? -4.87852 66.24586 10.28310 1.000 11.04523 188 ILE B C 1
ATOM 2964 O O . ILE B 1 190 ? -4.54927 67.45135 10.28054 1.000 11.45471 188 ILE B O 1
ATOM 2969 N N . GLU B 1 191 ? -5.38829 65.63629 9.20116 1.000 11.08665 189 GLU B N 1
ATOM 2970 C CA . GLU B 1 191 ? -5.52105 66.30767 7.91522 1.000 12.05773 189 GLU B CA 1
ATOM 2971 C C . GLU B 1 191 ? -6.33583 67.58563 8.02244 1.000 11.55523 189 GLU B C 1
ATOM 2972 O O . GLU B 1 191 ? -6.14785 68.50992 7.21820 1.000 12.76712 189 GLU B O 1
ATOM 2978 N N . HIS B 1 192 ? -7.29352 67.61827 8.94324 1.000 13.04332 190 HIS B N 1
ATOM 2979 C CA . HIS B 1 192 ? -8.24601 68.71392 9.01693 1.000 13.89054 190 HIS B CA 1
ATOM 2980 C C . HIS B 1 192 ? -7.92311 69.73147 10.10687 1.000 15.32874 190 HIS B C 1
ATOM 2981 O O . HIS B 1 192 ? -8.72283 70.64923 10.32942 1.000 16.85139 190 HIS B O 1
ATOM 2988 N N . VAL B 1 193 ? -6.75754 69.65460 10.74582 1.000 13.38214 191 VAL B N 1
ATOM 2989 C CA . VAL B 1 193 ? -6.43035 70.69023 11.73226 1.000 15.10608 191 VAL B CA 1
ATOM 2990 C C . VAL B 1 193 ? -6.15781 72.02718 11.04655 1.000 13.58563 191 VAL B C 1
ATOM 2991 O O . VAL B 1 193 ? -5.76318 72.09007 9.86901 1.000 16.03025 191 VAL B O 1
ATOM 2995 N N . THR B 1 194 ? -6.36524 73.12508 11.77440 1.000 13.40564 192 THR B N 1
ATOM 2996 C CA . THR B 1 194 ? -6.10243 74.43599 11.20127 1.000 12.59851 192 THR B CA 1
ATOM 2997 C C . THR B 1 194 ? -4.63006 74.61516 10.89714 1.000 12.12615 192 THR B C 1
ATOM 2998 O O . THR B 1 194 ? -3.77443 74.28577 11.73076 1.000 13.19818 192 THR B O 1
ATOM 3002 N N . VAL B 1 195 ? -4.32086 75.16122 9.72045 1.000 12.53727 193 VAL B N 1
ATOM 3003 C CA . VAL B 1 195 ? -2.95376 75.41626 9.30197 1.000 11.26773 193 VAL B CA 1
ATOM 3004 C C . VAL B 1 195 ? -2.83946 76.88733 8.92618 1.000 16.03911 193 VAL B C 1
ATOM 3005 O O . VAL B 1 195 ? -3.83676 77.57730 8.62717 1.000 15.66921 193 VAL B O 1
ATOM 3009 N N . ASP B 1 196 ? -1.58763 77.35739 8.92025 1.000 13.25005 194 ASP B N 1
ATOM 3010 C CA . ASP B 1 196 ? -1.25616 78.69042 8.45928 1.000 14.58915 194 ASP B CA 1
ATOM 3011 C C . ASP B 1 196 ? -1.11604 78.69583 6.93620 1.000 16.44866 194 ASP B C 1
ATOM 3012 O O . ASP B 1 196 ? -1.40100 77.70316 6.25043 1.000 17.06556 194 ASP B O 1
ATOM 3017 N N . GLY B 1 197 ? -0.71047 79.85093 6.39145 1.000 19.87327 195 GLY B N 1
ATOM 3018 C CA . GLY B 1 197 ? -0.60547 79.99614 4.94730 1.000 23.14061 195 GLY B CA 1
ATOM 3019 C C . GLY B 1 197 ? 0.45764 79.12618 4.30102 1.000 21.73277 195 GLY B C 1
ATOM 3020 O O . GLY B 1 197 ? 0.40040 78.89974 3.08630 1.000 23.26992 195 GLY B O 1
ATOM 3021 N N . GLY B 1 198 ? 1.40608 78.62675 5.08694 1.000 19.35984 196 GLY B N 1
ATOM 3022 C CA . GLY B 1 198 ? 2.41502 77.67534 4.66815 1.000 19.61317 196 GLY B CA 1
ATOM 3023 C C . GLY B 1 198 ? 2.06520 76.23008 4.96043 1.000 19.56731 196 GLY B C 1
ATOM 3024 O O . GLY B 1 198 ? 2.93969 75.35707 4.84993 1.000 17.00473 196 GLY B O 1
ATOM 3025 N N . ASN B 1 199 ? 0.81441 75.95028 5.33325 1.000 15.53536 197 ASN B N 1
ATOM 3026 C CA . ASN B 1 199 ? 0.35131 74.59424 5.62522 1.000 13.82714 197 ASN B CA 1
ATOM 3027 C C . ASN B 1 199 ? 1.00635 73.98716 6.85982 1.000 12.99716 197 ASN B C 1
ATOM 3028 O O . ASN B 1 199 ? 1.06610 72.74726 7.01843 1.000 13.42838 197 ASN B O 1
ATOM 3033 N N . ARG B 1 200 ? 1.47767 74.80378 7.74719 1.000 13.70017 198 ARG B N 1
ATOM 3034 C CA . ARG B 1 200 ? 1.97618 74.34988 9.02863 1.000 13.07816 198 ARG B CA 1
ATOM 3035 C C . ARG B 1 200 ? 0.85300 74.39378 10.05581 1.000 11.87018 198 ARG B C 1
ATOM 3036 O O . ARG B 1 200 ? 0.17051 75.42102 10.16131 1.000 13.44868 198 ARG B O 1
ATOM 3044 N N . PRO B 1 201 ? 0.65641 73.34434 10.85486 1.000 11.02296 199 PRO B N 1
ATOM 3045 C CA . PRO B 1 201 ? -0.45976 73.37226 11.81437 1.000 11.30075 199 PRO B CA 1
ATOM 3046 C C . PRO B 1 201 ? -0.26765 74.47239 12.85071 1.000 11.07719 199 PRO B C 1
ATOM 3047 O O . PRO B 1 201 ? 0.84987 74.73189 13.31153 1.000 13.82095 199 PRO B O 1
ATOM 3051 N N . ARG B 1 202 ? -1.36823 75.08833 13.24727 1.000 11.03764 200 ARG B N 1
ATOM 3052 C CA . ARG B 1 202 ? -1.28364 76.09653 14.28923 1.000 12.20646 200 ARG B CA 1
ATOM 3053 C C . ARG B 1 202 ? -1.04628 75.47523 15.64723 1.000 11.72006 200 ARG B C 1
ATOM 3054 O O . ARG B 1 202 ? -0.43109 76.11398 16.50709 1.000 15.20082 200 ARG B O 1
ATOM 3062 N N . ILE B 1 203 ? -1.53006 74.26027 15.85039 1.000 11.39988 201 ILE B N 1
ATOM 3063 C CA . ILE B 1 203 ? -1.33613 73.51064 17.08261 1.000 12.63923 201 ILE B CA 1
ATOM 3064 C C . ILE B 1 203 ? -0.55476 72.26331 16.72098 1.000 10.85134 201 ILE B C 1
ATOM 3065 O O . ILE B 1 203 ? -0.87618 71.61942 15.71792 1.000 11.83165 201 ILE B O 1
ATOM 3070 N N . PRO B 1 204 ? 0.44769 71.85882 17.50582 1.000 11.19164 202 PRO B N 1
ATOM 3071 C CA . PRO B 1 204 ? 1.33002 70.77763 17.06632 1.000 10.74814 202 PRO B CA 1
ATOM 3072 C C . PRO B 1 204 ? 0.63442 69.43765 16.99719 1.000 10.03438 202 PRO B C 1
ATOM 3073 O O . PRO B 1 204 ? -0.26849 69.13912 17.77467 1.000 11.52335 202 PRO B O 1
ATOM 3077 N N . VAL B 1 205 ? 1.10600 68.62292 16.09486 1.000 9.52877 203 VAL B N 1
ATOM 3078 C CA . VAL B 1 205 ? 0.63081 67.24710 15.94787 1.000 9.41537 203 VAL B CA 1
ATOM 3079 C C . VAL B 1 205 ? 1.84841 66.35736 16.12856 1.000 9.72806 203 VAL B C 1
ATOM 3080 O O . VAL B 1 205 ? 2.77804 66.42054 15.31333 1.000 9.77306 203 VAL B O 1
ATOM 3084 N N . THR B 1 206 ? 1.85708 65.52346 17.17866 1.000 9.42494 204 THR B N 1
ATOM 3085 C CA . THR B 1 206 ? 3.09141 64.85193 17.58968 1.000 10.04958 204 THR B CA 1
ATOM 3086 C C . THR B 1 206 ? 2.88418 63.36346 17.76229 1.000 10.12522 204 THR B C 1
ATOM 3087 O O . THR B 1 206 ? 1.85022 62.93164 18.28475 1.000 10.85710 204 THR B O 1
ATOM 3091 N N . VAL B 1 207 ? 3.88731 62.58619 17.37803 1.000 9.67841 205 VAL B N 1
ATOM 3092 C CA . VAL B 1 207 ? 3.97458 61.16398 17.72393 1.000 10.66306 205 VAL B CA 1
ATOM 3093 C C . VAL B 1 207 ? 4.46755 61.08354 19.15454 1.000 9.78971 205 VAL B C 1
ATOM 3094 O O . VAL B 1 207 ? 5.64152 61.38010 19.42068 1.000 13.28171 205 VAL B O 1
ATOM 3098 N N . THR B 1 208 ? 3.59472 60.74374 20.09190 1.000 9.80028 206 THR B N 1
ATOM 3099 C CA . THR B 1 208 ? 4.00003 60.69886 21.48817 1.000 11.51640 206 THR B CA 1
ATOM 3100 C C . THR B 1 208 ? 4.48862 59.32828 21.91999 1.000 12.44505 206 THR B C 1
ATOM 3101 O O . THR B 1 208 ? 5.15466 59.21587 22.95172 1.000 15.25001 206 THR B O 1
ATOM 3105 N N . GLN B 1 209 ? 4.15842 58.27848 21.17110 1.000 11.52805 207 GLN B N 1
ATOM 3106 C CA . GLN B 1 209 ? 4.68942 56.95453 21.44492 1.000 12.36500 207 GLN B CA 1
ATOM 3107 C C . GLN B 1 209 ? 4.69070 56.21984 20.12779 1.000 10.97275 207 GLN B C 1
ATOM 3108 O O . GLN B 1 209 ? 3.84899 56.47601 19.26818 1.000 10.95915 207 GLN B O 1
ATOM 3114 N N . CYS B 1 210 ? 5.62116 55.28026 19.98728 1.000 11.24766 208 CYS B N 1
ATOM 3115 C CA . CYS B 1 210 ? 5.69186 54.48457 18.77740 1.000 11.19912 208 CYS B CA 1
ATOM 3116 C C . CYS B 1 210 ? 6.39931 53.17475 19.09120 1.000 11.44832 208 CYS B C 1
ATOM 3117 O O . CYS B 1 210 ? 7.11439 53.06632 20.08155 1.000 12.61017 208 CYS B O 1
ATOM 3120 N N . GLY B 1 211 ? 6.22251 52.19493 18.21598 1.000 11.00711 209 GLY B N 1
ATOM 3121 C CA . GLY B 1 211 ? 6.80297 50.89477 18.46991 1.000 11.85272 209 GLY B CA 1
ATOM 3122 C C . GLY B 1 211 ? 6.35363 49.90395 17.41868 1.000 10.78274 209 GLY B C 1
ATOM 3123 O O . GLY B 1 211 ? 5.72225 50.25766 16.44473 1.000 11.31987 209 GLY B O 1
ATOM 3124 N N . GLU B 1 212 ? 6.71061 48.64792 17.64669 1.000 11.60633 210 GLU B N 1
ATOM 3125 C CA . GLU B 1 212 ? 6.36675 47.54401 16.75467 1.000 11.66674 210 GLU B CA 1
ATOM 3126 C C . GLU B 1 212 ? 5.38140 46.61101 17.43554 1.000 11.93942 210 GLU B C 1
ATOM 3127 O O . GLU B 1 212 ? 5.51982 46.32337 18.61996 1.000 13.44771 210 GLU B O 1
ATOM 3133 N N . LEU B 1 213 ? 4.38001 46.18701 16.66626 1.000 12.39334 211 LEU B N 1
ATOM 3134 C CA . LEU B 1 213 ? 3.35608 45.24241 17.15228 1.000 12.61951 211 LEU B CA 1
ATOM 3135 C C . LEU B 1 213 ? 3.66658 43.78268 16.83174 1.000 14.34006 211 LEU B C 1
ATOM 3136 O O . LEU B 1 213 ? 4.60961 43.46534 16.07605 1.000 14.18250 211 LEU B O 1
ATOM 3206 N N . VAL C 2 9 ? 10.13590 74.01806 0.23850 1.000 13.44288 9 VAL C N 1
ATOM 3207 C CA . VAL C 2 9 ? 8.78576 73.52440 -0.16850 1.000 13.61204 9 VAL C CA 1
ATOM 3208 C C . VAL C 2 9 ? 8.43104 74.39765 -1.40721 1.000 14.91451 9 VAL C C 1
ATOM 3209 O O . VAL C 2 9 ? 8.57673 75.56698 -1.48678 1.000 14.30039 9 VAL C O 1
ATOM 3222 N N . ALA C 2 11 ? 5.43233 75.30821 -4.79681 1.000 21.01641 11 ALA C N 1
ATOM 3223 C CA . ALA C 2 11 ? 3.93906 75.35388 -4.92862 1.000 19.83447 11 ALA C CA 1
ATOM 3224 C C . ALA C 2 11 ? 3.59741 74.00101 -5.67681 1.000 18.13296 11 ALA C C 1
ATOM 3225 O O . ALA C 2 11 ? 4.39808 73.08446 -5.97808 1.000 22.26991 11 ALA C O 1
ATOM 3291 N N . VAL D 2 9 ? 24.00718 9.15719 11.09067 1.000 11.73757 9 VAL D N 1
ATOM 3292 C CA . VAL D 2 9 ? 23.76018 9.43345 12.56069 1.000 11.41323 9 VAL D CA 1
ATOM 3293 C C . VAL D 2 9 ? 24.88067 8.57051 13.24777 1.000 12.07476 9 VAL D C 1
ATOM 3294 O O . VAL D 2 9 ? 25.17009 7.43886 12.89919 1.000 12.21388 9 VAL D O 1
ATOM 3307 N N . ALA D 2 11 ? 26.90485 7.05752 17.02576 1.000 13.70855 11 ALA D N 1
ATOM 3308 C CA . ALA D 2 11 ? 26.28796 6.50315 18.26084 1.000 14.55021 11 ALA D CA 1
ATOM 3309 C C . ALA D 2 11 ? 26.02619 7.68343 19.23123 1.000 12.52129 11 ALA D C 1
ATOM 3310 O O . ALA D 2 11 ? 26.54444 8.79513 19.23501 1.000 13.04562 11 ALA D O 1
#

Nearest PDB structures (foldseek):
  8r7t-assembly2_A  TM=1.005E+00  e=4.923E-43  Toxoplasma gondii
  8b58-assembly1_A  TM=1.003E+00  e=7.834E-43  Toxoplasma gondii
  1z81-assembly1_A  TM=9.884E-01  e=4.900E-26  Plasmodium yoelii yoelii
  8r0b-assembly1_W  TM=9.766E-01  e=5.730E-24  Homo sapiens
  1qnh-assembly1_A  TM=9.575E-01  e=1.369E-23  Plasmodium falciparum

InterPro domains:
  IPR002130 Cyclophilin-type peptidyl-prolyl cis-trans isomerase domain [PF00160] (47-209)
  IPR002130 Cyclophilin-type peptidyl-prolyl cis-trans isomerase domain [PR00153] (63-78)
  IPR002130 Cyclophilin-type peptidyl-prolyl cis-trans isomerase domain [PR00153] (97-109)
  IPR002130 Cyclophilin-type peptidyl-prolyl cis-trans isomerase domain [PR00153] (140-155)
  IPR002130 Cyclophilin-type peptidyl-prolyl cis-trans isomerase domain [PR00153] (155-167)
  IPR002130 Cyclophilin-type peptidyl-prolyl cis-trans isomerase domain [PR00153] (168-183)
  IPR002130 Cyclophilin-type peptidyl-prolyl cis-trans isomerase domain [PS50072] (46-210)
  IPR020892 Cyclophilin-type peptidyl-prolyl cis-trans isomerase, conserved site [PS00170] (92-109)
  IPR029000 Cyclophilin-like domain superfamily [G3DSA:2.40.100.10] (36-211)
  IPR029000 Cyclophilin-like domain superfamily [SSF50891] (37-211)

Radius of gyration: 23.56 Å; Cα contacts (8 Å, |Δi|>4): 1063; chains: 4; bounding box: 45×79×50 Å

Sequence (404 aa):
SSLLSESELPAGISYAEAMEGGSSRPLLHPDNPVVFFDISSIGSSHEAGRIKIELFKKNLAPKSAENFRQFCTGEFRQNQVPIGYKGATFHRIIKNFMIQGGDFVKGDGTGRLSIYGSSFPDEAFVLPHFRSSGLLSLANSGPDTNGCQFFITCAKCDWLNRKHVVFGQVLGKESMQVVRKIEHVTVDGGNRPRIPPVTVTQCGELSSLLSESELPAGISYAEAMEGGSSRPLLHPDNPVVFFDISSIGSSHEAGRIKIELFKKNLAPKSAENFRQFCTGEFRQNQVPIGYKGATFHRIIKNFMIQGGDFVKGDGTGRLSIYGSSFPDEAFVLPHFRSSGLLSLANSGPDTNGCQFFITCAKCCDWLNRKHVVFGQVLGKESMQVVRKIEHVTVDGGNRPRIPVTVTQCGELVAVA